Protein AF-A0A7S4V905-F1 (afdb_monomer_lite)

InterPro domains:
  IPR021109 Aspartic peptidase domain superfamily [G3DSA:2.40.70.10] (5-63)
  IPR021109 Aspartic peptidase domain superfamily [SSF50630] (21-50)

Foldseek 3Di:
DDQDPVVRDDDDDDDPPDPVDDDDAPVNLPQWDWDDPPVVRDIDTDRDPDPVPQFPFDQDPVPRHGPGSVCVQDFFAWDWADKAWAADFLNQDDLVVLPPDQQDKDKGKTKIKIFTADQTDPNHHGPQRVVQVVDPDPDTWDWDDPQLRMIMTIGIDIDGSNCNVCVPPDDDPFDFDDDDPPQPDRPFQFWHDQGLVQKIKGWDWGQTPVRGTHTPVVPIDMDGACDDHNPPQACQFFQWKWKWKWFFFLQALVLDDRVLLLLLLQLLQCLLVPCVPDVPDDRLAHSNQKDWPDKDFDWPVVDPPPPDPPDDTDRGHMMIMMMGTGGQPQWAADPPPPCVVVVVVVVVVVVVVPVPDDDDDDDPPVPPVVPPVPPPVVVVVVVVVVVVVPPPRRDHRTDHDPVRVVVSVVSSVSSVVSLPDLCSLVSSLVSSLVVVVVVVPCLVSGSCNVVNVDVVSSNVIDIPGDTDTDRPVPPPDDDDCPPVVVVCVVPVVVVVVVVVVPVVVVVVVVVVVVVVVVVCVVVVPDDDDDDDDDDVVVVVVVVVVVVVPDDDDPDDPDDDDDDDDDDDDDDDDDDDDDDDDDDDDDDDDDD

Organism: NCBI:txid49249

Secondary structure (DSSP, 8-state):
-EEETTTTEEE----TT-TT-----HHHHTTEEEEEETTTTEEEEEE------TT--EE-TTT--EE-TTGGG-----EEPPPEEEE-GGGGS-GGGGSS-TT-EEEEEEEEEEEEEE---TTS--HHHHHHTT--SSSPPEEEE-SSSEEEEEEEEEEEHHHHHTTTTSS--PPBPP--TT-------------TT-EEEE--EEEBTTSSEEE-GGG-EEEE--SHHHHHS-TTTS-EEEEEEEEEET--GGG--HHHHHHHHHHHHHHHT-TTS-TTPPP---GGGEEEEEEEEEEGGGSTT---TTS---EEEEEEEEEEEE--TTPBPPP---THHHHHHHHHHHHHHHTTS------THHHHTTTHHHHHHHHHHHHHHHHHHHSPTT--SSB--HHHHHHHHHHHHHHHHHHT-TTHHHHHHHHHHHHHHTTTT-GGG-TTHHHHH-HHHHHH-EE---------STTPPPP-GGG-HHHHHH--HHHHHHHHH-HHHHHHHHHHHHHHHHHHHHHTTS-------SSSHHHHHHHHHHTTS---TTS------------------------------------

pLDDT: mean 75.96, std 20.04, range [29.78, 97.75]

Radius of gyration: 34.5 Å; chains: 1; bounding box: 94×74×121 Å

Structure (mmCIF, N/CA/C/O backbone):
data_AF-A0A7S4V905-F1
#
_entry.id   AF-A0A7S4V905-F1
#
loop_
_atom_site.group_PDB
_atom_site.id
_atom_site.type_symbol
_atom_site.label_atom_id
_atom_site.label_alt_id
_atom_site.label_comp_id
_atom_site.label_asym_id
_atom_site.label_entity_id
_atom_site.label_seq_id
_atom_site.pdbx_PDB_ins_code
_atom_site.Cartn_x
_atom_site.Cartn_y
_atom_site.Cartn_z
_atom_site.occupancy
_atom_site.B_iso_or_equiv
_atom_site.auth_seq_id
_atom_site.auth_comp_id
_atom_site.auth_asym_id
_atom_site.auth_atom_id
_atom_site.pdbx_PDB_model_num
ATOM 1 N N . MET A 1 1 ? -33.471 13.746 18.556 1.00 60.59 1 MET A N 1
ATOM 2 C CA . MET A 1 1 ? -34.287 14.919 18.162 1.00 60.59 1 MET A CA 1
ATOM 3 C C . MET A 1 1 ? -35.591 14.882 18.944 1.00 60.59 1 MET A C 1
ATOM 5 O O . MET A 1 1 ? -36.231 13.841 18.953 1.00 60.59 1 MET A O 1
ATOM 9 N N . GLU A 1 2 ? -35.971 15.971 19.609 1.00 70.94 2 GLU A N 1
ATOM 10 C CA . GLU A 1 2 ? -37.235 16.098 20.350 1.00 70.94 2 GLU A CA 1
ATOM 11 C C . GLU A 1 2 ? -38.004 17.319 19.836 1.00 70.94 2 GLU A C 1
ATOM 13 O O . GLU A 1 2 ? -37.436 18.404 19.695 1.00 70.94 2 GLU A O 1
ATOM 18 N N . TYR A 1 3 ? -39.289 17.142 19.530 1.00 79.50 3 TYR A N 1
ATOM 19 C CA . TYR A 1 3 ? -40.157 18.237 19.106 1.00 79.50 3 TYR A CA 1
ATOM 20 C C . TYR A 1 3 ? -40.478 19.141 20.298 1.00 79.50 3 TYR A C 1
ATOM 22 O O . TYR A 1 3 ? -40.985 18.667 21.312 1.00 79.50 3 TYR A O 1
ATOM 30 N N . SER A 1 4 ? -40.188 20.438 20.174 1.00 80.69 4 SER A N 1
ATOM 31 C CA . SER A 1 4 ? -40.506 21.450 21.181 1.00 80.69 4 SER A CA 1
ATOM 32 C C . SER A 1 4 ? -41.819 22.154 20.819 1.00 80.69 4 SER A C 1
ATOM 34 O O . SER A 1 4 ? -41.808 23.035 19.953 1.00 80.69 4 SER A O 1
ATOM 36 N N . PRO A 1 5 ? -42.950 21.859 21.493 1.00 79.56 5 PRO A N 1
ATOM 37 C CA . PRO A 1 5 ? -44.254 22.418 21.123 1.00 79.56 5 PRO A CA 1
ATOM 38 C C . PRO A 1 5 ? -44.343 23.931 21.336 1.00 79.56 5 PRO A C 1
ATOM 40 O O . PRO A 1 5 ? -45.126 24.610 20.686 1.00 79.56 5 PRO A O 1
ATOM 43 N N . SER A 1 6 ? -43.542 24.477 22.254 1.00 77.50 6 SER A N 1
ATOM 44 C CA . SER A 1 6 ? -43.518 25.915 22.539 1.00 77.50 6 SER A CA 1
ATOM 45 C C . SER A 1 6 ? -42.785 26.731 21.478 1.00 77.50 6 SER A C 1
ATOM 47 O O . SER A 1 6 ? -42.997 27.938 21.394 1.00 77.50 6 SER A O 1
ATOM 49 N N . LYS A 1 7 ? -41.913 26.088 20.694 1.00 82.44 7 LYS A N 1
ATOM 50 C CA . LYS A 1 7 ? -41.162 26.724 19.606 1.00 82.44 7 LYS A CA 1
ATOM 51 C C . LYS A 1 7 ? -41.632 26.270 18.221 1.00 82.44 7 LYS A C 1
ATOM 53 O O . LYS A 1 7 ? -41.197 26.855 17.241 1.00 82.44 7 LYS A O 1
ATOM 58 N N . ASP A 1 8 ? -42.491 25.253 18.162 1.00 90.06 8 ASP A N 1
ATOM 59 C CA . ASP A 1 8 ? -42.952 24.598 16.933 1.00 90.06 8 ASP A CA 1
ATOM 60 C C . ASP A 1 8 ? -41.798 24.099 16.041 1.00 90.06 8 ASP A C 1
ATOM 62 O O . ASP A 1 8 ? -41.786 24.270 14.826 1.00 90.06 8 ASP A O 1
ATOM 66 N N . LEU A 1 9 ? -40.766 23.516 16.661 1.00 83.69 9 LEU A N 1
ATOM 67 C CA . LEU A 1 9 ? -39.571 23.041 15.958 1.00 83.69 9 LEU A CA 1
ATOM 68 C C . LEU A 1 9 ? -38.899 21.872 16.680 1.00 83.69 9 LEU A C 1
ATOM 70 O O . LEU A 1 9 ? -38.946 21.760 17.909 1.00 83.69 9 LEU A O 1
ATOM 74 N N . TYR A 1 10 ? -38.284 20.981 15.900 1.00 71.06 10 TYR A N 1
ATOM 75 C CA . TYR A 1 10 ? -37.470 19.889 16.422 1.00 71.06 10 TYR A CA 1
ATOM 76 C C . TYR A 1 10 ? -36.128 20.431 16.901 1.00 71.06 10 TYR A C 1
ATOM 78 O O . TYR A 1 10 ? -35.419 21.113 16.169 1.00 71.06 10 TYR A O 1
ATOM 86 N N . THR A 1 11 ? -35.782 20.105 18.141 1.00 58.66 11 THR A N 1
ATOM 87 C CA . THR A 1 11 ? -34.507 20.469 18.758 1.00 58.66 11 THR A CA 1
ATOM 88 C C . THR A 1 11 ? -33.688 19.219 19.035 1.00 58.66 11 THR A C 1
ATOM 90 O O . THR A 1 11 ? -34.221 18.199 19.488 1.00 58.66 11 THR A O 1
ATOM 93 N N . SER A 1 12 ? -32.385 19.279 18.780 1.00 58.97 12 SER A N 1
ATOM 94 C CA . SER A 1 12 ? -31.459 18.279 19.295 1.00 58.97 12 SER A CA 1
ATOM 95 C C . SER A 1 12 ? -31.408 18.397 20.823 1.00 58.97 12 SER A C 1
ATOM 97 O O . SER A 1 12 ? -31.389 19.490 21.390 1.00 58.97 12 SER A O 1
ATOM 99 N N . ARG A 1 13 ? -31.444 17.254 21.508 1.00 63.84 13 ARG A N 1
ATOM 100 C CA . ARG A 1 13 ? -31.164 17.161 22.940 1.00 63.84 13 ARG A CA 1
ATOM 101 C C . ARG A 1 13 ? -30.093 16.110 23.132 1.00 63.84 13 ARG A C 1
ATOM 103 O O . ARG A 1 13 ? -30.201 15.021 22.573 1.00 63.84 13 ARG A O 1
ATOM 110 N N . LEU A 1 14 ? -29.083 16.473 23.909 1.00 64.81 14 LEU A N 1
ATOM 111 C CA . LEU A 1 14 ? -27.976 15.616 24.296 1.00 64.81 14 LEU A CA 1
ATOM 112 C C . LEU A 1 14 ? -28.156 15.275 25.771 1.00 64.81 14 LEU A C 1
ATOM 114 O O . LEU A 1 14 ? -28.254 16.169 26.614 1.00 64.81 14 LEU A O 1
ATOM 118 N N . TYR A 1 15 ? -28.246 13.983 26.071 1.00 64.44 15 TYR A N 1
ATOM 119 C CA . TYR A 1 15 ? -28.359 13.482 27.433 1.00 64.44 15 TYR A CA 1
ATOM 120 C C . TYR A 1 15 ? -27.052 12.794 27.814 1.00 64.44 15 TYR A C 1
ATOM 122 O O . TYR A 1 15 ? -26.799 11.663 27.420 1.00 64.44 15 TYR A O 1
ATOM 130 N N . PHE A 1 16 ? -26.242 13.457 28.635 1.00 63.31 16 PHE A N 1
ATOM 131 C CA . PHE A 1 16 ? -24.991 12.890 29.160 1.00 63.31 16 PHE A CA 1
ATOM 132 C C . PHE A 1 16 ? -25.214 11.828 30.252 1.00 63.31 16 PHE A C 1
ATOM 134 O O . PHE A 1 16 ? -24.266 11.283 30.801 1.00 63.31 16 PHE A O 1
ATOM 141 N N . THR A 1 17 ? -26.471 11.534 30.594 1.00 62.53 17 THR A N 1
ATOM 142 C CA . THR A 1 17 ? -26.842 10.549 31.620 1.00 62.53 17 THR A CA 1
ATOM 143 C C . THR A 1 17 ? -27.165 9.168 31.048 1.00 62.53 17 THR A C 1
ATOM 145 O O . THR A 1 17 ? -27.517 8.265 31.808 1.00 62.53 17 THR A O 1
ATOM 148 N N . GLU A 1 18 ? -27.110 8.980 29.726 1.00 63.62 18 GLU A N 1
ATOM 149 C CA . GLU A 1 18 ? -27.355 7.670 29.124 1.00 63.62 18 GLU A CA 1
ATOM 150 C C . GLU A 1 18 ? -26.145 6.746 29.296 1.00 63.62 18 GLU A C 1
ATOM 152 O O . GLU A 1 18 ? -25.097 6.924 28.687 1.00 63.62 18 GLU A O 1
ATOM 157 N N . SER A 1 19 ? -26.326 5.685 30.082 1.00 54.41 19 SER A N 1
ATOM 158 C CA . SER A 1 19 ? -25.317 4.642 30.328 1.00 54.41 19 SER A CA 1
ATOM 159 C C . SER A 1 19 ? -24.982 3.777 29.107 1.00 54.41 19 SER A C 1
ATOM 161 O O . SER A 1 19 ? -24.129 2.900 29.198 1.00 54.41 19 SER A O 1
ATOM 163 N N . ARG A 1 20 ? -25.672 3.983 27.978 1.00 54.94 20 ARG A N 1
ATOM 164 C CA . ARG A 1 20 ? -25.508 3.208 26.738 1.00 54.94 20 ARG A CA 1
ATOM 165 C C . ARG A 1 20 ? -25.032 4.031 25.538 1.00 54.94 20 ARG A C 1
ATOM 167 O O . ARG A 1 20 ? -25.059 3.497 24.440 1.00 54.94 20 ARG A O 1
ATOM 174 N N . GLY A 1 21 ? -24.563 5.261 25.775 1.00 52.19 21 GLY A N 1
ATOM 175 C CA . GLY A 1 21 ? -23.732 6.039 24.850 1.00 52.19 21 GLY A CA 1
ATOM 176 C C . GLY A 1 21 ? -24.379 6.377 23.504 1.00 52.19 21 GLY A C 1
ATOM 177 O O . GLY A 1 21 ? -24.360 5.578 22.576 1.00 52.19 21 GLY A O 1
ATOM 178 N N . GLY A 1 22 ? -24.880 7.603 23.361 1.00 56.91 22 GLY A N 1
ATOM 179 C CA . GLY A 1 22 ? -25.054 8.214 22.043 1.00 56.91 22 GLY A CA 1
ATOM 180 C C . GLY A 1 22 ? -23.727 8.810 21.573 1.00 56.91 22 GLY A C 1
ATOM 181 O O . GLY A 1 22 ? -23.089 9.540 22.329 1.00 56.91 22 GLY A O 1
ATOM 182 N N . VAL A 1 23 ? -23.305 8.514 20.343 1.00 61.81 23 VAL A N 1
ATOM 183 C CA . VAL A 1 23 ? -22.117 9.133 19.737 1.00 61.81 23 VAL A CA 1
ATOM 184 C C . VAL A 1 23 ? -22.531 10.460 19.104 1.00 61.81 23 VAL A C 1
ATOM 186 O O . VAL A 1 23 ? -23.457 10.510 18.292 1.00 61.81 23 VAL A O 1
ATOM 189 N N . ILE A 1 24 ? -21.857 11.548 19.476 1.00 67.69 24 ILE A N 1
ATOM 190 C CA . ILE A 1 24 ? -21.963 12.816 18.749 1.00 67.69 24 ILE A CA 1
ATOM 191 C C . ILE A 1 24 ? -21.073 12.675 17.515 1.00 67.69 24 ILE A C 1
ATOM 193 O O . ILE A 1 24 ? -19.854 12.613 17.639 1.00 67.69 24 ILE A O 1
ATOM 197 N N . GLY A 1 25 ? -21.679 12.563 16.333 1.00 64.19 25 GLY A N 1
ATOM 198 C CA . GLY A 1 25 ? -20.923 12.432 15.087 1.00 64.19 25 GLY A CA 1
ATOM 199 C C . GLY A 1 25 ? -20.067 13.669 14.804 1.00 64.19 25 GLY A C 1
ATOM 200 O O . GLY A 1 25 ? -20.468 14.786 15.133 1.00 64.19 25 GLY A O 1
ATOM 201 N N . ALA A 1 26 ? -18.919 13.477 14.149 1.00 61.97 26 ALA A N 1
ATOM 202 C CA . ALA A 1 26 ? -17.982 14.547 13.789 1.00 61.97 26 ALA A CA 1
ATOM 203 C C . ALA A 1 26 ? -18.656 15.719 13.051 1.00 61.97 26 ALA A C 1
ATOM 205 O O . ALA A 1 26 ? -18.376 16.878 13.347 1.00 61.97 26 ALA A O 1
ATOM 206 N N . ASN A 1 27 ? -19.643 15.433 12.197 1.00 61.56 27 ASN A N 1
ATOM 207 C CA . ASN A 1 27 ? -20.422 16.453 11.487 1.00 61.56 27 ASN A CA 1
ATOM 208 C C . ASN A 1 27 ? -21.199 17.394 12.426 1.00 61.56 27 ASN A C 1
ATOM 210 O O . ASN A 1 27 ? -21.422 18.549 12.086 1.00 61.56 27 ASN A O 1
ATOM 214 N N . ALA A 1 28 ? -21.615 16.924 13.607 1.00 70.81 28 ALA A N 1
ATOM 215 C CA . ALA A 1 28 ? -22.278 17.763 14.608 1.00 70.81 28 ALA A CA 1
ATOM 216 C C . ALA A 1 28 ? -21.285 18.606 15.426 1.00 70.81 28 ALA A C 1
ATOM 218 O O . ALA A 1 28 ? -21.698 19.567 16.070 1.00 70.81 28 ALA A O 1
ATOM 219 N N . MET A 1 29 ? -20.001 18.237 15.418 1.00 74.19 29 MET A N 1
ATOM 220 C CA . MET A 1 29 ? -18.921 18.972 16.083 1.00 74.19 29 MET A CA 1
ATOM 221 C C . MET A 1 29 ? -18.249 19.986 15.147 1.00 74.19 29 MET A C 1
ATOM 223 O O . MET A 1 29 ? -17.586 20.905 15.616 1.00 74.19 29 MET A O 1
ATOM 227 N N . GLN A 1 30 ? -18.439 19.859 13.832 1.00 73.06 30 GLN A N 1
ATOM 228 C CA . GLN A 1 30 ? -17.894 20.795 12.854 1.00 73.06 30 GLN A CA 1
ATOM 229 C C . GLN A 1 30 ? -18.443 22.218 13.084 1.00 73.06 30 GLN A C 1
ATOM 231 O O . GLN A 1 30 ? -19.637 22.411 13.324 1.00 73.06 30 GLN A O 1
ATOM 236 N N . GLY A 1 31 ? -17.561 23.222 13.039 1.00 76.25 31 GLY A N 1
ATOM 237 C CA . GLY A 1 31 ? -17.909 24.629 13.286 1.00 76.25 31 GLY A CA 1
ATOM 238 C C . GLY A 1 31 ? -18.154 24.985 14.759 1.00 76.25 31 GLY A C 1
ATOM 239 O O . GLY A 1 31 ? -18.713 26.046 15.044 1.00 76.25 31 GLY A O 1
ATOM 240 N N . HIS A 1 32 ? -17.773 24.111 15.694 1.00 83.12 32 HIS A N 1
ATOM 241 C CA . HIS A 1 32 ? -17.914 24.345 17.127 1.00 83.12 32 HIS A CA 1
ATOM 242 C C . HIS A 1 32 ? -16.589 24.094 17.857 1.00 83.12 32 HIS A C 1
ATOM 244 O O . HIS A 1 32 ? -15.921 23.091 17.616 1.00 83.12 32 HIS A O 1
ATOM 250 N N . ASP A 1 33 ? -16.248 24.966 18.804 1.00 80.38 33 ASP A N 1
ATOM 251 C CA . ASP A 1 33 ? -15.223 24.694 19.805 1.00 80.38 33 ASP A CA 1
ATOM 252 C C . ASP A 1 33 ? -15.846 23.800 20.879 1.00 80.38 33 ASP A C 1
ATOM 254 O O . ASP A 1 33 ? -16.820 24.178 21.546 1.00 80.38 33 ASP A O 1
ATOM 258 N N . VAL A 1 34 ? -15.295 22.597 21.033 1.00 84.50 34 VAL A N 1
ATOM 259 C CA . VAL A 1 34 ? -15.785 21.603 21.991 1.00 84.50 34 VAL A CA 1
ATOM 260 C C . VAL A 1 34 ? -14.818 21.519 23.168 1.00 84.50 34 VAL A C 1
ATOM 262 O O . VAL A 1 34 ? -13.679 21.084 23.023 1.00 84.50 34 VAL A O 1
ATOM 265 N N . LEU A 1 35 ? -15.275 21.927 24.353 1.00 83.75 35 LEU A N 1
ATOM 266 C CA . LEU A 1 35 ? -14.510 21.842 25.597 1.00 83.75 35 LEU A CA 1
ATOM 267 C C . LEU A 1 35 ? -15.000 20.663 26.438 1.00 83.75 35 LEU A C 1
ATOM 269 O O . LEU A 1 35 ? -16.154 20.651 26.873 1.00 83.75 35 LEU A O 1
ATOM 273 N N . PHE A 1 36 ? -14.107 19.722 26.736 1.00 80.25 36 PHE A N 1
ATOM 274 C CA . PHE A 1 36 ? -14.355 18.625 27.671 1.00 80.25 36 PHE A CA 1
ATOM 275 C C . PHE A 1 36 ? -13.834 19.004 29.066 1.00 80.25 36 PHE A C 1
ATOM 277 O O . PHE A 1 36 ? -12.660 18.832 29.375 1.00 80.25 36 PHE A O 1
ATOM 284 N N . ASP A 1 37 ? -14.710 19.534 29.918 1.00 77.00 37 ASP A N 1
ATOM 285 C CA . ASP A 1 37 ? -14.409 19.845 31.320 1.00 77.00 37 ASP A CA 1
ATOM 286 C C . ASP A 1 37 ? -14.678 18.601 32.176 1.00 77.00 37 ASP A C 1
ATOM 288 O O . ASP A 1 37 ? -15.759 18.417 32.753 1.00 77.00 37 ASP A O 1
ATOM 292 N N . TRP A 1 38 ? -13.692 17.701 32.190 1.00 62.34 38 TRP A N 1
ATOM 293 C CA . TRP A 1 38 ? -13.783 16.428 32.901 1.00 62.34 38 TRP A CA 1
ATOM 294 C C . TRP A 1 38 ? -13.929 16.617 34.415 1.00 62.34 38 TRP A C 1
ATOM 296 O O . TRP A 1 38 ? -14.729 15.925 35.044 1.00 62.34 38 TRP A O 1
ATOM 306 N N . GLU A 1 39 ? -13.231 17.600 34.991 1.00 67.75 39 GLU A N 1
ATOM 307 C CA . GLU A 1 39 ? -13.242 17.891 36.431 1.00 67.75 39 GLU A CA 1
ATOM 308 C C . GLU A 1 39 ? -14.649 18.212 36.949 1.00 67.75 39 GLU A C 1
ATOM 310 O O . GLU A 1 39 ? -15.018 17.823 38.058 1.00 67.75 39 GLU A O 1
ATOM 315 N N . ASN A 1 40 ? -15.463 18.887 36.131 1.00 76.19 40 ASN A N 1
ATOM 316 C CA . ASN A 1 40 ? -16.833 19.254 36.485 1.00 76.19 40 ASN A CA 1
ATOM 317 C C . ASN A 1 40 ? -17.903 18.386 35.807 1.00 76.19 40 ASN A C 1
ATOM 319 O O . ASN A 1 40 ? -19.098 18.636 36.013 1.00 76.19 40 ASN A O 1
ATOM 323 N N . GLY A 1 41 ? -17.501 17.393 35.005 1.00 70.81 41 GLY A N 1
ATOM 324 C CA . GLY A 1 41 ? -18.395 16.498 34.270 1.00 70.81 41 GLY A CA 1
ATOM 325 C C . GLY A 1 41 ? -19.271 17.228 33.250 1.00 70.81 41 GLY A C 1
ATOM 326 O O . GLY A 1 41 ? -20.485 17.007 33.206 1.00 70.81 41 GLY A O 1
ATOM 327 N N . ARG A 1 42 ? -18.694 18.155 32.474 1.00 79.12 42 ARG A N 1
ATOM 328 C CA . ARG A 1 42 ? -19.427 18.985 31.503 1.00 79.12 42 ARG A CA 1
ATOM 329 C C . ARG A 1 42 ? -18.748 18.983 30.142 1.00 79.12 42 ARG A C 1
ATOM 331 O O . ARG A 1 42 ? -17.529 18.959 30.043 1.00 79.12 42 ARG A O 1
ATOM 338 N N . VAL A 1 43 ? -19.564 19.084 29.097 1.00 74.56 43 VAL A N 1
ATOM 339 C CA . VAL A 1 43 ? -19.101 19.364 27.736 1.00 74.56 43 VAL A CA 1
ATOM 340 C C . VAL A 1 43 ? -19.698 20.695 27.300 1.00 74.56 43 VAL A C 1
ATOM 342 O O . VAL A 1 43 ? -20.917 20.882 27.355 1.00 74.56 43 VAL A O 1
ATOM 345 N N . GLY A 1 44 ? -18.836 21.636 26.933 1.00 81.25 44 GLY A N 1
ATOM 346 C CA . GLY A 1 44 ? -19.215 22.930 26.383 1.00 81.25 44 GLY A CA 1
ATOM 347 C C . GLY A 1 44 ? -19.120 22.908 24.865 1.00 81.25 44 GLY A C 1
ATOM 348 O O . GLY A 1 44 ? -18.124 22.443 24.327 1.00 81.25 44 GLY A O 1
ATOM 349 N N . PHE A 1 45 ? -20.142 23.436 24.197 1.00 86.94 45 PHE A N 1
ATOM 350 C CA . PHE A 1 45 ? -20.103 23.737 22.769 1.00 86.94 45 PHE A CA 1
ATOM 351 C C . PHE A 1 45 ? -20.198 25.250 22.627 1.00 86.94 45 PHE A C 1
ATOM 353 O O . PHE A 1 45 ? -21.158 25.854 23.116 1.00 86.94 45 PHE A O 1
ATOM 360 N N . ALA A 1 46 ? -19.213 25.857 21.983 1.00 87.31 46 ALA A N 1
ATOM 361 C CA . ALA A 1 46 ? -19.286 27.234 21.526 1.00 87.31 46 ALA A CA 1
ATOM 362 C C . ALA A 1 46 ? -19.226 27.229 20.001 1.00 87.31 46 ALA A C 1
ATOM 364 O O . ALA A 1 46 ? -18.523 26.412 19.422 1.00 87.31 46 ALA A O 1
ATOM 365 N N . GLU A 1 47 ? -19.980 28.106 19.346 1.00 84.19 47 GLU A N 1
ATOM 366 C CA . GLU A 1 47 ? -19.803 28.321 17.910 1.00 84.19 47 GLU A CA 1
ATOM 367 C C . GLU A 1 47 ? -18.363 28.793 17.688 1.00 84.19 47 GLU A C 1
ATOM 369 O O . GLU A 1 47 ? -17.943 29.791 18.282 1.00 84.19 47 GLU A O 1
ATOM 374 N N . SER A 1 48 ? -17.590 28.049 16.899 1.00 79.44 48 SER A N 1
ATOM 375 C CA . SER A 1 48 ? -16.222 28.450 16.603 1.00 79.44 48 SER A CA 1
ATOM 376 C C . SER A 1 48 ? -16.293 29.556 15.557 1.00 79.44 48 SER A C 1
ATOM 378 O O . SER A 1 48 ? -16.816 29.340 14.465 1.00 79.44 48 SER A O 1
ATOM 380 N N . SER A 1 49 ? -15.715 30.725 15.834 1.00 73.75 49 SER A N 1
ATOM 381 C CA . SER A 1 49 ? -15.481 31.748 14.799 1.00 73.75 49 SER A CA 1
ATOM 382 C C . SER A 1 49 ? -14.305 31.393 13.883 1.00 73.75 49 SER A C 1
ATOM 384 O O . SER A 1 49 ? -13.812 32.244 13.142 1.00 73.75 49 SER A O 1
ATOM 386 N N . CYS A 1 50 ? -13.811 30.161 13.987 1.00 53.94 50 CYS A N 1
ATOM 387 C CA . CYS A 1 50 ? -12.798 29.597 13.127 1.00 53.94 50 CYS A CA 1
ATOM 388 C C . CYS A 1 50 ? -13.392 29.463 11.720 1.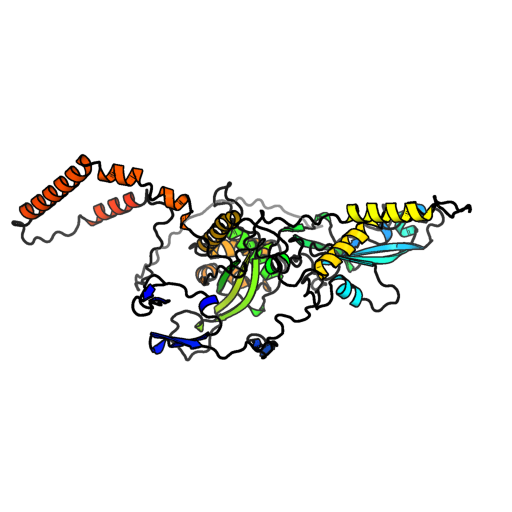00 53.94 50 CYS A C 1
ATOM 390 O O . CYS A 1 50 ? -13.946 28.430 11.355 1.00 53.94 50 CYS A O 1
ATOM 392 N N . GLU A 1 51 ? -13.240 30.501 10.895 1.00 55.16 51 GLU A N 1
ATOM 393 C CA . GLU A 1 51 ? -12.869 30.220 9.511 1.00 55.16 51 GLU A CA 1
ATOM 394 C C . GLU A 1 51 ? -11.648 29.309 9.619 1.00 55.16 51 GLU A C 1
ATOM 396 O O . GLU A 1 51 ? -10.646 29.711 10.218 1.00 55.16 51 GLU A O 1
ATOM 401 N N . PHE A 1 52 ? -11.756 28.068 9.137 1.00 49.91 52 PHE A N 1
ATOM 402 C CA . PHE A 1 52 ? -10.582 27.246 8.873 1.00 49.91 52 PHE A CA 1
ATOM 403 C C . PHE A 1 52 ? -9.720 28.081 7.929 1.00 49.91 52 PHE A C 1
ATOM 405 O O . PHE A 1 52 ? -9.956 28.125 6.724 1.00 49.91 52 PHE A O 1
ATOM 412 N N . LYS A 1 53 ? -8.784 28.846 8.489 1.00 45.09 53 LYS A N 1
ATOM 413 C CA . LYS A 1 53 ? -7.744 29.479 7.706 1.00 45.09 53 LYS A CA 1
ATOM 414 C C . LYS A 1 53 ? -6.871 28.322 7.272 1.00 45.09 53 LYS A C 1
ATOM 416 O O . LYS A 1 53 ? -6.039 27.855 8.045 1.00 45.09 53 LYS A O 1
ATOM 421 N N . GLU A 1 54 ? -7.146 27.799 6.084 1.00 45.88 54 GLU A N 1
ATOM 422 C CA . GLU A 1 54 ? -6.218 26.926 5.378 1.00 45.88 54 GLU A CA 1
ATOM 423 C C . GLU A 1 54 ? -4.828 27.580 5.471 1.00 45.88 54 GLU A C 1
ATOM 425 O O . GLU A 1 54 ? -4.628 28.678 4.950 1.00 45.88 54 GLU A O 1
ATOM 430 N N . GLY A 1 55 ? -3.903 26.972 6.225 1.00 48.62 55 GLY A N 1
ATOM 431 C CA . GLY A 1 55 ? -2.509 27.429 6.288 1.00 48.62 55 GLY A CA 1
ATOM 432 C C . GLY A 1 55 ? -1.942 27.929 7.626 1.00 48.62 55 GLY A C 1
ATOM 433 O O . GLY A 1 55 ? -0.881 28.543 7.605 1.00 48.62 55 GLY A O 1
ATOM 434 N N . GLU A 1 56 ? -2.546 27.684 8.795 1.00 48.38 56 GLU A N 1
ATOM 435 C CA . GLU A 1 56 ? -1.795 27.821 10.063 1.00 48.38 56 GLU A CA 1
ATOM 436 C C . GLU A 1 56 ? -1.139 26.483 10.470 1.00 48.38 56 GLU A C 1
ATOM 438 O O . GLU A 1 56 ? -1.720 25.682 11.190 1.00 48.38 56 GLU A O 1
ATOM 443 N N . ASN A 1 57 ? 0.078 26.245 9.965 1.00 50.38 57 ASN A N 1
ATOM 444 C CA . ASN A 1 57 ? 1.208 25.555 10.613 1.00 50.38 57 ASN A CA 1
ATOM 445 C C . ASN A 1 57 ? 0.899 24.648 11.832 1.00 50.38 57 ASN A C 1
ATOM 447 O O . ASN A 1 57 ? 1.108 25.049 12.981 1.00 50.38 57 ASN A O 1
ATOM 451 N N . MET A 1 58 ? 0.477 23.400 11.600 1.00 49.69 58 MET A N 1
ATOM 452 C CA . MET A 1 58 ? 0.441 22.352 12.630 1.00 49.69 58 MET A CA 1
ATOM 453 C C . MET A 1 58 ? 1.861 21.857 12.904 1.00 49.69 58 MET A C 1
ATOM 455 O O . MET A 1 58 ? 2.550 21.437 12.000 1.00 49.69 58 MET A O 1
ATOM 459 N N . ILE A 1 59 ? 2.348 21.850 14.139 1.00 56.66 59 ILE A N 1
ATOM 460 C CA . ILE A 1 59 ? 3.675 21.274 14.418 1.00 56.66 59 ILE A CA 1
ATOM 461 C C . ILE A 1 59 ? 3.550 19.747 14.490 1.00 56.66 59 ILE A C 1
ATOM 463 O O . ILE A 1 59 ? 2.737 19.241 15.261 1.00 56.66 59 ILE A O 1
ATOM 467 N N . ASP A 1 60 ? 4.359 19.033 13.706 1.00 50.09 60 ASP A N 1
ATOM 468 C CA . ASP A 1 60 ? 4.550 17.586 13.765 1.00 50.09 60 ASP A CA 1
ATOM 469 C C . ASP A 1 60 ? 4.973 17.206 15.188 1.00 50.09 60 ASP A C 1
ATOM 471 O O . ASP A 1 60 ? 6.060 17.605 15.626 1.00 50.09 60 ASP A O 1
ATOM 475 N N . PRO A 1 61 ? 4.159 16.443 15.931 1.00 41.25 61 PRO A N 1
ATOM 476 C CA . PRO A 1 61 ? 4.501 16.057 17.292 1.00 41.25 61 PRO A CA 1
ATOM 477 C C . PRO A 1 61 ? 5.708 15.106 17.360 1.00 41.25 61 PRO A C 1
ATOM 479 O O . PRO A 1 61 ? 6.333 15.018 18.414 1.00 41.25 61 PRO A O 1
ATOM 482 N N . ILE A 1 62 ? 6.062 14.421 16.264 1.00 43.66 62 ILE A N 1
ATOM 483 C CA . ILE A 1 62 ? 7.185 13.476 16.193 1.00 43.66 62 ILE A CA 1
ATOM 484 C C . ILE A 1 62 ? 8.483 14.205 15.846 1.00 43.66 62 ILE A C 1
ATOM 486 O O . ILE A 1 62 ? 9.509 14.003 16.495 1.00 43.66 62 ILE A O 1
ATOM 490 N N . THR A 1 63 ? 8.465 15.059 14.822 1.00 56.72 63 THR A N 1
ATOM 491 C CA . THR A 1 63 ? 9.693 15.709 14.332 1.00 56.72 63 THR A CA 1
ATOM 492 C C . THR A 1 63 ? 9.920 17.108 14.905 1.00 56.72 63 THR A C 1
ATOM 494 O O . THR A 1 63 ? 11.009 17.667 14.748 1.00 56.72 63 THR A O 1
ATOM 497 N N . GLY A 1 64 ? 8.911 17.702 15.553 1.00 57.03 64 GLY A N 1
ATOM 498 C CA . GLY A 1 64 ? 8.931 19.095 16.004 1.00 57.03 64 GLY A CA 1
ATOM 499 C C . GLY A 1 64 ? 8.999 20.108 14.857 1.00 57.03 64 GLY A C 1
ATOM 500 O O . GLY A 1 64 ? 9.180 21.303 15.104 1.00 57.03 64 GLY A O 1
ATOM 501 N N . LYS A 1 65 ? 8.888 19.656 13.599 1.00 64.81 65 LYS A N 1
ATOM 502 C CA . LYS A 1 65 ? 8.809 20.536 12.436 1.00 64.81 65 LYS A CA 1
ATOM 503 C C . LYS A 1 65 ? 7.396 21.057 12.292 1.00 64.81 65 LYS A C 1
ATOM 505 O O . LYS A 1 65 ? 6.428 20.348 12.505 1.00 64.81 65 LYS A O 1
ATOM 510 N N . VAL A 1 66 ? 7.291 22.310 11.894 1.00 55.06 66 VAL A N 1
ATOM 511 C CA . VAL A 1 66 ? 6.037 22.881 11.425 1.00 55.06 66 VAL A CA 1
ATOM 512 C C . VAL A 1 66 ? 5.607 22.116 10.164 1.00 55.06 66 VAL A C 1
ATOM 514 O O . VAL A 1 66 ? 6.275 22.227 9.142 1.00 55.06 66 VAL A O 1
ATOM 517 N N . ILE A 1 67 ? 4.553 21.308 10.266 1.00 51.06 67 ILE A N 1
ATOM 518 C CA . ILE A 1 67 ? 3.747 20.804 9.149 1.00 51.06 67 ILE A CA 1
ATOM 519 C C . ILE A 1 67 ? 2.859 21.973 8.744 1.00 51.06 67 ILE A C 1
ATOM 521 O O . ILE A 1 67 ? 1.958 22.382 9.480 1.00 51.06 67 ILE A O 1
ATOM 525 N N . ASP A 1 68 ? 3.128 22.571 7.596 1.00 46.53 68 ASP A N 1
ATOM 526 C CA . ASP A 1 68 ? 2.241 23.596 7.068 1.00 46.53 68 ASP A CA 1
ATOM 527 C C . ASP A 1 68 ? 0.838 22.974 6.944 1.00 46.53 68 ASP A C 1
ATOM 529 O O . ASP A 1 68 ? 0.632 21.992 6.237 1.00 46.53 68 ASP A O 1
ATOM 533 N N . ALA A 1 69 ? -0.166 23.490 7.661 1.00 43.56 69 ALA A N 1
ATOM 534 C CA . ALA A 1 69 ? -1.524 22.929 7.602 1.00 43.56 69 ALA A CA 1
ATOM 535 C C . ALA A 1 69 ? -2.163 23.088 6.199 1.00 43.56 69 ALA A C 1
ATOM 537 O O . ALA A 1 69 ? -3.269 22.606 5.956 1.00 43.56 69 ALA A O 1
ATOM 538 N N . GLY A 1 70 ? -1.455 23.748 5.272 1.00 42.44 70 GLY A N 1
ATOM 539 C CA . GLY A 1 70 ? -1.713 23.761 3.834 1.00 42.44 70 GLY A CA 1
ATOM 540 C C . GLY A 1 70 ? -1.271 22.498 3.072 1.00 42.44 70 GLY A C 1
ATOM 541 O O . GLY A 1 70 ? -1.653 22.350 1.913 1.00 42.44 70 GLY A O 1
ATOM 542 N N . GLU A 1 71 ? -0.553 21.543 3.682 1.00 46.34 71 GLU A N 1
ATOM 543 C CA . GLU A 1 71 ? -0.101 20.313 2.999 1.00 46.34 71 GLU A CA 1
ATOM 544 C C . GLU A 1 71 ? -1.216 19.299 2.686 1.00 46.34 71 GLU A C 1
ATOM 546 O O . GLU A 1 71 ? -0.980 18.287 2.018 1.00 46.34 71 GLU A O 1
ATOM 551 N N . VAL A 1 72 ? -2.460 19.552 3.106 1.00 48.88 72 VAL A N 1
ATOM 552 C CA . VAL A 1 72 ? -3.616 18.745 2.670 1.00 48.88 72 VAL A CA 1
ATOM 553 C C . VAL A 1 72 ? -3.908 18.950 1.167 1.00 48.88 72 VAL A C 1
ATOM 555 O O . VAL A 1 72 ? -4.624 18.143 0.569 1.00 48.88 72 VAL A O 1
ATOM 558 N N . GLY A 1 73 ? -3.272 19.948 0.536 1.00 53.31 73 GLY A N 1
ATOM 559 C CA . GLY A 1 73 ? -3.229 20.171 -0.912 1.00 53.31 73 GLY A CA 1
ATOM 560 C C . GLY A 1 73 ? -1.822 20.401 -1.479 1.00 53.31 73 GLY A C 1
ATOM 561 O O . GLY A 1 73 ? -1.702 21.009 -2.540 1.00 53.31 73 GLY A O 1
ATOM 562 N N . GLU A 1 74 ? -0.752 19.971 -0.799 1.00 59.97 74 GLU A N 1
ATOM 563 C CA . GLU A 1 74 ? 0.596 20.175 -1.336 1.00 59.97 74 GLU A CA 1
ATOM 564 C C . GLU A 1 74 ? 0.866 19.334 -2.588 1.00 59.97 74 GLU A C 1
ATOM 566 O O . GLU A 1 74 ? 0.385 18.206 -2.735 1.00 59.97 74 GLU A O 1
ATOM 571 N N . ASN A 1 75 ? 1.673 19.905 -3.485 1.00 80.31 75 ASN A N 1
ATOM 572 C CA . ASN A 1 75 ? 2.294 19.232 -4.623 1.00 80.31 75 ASN A CA 1
ATOM 573 C C . ASN A 1 75 ? 3.171 18.074 -4.137 1.00 80.31 75 ASN A C 1
ATOM 575 O O . ASN A 1 75 ? 4.392 18.203 -4.045 1.00 80.31 75 ASN A O 1
ATOM 579 N N . ARG A 1 76 ? 2.570 16.925 -3.833 1.00 87.62 76 ARG A N 1
ATOM 580 C CA . ARG A 1 76 ? 3.327 15.707 -3.582 1.00 87.62 76 ARG A CA 1
ATOM 581 C C . ARG A 1 76 ? 3.726 15.168 -4.936 1.00 87.62 76 ARG A C 1
ATOM 583 O O . ARG A 1 76 ? 2.874 14.789 -5.732 1.00 87.62 76 ARG A O 1
ATOM 590 N N . ASN A 1 77 ? 5.018 15.171 -5.207 1.00 93.75 77 ASN A N 1
ATOM 591 C CA . ASN A 1 77 ? 5.537 14.512 -6.392 1.00 93.75 77 ASN A CA 1
ATOM 592 C C . ASN A 1 77 ? 5.353 13.003 -6.248 1.00 93.75 77 ASN A C 1
ATOM 594 O O . ASN A 1 77 ? 5.360 12.470 -5.131 1.00 93.75 77 ASN A O 1
ATOM 598 N N . CYS A 1 78 ? 5.217 12.325 -7.379 1.00 94.44 78 CYS A N 1
ATOM 599 C CA . CYS A 1 78 ? 5.328 10.882 -7.392 1.00 94.44 78 CYS A CA 1
ATOM 600 C C . CYS A 1 78 ? 6.688 10.436 -6.825 1.00 94.44 78 CYS A C 1
ATOM 602 O O . CYS A 1 78 ? 7.719 11.075 -7.053 1.00 94.44 78 CYS A O 1
ATOM 604 N N . VAL A 1 79 ? 6.681 9.343 -6.063 1.00 94.81 79 VAL A N 1
ATOM 605 C CA . VAL A 1 79 ? 7.881 8.711 -5.504 1.00 94.81 79 VAL A CA 1
ATOM 606 C C . VAL A 1 79 ? 7.992 7.323 -6.107 1.00 94.81 79 VAL A C 1
ATOM 608 O O . VAL A 1 79 ? 7.051 6.539 -6.017 1.00 94.81 79 VAL A O 1
ATOM 611 N N . LEU A 1 80 ? 9.144 7.018 -6.695 1.00 95.12 80 LEU A N 1
ATOM 612 C CA . LEU A 1 80 ? 9.435 5.736 -7.331 1.00 95.12 80 LEU A CA 1
ATOM 613 C C . LEU A 1 80 ? 10.457 4.960 -6.498 1.00 95.12 80 LEU A C 1
ATOM 615 O O . LEU A 1 80 ? 11.357 5.548 -5.896 1.00 95.12 80 LEU A O 1
ATOM 619 N N . GLY A 1 81 ? 10.307 3.640 -6.461 1.00 94.25 81 GLY A N 1
ATOM 620 C CA . GLY A 1 81 ? 11.294 2.721 -5.911 1.00 94.25 81 GLY A CA 1
ATOM 621 C C . GLY A 1 81 ? 12.509 2.589 -6.828 1.00 94.25 81 GLY A C 1
ATOM 622 O O . GLY A 1 81 ? 12.504 3.059 -7.974 1.00 94.25 81 GLY A O 1
ATOM 623 N N . ARG A 1 82 ? 13.561 1.930 -6.328 1.00 94.12 82 ARG A N 1
ATOM 624 C CA . ARG A 1 82 ? 14.761 1.665 -7.131 1.00 94.12 82 ARG A CA 1
ATOM 625 C C . ARG A 1 82 ? 14.380 0.850 -8.379 1.00 94.12 82 ARG A C 1
ATOM 627 O O . ARG A 1 82 ? 13.683 -0.156 -8.237 1.00 94.12 82 ARG A O 1
ATOM 634 N N . PRO A 1 83 ? 14.810 1.265 -9.581 1.00 95.94 83 PRO A N 1
ATOM 635 C CA . PRO A 1 83 ? 14.491 0.538 -10.799 1.00 95.94 83 PRO A CA 1
ATOM 636 C C . PRO A 1 83 ? 15.210 -0.815 -10.818 1.00 95.94 83 PRO A C 1
ATOM 638 O O . PRO A 1 83 ? 16.373 -0.912 -10.421 1.00 95.94 83 PRO A O 1
ATOM 641 N N . SER A 1 84 ? 14.526 -1.842 -11.310 1.00 96.44 84 SER A N 1
ATOM 642 C CA . SER A 1 84 ? 15.096 -3.158 -11.612 1.00 96.44 84 SER A CA 1
ATOM 643 C C . SER A 1 84 ? 15.124 -3.368 -13.126 1.00 96.44 84 SER A C 1
ATOM 645 O O . SER A 1 84 ? 14.217 -2.927 -13.828 1.00 96.44 84 SER A O 1
ATOM 647 N N . LEU A 1 85 ? 16.170 -4.009 -13.641 1.00 97.06 85 LEU A N 1
ATOM 648 C CA . LEU A 1 85 ? 16.295 -4.349 -15.054 1.00 97.06 85 LEU A CA 1
ATOM 649 C C . LEU A 1 85 ? 15.350 -5.515 -15.369 1.00 97.06 85 LEU A C 1
ATOM 651 O O . LEU A 1 85 ? 15.504 -6.602 -14.822 1.00 97.06 85 LEU A O 1
ATOM 655 N N . THR A 1 86 ? 14.359 -5.274 -16.218 1.00 96.56 86 THR A N 1
ATOM 656 C CA . THR A 1 86 ? 13.360 -6.275 -16.626 1.00 96.56 86 THR A CA 1
ATOM 657 C C . THR A 1 86 ? 13.723 -6.913 -17.957 1.00 96.56 86 THR A C 1
ATOM 659 O O . THR A 1 86 ? 13.398 -8.069 -18.197 1.00 96.56 86 THR A O 1
ATOM 662 N N . TYR A 1 87 ? 14.363 -6.143 -18.836 1.00 95.50 87 TYR A N 1
ATOM 663 C CA . TYR A 1 87 ? 14.711 -6.578 -20.180 1.00 95.50 87 TYR A CA 1
ATOM 664 C C . TYR A 1 87 ? 16.095 -6.065 -20.541 1.00 95.50 87 TYR A C 1
ATOM 666 O O . TYR A 1 87 ? 16.335 -4.852 -20.521 1.00 95.50 87 TYR A O 1
ATOM 674 N N . GLU A 1 88 ? 17.003 -6.980 -20.856 1.00 95.75 88 GLU A N 1
ATOM 675 C CA . GLU A 1 88 ? 18.376 -6.625 -21.197 1.00 95.75 88 GLU A CA 1
ATOM 676 C C . GLU A 1 88 ? 18.491 -6.118 -22.639 1.00 95.75 88 GLU A C 1
ATOM 678 O O . GLU A 1 88 ? 17.764 -6.544 -23.537 1.00 95.75 88 GLU A O 1
ATOM 683 N N . CYS A 1 89 ? 19.514 -5.298 -22.903 1.00 96.44 89 CYS A N 1
ATOM 684 C CA . CYS A 1 89 ? 19.767 -4.723 -24.224 1.00 96.44 89 CYS A CA 1
ATOM 685 C C . CYS A 1 89 ? 19.785 -5.778 -25.340 1.00 96.44 89 CYS A C 1
ATOM 687 O O . CYS A 1 89 ? 19.206 -5.594 -26.409 1.00 96.44 89 CYS A O 1
ATOM 689 N N . ARG A 1 90 ? 20.433 -6.919 -25.079 1.00 94.38 90 ARG A N 1
ATOM 690 C CA . ARG A 1 90 ? 20.579 -8.012 -26.051 1.00 94.38 90 ARG A CA 1
ATOM 691 C C . ARG A 1 90 ? 19.256 -8.658 -26.446 1.00 94.38 90 ARG A C 1
ATOM 693 O O . ARG A 1 90 ? 19.171 -9.203 -27.537 1.00 94.38 90 ARG A O 1
ATOM 700 N N . GLU A 1 91 ? 18.264 -8.634 -25.562 1.00 93.81 91 GLU A N 1
ATOM 701 C CA . GLU A 1 91 ? 16.982 -9.297 -25.794 1.00 93.81 91 GLU A CA 1
ATOM 702 C C . GLU A 1 91 ? 16.154 -8.499 -26.801 1.00 93.81 91 GLU A C 1
ATOM 704 O O . GLU A 1 91 ? 15.439 -9.088 -27.606 1.00 93.81 91 GLU A O 1
ATOM 709 N N . SER A 1 92 ? 16.333 -7.173 -26.816 1.00 95.88 92 SER A N 1
ATOM 710 C CA . SER A 1 92 ? 15.658 -6.246 -27.733 1.00 95.88 92 SER A CA 1
ATOM 711 C C . SER A 1 92 ? 16.132 -6.306 -29.184 1.00 95.88 92 SER A C 1
ATOM 713 O O . SER A 1 92 ? 15.469 -5.770 -30.074 1.00 95.88 92 SER A O 1
ATOM 715 N N . VAL A 1 93 ? 17.293 -6.914 -29.425 1.00 96.12 93 VAL A N 1
ATOM 716 C CA . VAL A 1 93 ? 17.949 -6.918 -30.729 1.00 96.12 93 VAL A CA 1
ATOM 717 C C . VAL A 1 93 ? 17.597 -8.186 -31.486 1.00 96.12 93 VAL A C 1
ATOM 719 O O . VAL A 1 93 ? 17.740 -9.299 -30.980 1.00 96.12 93 VAL A O 1
ATOM 722 N N . THR A 1 94 ? 17.192 -8.030 -32.745 1.00 95.19 94 THR A N 1
ATOM 723 C CA . THR A 1 94 ? 16.913 -9.185 -33.594 1.00 95.19 94 THR A CA 1
ATOM 724 C C . THR A 1 94 ? 18.211 -9.789 -34.129 1.00 95.19 94 THR A C 1
ATOM 726 O O . THR A 1 94 ? 19.146 -9.087 -34.510 1.00 95.19 94 THR A O 1
ATOM 729 N N . VAL A 1 95 ? 18.274 -11.121 -34.193 1.00 93.88 95 VAL A N 1
ATOM 730 C CA . VAL A 1 95 ? 19.438 -11.854 -34.729 1.00 93.88 95 VAL A CA 1
ATOM 731 C C . VAL A 1 95 ? 19.758 -11.443 -36.175 1.00 93.88 95 VAL A C 1
ATOM 733 O O . VAL A 1 95 ? 20.922 -11.454 -36.582 1.00 93.88 95 VAL A O 1
ATOM 736 N N . ASP A 1 96 ? 18.744 -11.032 -36.938 1.00 95.69 96 ASP A N 1
ATOM 737 C CA . ASP A 1 96 ? 18.884 -10.612 -38.332 1.00 95.69 96 ASP A CA 1
ATOM 738 C C . ASP A 1 96 ? 19.739 -9.344 -38.486 1.00 95.69 96 ASP A C 1
ATOM 740 O O . ASP A 1 96 ? 20.515 -9.240 -39.439 1.00 95.69 96 ASP A O 1
ATOM 744 N N . ASP A 1 97 ? 19.708 -8.435 -37.505 1.00 95.38 97 ASP A N 1
ATOM 745 C CA . ASP A 1 97 ? 20.530 -7.214 -37.492 1.00 95.38 97 ASP A CA 1
ATOM 746 C C . ASP A 1 97 ? 22.043 -7.503 -37.388 1.00 95.38 97 ASP A C 1
ATOM 748 O O . ASP A 1 97 ? 22.881 -6.623 -37.654 1.00 95.38 97 ASP A O 1
ATOM 752 N N . CYS A 1 98 ? 22.381 -8.751 -37.039 1.00 95.62 98 CYS A N 1
ATOM 753 C CA . CYS A 1 98 ? 23.719 -9.245 -36.741 1.00 95.62 98 CYS A CA 1
ATOM 754 C C . CYS A 1 98 ? 24.309 -10.227 -37.758 1.00 95.62 98 CYS A C 1
ATOM 756 O O . CYS A 1 98 ? 25.443 -10.679 -37.575 1.00 95.62 98 CYS A O 1
ATOM 758 N N . LEU A 1 99 ? 23.598 -10.546 -38.844 1.00 95.44 99 LEU A N 1
ATOM 759 C CA . LEU A 1 99 ? 24.059 -11.537 -39.826 1.00 95.44 99 LEU A CA 1
ATOM 760 C C . LEU A 1 99 ? 25.284 -11.083 -40.640 1.00 95.44 99 LEU A C 1
ATOM 762 O O . LEU A 1 99 ? 26.069 -11.925 -41.081 1.00 95.44 99 LEU A O 1
ATOM 766 N N . ASP A 1 100 ? 25.462 -9.775 -40.828 1.00 95.12 100 ASP A N 1
ATOM 767 C CA . ASP A 1 100 ? 26.496 -9.231 -41.717 1.00 95.12 100 ASP A CA 1
ATOM 768 C C . ASP A 1 100 ? 27.884 -9.117 -41.062 1.00 95.12 100 ASP A C 1
ATOM 770 O O . ASP A 1 100 ? 28.902 -9.299 -41.735 1.00 95.12 100 ASP A O 1
ATOM 774 N N . ASP A 1 101 ? 27.949 -8.812 -39.762 1.00 95.75 101 ASP A N 1
ATOM 775 C CA . ASP A 1 101 ? 29.208 -8.652 -39.026 1.00 95.75 101 ASP A CA 1
ATOM 776 C C . ASP A 1 101 ? 29.017 -8.940 -37.524 1.00 95.75 101 ASP A C 1
ATOM 778 O O . ASP A 1 101 ? 28.373 -8.154 -36.825 1.00 95.75 101 ASP A O 1
ATOM 782 N N . PRO A 1 102 ? 29.620 -10.016 -36.979 1.00 92.31 102 PRO A N 1
ATOM 783 C CA . PRO A 1 102 ? 29.503 -10.349 -35.562 1.00 92.31 102 PRO A CA 1
ATOM 784 C C . PRO A 1 102 ? 30.180 -9.325 -34.639 1.00 92.31 102 PRO A C 1
ATOM 786 O O . PRO A 1 102 ? 29.942 -9.355 -33.441 1.00 92.31 102 PRO A O 1
ATOM 789 N N . ASN A 1 103 ? 31.022 -8.419 -35.143 1.00 95.00 103 ASN A N 1
ATOM 790 C CA . ASN A 1 103 ? 31.647 -7.374 -34.322 1.00 95.00 103 ASN A CA 1
ATOM 791 C C . ASN A 1 103 ? 30.933 -6.022 -34.426 1.00 95.00 103 ASN A C 1
ATOM 793 O O . ASN A 1 103 ? 31.382 -5.052 -33.816 1.00 95.00 103 ASN A O 1
ATOM 797 N N . LYS A 1 104 ? 29.852 -5.934 -35.208 1.00 96.88 104 LYS A N 1
ATOM 798 C CA . LYS A 1 104 ? 29.052 -4.717 -35.326 1.00 96.88 104 LYS A CA 1
ATOM 799 C C . LYS A 1 104 ? 28.298 -4.476 -34.018 1.00 96.88 104 LYS A C 1
ATOM 801 O O . LYS A 1 104 ? 27.680 -5.393 -33.480 1.00 96.88 104 LYS A O 1
ATOM 806 N N . ASN A 1 105 ? 28.339 -3.239 -33.532 1.00 97.56 105 ASN A N 1
ATOM 807 C CA . ASN A 1 105 ? 27.411 -2.785 -32.504 1.00 97.56 105 ASN A CA 1
ATOM 808 C C . ASN A 1 105 ? 26.062 -2.503 -33.154 1.00 97.56 105 ASN A C 1
ATOM 810 O O . ASN A 1 105 ? 25.981 -1.854 -34.202 1.00 97.56 105 ASN A O 1
ATOM 814 N N . VAL A 1 106 ? 25.016 -3.004 -32.526 1.00 97.31 106 VAL A N 1
ATOM 815 C CA . VAL A 1 106 ? 23.634 -2.818 -32.942 1.00 97.31 106 VAL A CA 1
ATOM 816 C C . VAL A 1 106 ? 22.894 -2.102 -31.827 1.00 97.31 106 VAL A C 1
ATOM 818 O O . VAL A 1 106 ? 23.120 -2.362 -30.644 1.00 97.31 106 VAL A O 1
ATOM 821 N N . ALA A 1 107 ? 22.066 -1.141 -32.228 1.00 97.25 107 ALA A N 1
ATOM 822 C CA . ALA A 1 107 ? 21.245 -0.382 -31.305 1.00 97.25 107 ALA A CA 1
ATOM 823 C C . ALA A 1 107 ? 20.086 -1.259 -30.825 1.00 97.25 107 ALA A C 1
ATOM 825 O O . ALA A 1 107 ? 19.421 -1.906 -31.634 1.00 97.25 107 ALA A O 1
ATOM 826 N N . GLY A 1 108 ? 19.854 -1.248 -29.521 1.00 96.62 108 GLY A N 1
ATOM 827 C CA . GLY A 1 108 ? 18.740 -1.903 -28.854 1.00 96.62 108 GLY A CA 1
ATOM 828 C C . GLY A 1 108 ? 18.137 -0.989 -27.791 1.00 96.62 108 GLY A C 1
ATOM 829 O O . GLY A 1 108 ? 18.391 0.220 -27.766 1.00 96.62 108 GLY A O 1
ATOM 830 N N . PHE A 1 109 ? 17.351 -1.578 -26.898 1.00 96.75 109 PHE A N 1
ATOM 831 C CA . PHE A 1 109 ? 16.850 -0.922 -25.701 1.00 96.75 109 PHE A CA 1
ATOM 832 C C . PHE A 1 109 ? 16.870 -1.852 -24.484 1.00 96.75 109 PHE A C 1
ATOM 834 O O . PHE A 1 109 ? 16.680 -3.061 -24.593 1.00 96.75 109 PHE A O 1
ATOM 841 N N . GLU A 1 110 ? 17.057 -1.262 -23.311 1.00 97.06 110 GLU A N 1
ATOM 842 C CA . GLU A 1 110 ? 16.839 -1.907 -22.017 1.00 97.06 110 GLU A CA 1
ATOM 843 C C . GLU A 1 110 ? 15.520 -1.427 -21.425 1.00 97.06 110 GLU A C 1
ATOM 845 O O . GLU A 1 110 ? 15.211 -0.236 -21.504 1.00 97.06 110 GLU A O 1
ATOM 850 N N . LYS A 1 111 ? 14.761 -2.332 -20.799 1.00 97.56 111 LYS A N 1
ATOM 851 C CA . LYS A 1 111 ? 13.552 -1.979 -20.045 1.00 97.56 111 LYS A CA 1
ATOM 852 C C . LYS A 1 111 ? 13.840 -2.065 -18.556 1.00 97.56 111 LYS A C 1
ATOM 854 O O . LYS A 1 111 ? 14.175 -3.134 -18.049 1.00 97.56 111 LYS A O 1
ATOM 859 N N . TRP A 1 112 ? 13.656 -0.954 -17.864 1.00 97.50 112 TRP A N 1
ATOM 860 C CA . TRP A 1 112 ? 13.778 -0.852 -16.417 1.00 97.50 112 TRP A CA 1
ATOM 861 C C . TRP A 1 112 ? 12.396 -0.629 -15.808 1.00 97.50 112 TRP A C 1
ATOM 863 O O . TRP A 1 112 ? 11.627 0.183 -16.318 1.00 97.50 112 TRP A O 1
ATOM 873 N N . THR A 1 113 ? 12.084 -1.332 -14.723 1.00 97.25 113 THR A N 1
ATOM 874 C CA . THR A 1 113 ? 10.800 -1.232 -14.020 1.00 97.25 113 THR A CA 1
ATOM 875 C C . THR A 1 113 ? 11.008 -0.684 -12.616 1.00 97.25 113 THR A C 1
ATOM 877 O O . THR A 1 113 ? 11.811 -1.205 -11.841 1.00 97.25 113 THR A O 1
ATOM 880 N N . SER A 1 114 ? 10.258 0.357 -12.273 1.00 96.75 114 SER A N 1
ATOM 881 C CA . SER A 1 114 ? 10.186 0.951 -10.940 1.00 96.75 114 SER A CA 1
ATOM 882 C C . SER A 1 114 ? 8.786 0.774 -10.368 1.00 96.75 114 SER A C 1
ATOM 884 O O . SER A 1 114 ? 7.793 1.071 -11.029 1.00 96.75 114 SER A O 1
ATOM 886 N N . VAL A 1 115 ? 8.703 0.365 -9.103 1.00 96.31 115 VAL A N 1
ATOM 887 C CA . VAL A 1 115 ? 7.441 0.376 -8.351 1.00 96.31 115 VAL A CA 1
ATOM 888 C C . VAL A 1 115 ? 7.104 1.813 -7.960 1.00 96.31 115 VAL A C 1
ATOM 890 O O . VAL A 1 115 ? 7.946 2.529 -7.416 1.00 96.31 115 VAL A O 1
ATOM 893 N N . VAL A 1 116 ? 5.871 2.243 -8.195 1.00 96.06 116 VAL A N 1
ATOM 894 C CA . VAL A 1 116 ? 5.359 3.531 -7.724 1.00 96.06 116 VAL A CA 1
ATOM 895 C C . VAL A 1 116 ? 5.127 3.425 -6.226 1.00 96.06 116 VAL A C 1
ATOM 897 O O . VAL A 1 116 ? 4.230 2.728 -5.782 1.00 96.06 116 VAL A O 1
ATOM 900 N N . LEU A 1 117 ? 5.927 4.105 -5.413 1.00 93.88 117 LEU A N 1
ATOM 901 C CA . LEU A 1 117 ? 5.791 4.093 -3.956 1.00 93.88 117 LEU A CA 1
ATOM 902 C C . LEU A 1 117 ? 4.705 5.057 -3.463 1.00 93.88 117 LEU A C 1
ATOM 904 O O . LEU A 1 117 ? 4.127 4.812 -2.405 1.00 93.88 117 LEU A O 1
ATOM 908 N N . SER A 1 118 ? 4.455 6.133 -4.210 1.00 92.56 118 SER A N 1
ATOM 909 C CA . SER A 1 118 ? 3.401 7.131 -3.991 1.00 92.56 118 SER A CA 1
ATOM 910 C C . SER A 1 118 ? 3.075 7.784 -5.330 1.00 92.56 118 SER A C 1
ATOM 912 O O . SER A 1 118 ? 3.984 8.341 -5.939 1.00 92.56 118 SER A O 1
ATOM 914 N N . SER A 1 119 ? 1.812 7.785 -5.764 1.00 90.94 119 SER A N 1
ATOM 915 C CA . SER A 1 119 ? 1.396 8.365 -7.058 1.00 90.94 119 SER A CA 1
ATOM 916 C C . SER A 1 119 ? 1.467 9.899 -7.110 1.00 90.94 119 SER A C 1
ATOM 918 O O . SER A 1 119 ? 1.325 10.497 -8.172 1.00 90.94 119 SER A O 1
ATOM 920 N N . GLY A 1 120 ? 1.707 10.552 -5.968 1.00 89.19 120 GLY A N 1
ATOM 921 C CA . GLY A 1 120 ? 1.705 12.010 -5.860 1.00 89.19 120 GLY A CA 1
ATOM 922 C C . GLY A 1 120 ? 0.295 12.612 -5.837 1.00 89.19 120 GLY A C 1
ATOM 923 O O . GLY A 1 120 ? -0.706 11.910 -5.705 1.00 89.19 120 GLY A O 1
ATOM 924 N N . THR A 1 121 ? 0.208 13.939 -5.900 1.00 86.69 121 THR A N 1
ATOM 925 C CA . THR A 1 121 ? -1.047 14.684 -6.076 1.00 86.69 121 THR A CA 1
ATOM 926 C C . THR A 1 121 ? -1.146 15.214 -7.501 1.00 86.69 121 THR A C 1
ATOM 928 O O . THR A 1 121 ? -0.140 15.376 -8.185 1.00 86.69 121 THR A O 1
ATOM 931 N N . SER A 1 122 ? -2.360 15.557 -7.943 1.00 82.50 122 SER A N 1
ATOM 932 C CA . SER A 1 122 ? -2.610 16.104 -9.288 1.00 82.50 122 SER A CA 1
ATOM 933 C C . SER A 1 122 ? -1.839 17.390 -9.595 1.00 82.50 122 SER A C 1
ATOM 935 O O . SER A 1 122 ? -1.711 17.777 -10.754 1.00 82.50 122 SER A O 1
ATOM 937 N N . SER A 1 123 ? -1.383 18.089 -8.558 1.00 86.88 123 SER A N 1
ATOM 938 C CA . SER A 1 123 ? -0.628 19.326 -8.673 1.00 86.88 123 SER A CA 1
ATOM 939 C C . SER A 1 123 ? 0.894 19.102 -8.600 1.00 86.88 123 SER A C 1
ATOM 941 O O . SER A 1 123 ? 1.647 19.964 -9.056 1.00 86.88 123 SER A O 1
ATOM 943 N N . GLY A 1 124 ? 1.354 17.955 -8.079 1.00 90.69 124 GLY A N 1
ATOM 944 C CA . GLY A 1 124 ? 2.759 17.536 -8.077 1.00 90.69 124 GLY A CA 1
ATOM 945 C C . GLY A 1 124 ? 3.248 16.995 -9.426 1.00 90.69 124 GLY A C 1
ATOM 946 O O . GLY A 1 124 ? 2.512 16.960 -10.410 1.00 90.69 124 GLY A O 1
ATOM 947 N N . MET A 1 125 ? 4.520 16.589 -9.482 1.00 93.56 125 MET A N 1
ATOM 948 C CA . MET A 1 125 ? 5.072 15.885 -10.646 1.00 93.56 125 MET A CA 1
ATOM 949 C C . MET A 1 125 ? 4.398 14.524 -10.810 1.00 93.56 125 MET A C 1
ATOM 951 O O . MET A 1 125 ? 4.313 13.761 -9.840 1.00 93.56 125 MET A O 1
ATOM 955 N N . SER A 1 126 ? 3.989 14.219 -12.044 1.00 94.31 126 SER A N 1
ATOM 956 C CA . SER A 1 126 ? 3.542 12.879 -12.427 1.00 94.31 126 SER A CA 1
ATOM 957 C C . SER A 1 126 ? 4.665 11.855 -12.240 1.00 94.31 126 SER A C 1
ATOM 959 O O . SER A 1 126 ? 5.837 12.221 -12.110 1.00 94.31 126 SER A O 1
ATOM 961 N N . CYS A 1 127 ? 4.328 10.568 -12.211 1.00 95.25 127 CYS A N 1
ATOM 962 C CA . CYS A 1 127 ? 5.337 9.518 -12.099 1.00 95.25 127 CYS A CA 1
ATOM 963 C C . CYS A 1 127 ? 6.261 9.476 -13.315 1.00 95.25 127 CYS A C 1
ATOM 965 O O . CYS A 1 127 ? 7.469 9.298 -13.162 1.00 95.25 127 CYS A O 1
ATOM 967 N N . GLU A 1 128 ? 5.721 9.751 -14.497 1.00 96.00 128 GLU A N 1
ATOM 968 C CA . GLU A 1 128 ? 6.491 9.877 -15.723 1.00 96.00 128 GLU A CA 1
ATOM 969 C C . GLU A 1 128 ? 7.460 11.062 -15.642 1.00 96.00 128 GLU A C 1
ATOM 971 O O . GLU A 1 128 ? 8.651 10.906 -15.905 1.00 96.00 128 GLU A O 1
ATOM 976 N N . ASP A 1 129 ? 6.989 12.232 -15.196 1.00 95.56 129 ASP A N 1
ATOM 977 C CA . ASP A 1 129 ? 7.847 13.410 -15.024 1.00 95.56 129 ASP A CA 1
ATOM 978 C C . ASP A 1 129 ? 8.914 13.186 -13.945 1.00 95.56 129 ASP A C 1
ATOM 980 O O . ASP A 1 129 ? 10.060 13.604 -14.114 1.00 95.56 129 ASP A O 1
ATOM 984 N N . ALA A 1 130 ? 8.562 12.519 -12.841 1.00 95.12 130 ALA A N 1
ATOM 985 C CA . ALA A 1 130 ? 9.489 12.194 -11.762 1.00 95.12 130 ALA A CA 1
ATOM 986 C C . ALA A 1 130 ? 10.606 11.258 -12.245 1.00 95.12 130 ALA A C 1
ATOM 988 O O . ALA A 1 130 ? 11.772 11.484 -11.917 1.00 95.12 130 ALA A O 1
ATOM 989 N N . LEU A 1 131 ? 10.272 10.254 -13.064 1.00 95.00 131 LEU A N 1
ATOM 990 C CA . LEU A 1 131 ? 11.260 9.357 -13.659 1.00 95.00 131 LEU A CA 1
ATOM 991 C C . LEU A 1 131 ? 12.151 10.107 -14.656 1.00 95.00 131 LEU A C 1
ATOM 993 O O . LEU A 1 131 ? 13.373 9.991 -14.597 1.00 95.00 131 LEU A O 1
ATOM 997 N N . MET A 1 132 ? 11.559 10.955 -15.499 1.00 94.44 132 MET A N 1
ATOM 998 C CA . MET A 1 132 ? 12.275 11.770 -16.485 1.00 94.44 132 MET A CA 1
ATOM 999 C C . MET A 1 132 ? 13.199 12.815 -15.850 1.00 94.44 132 MET A C 1
ATOM 1001 O O . MET A 1 132 ? 14.249 13.129 -16.408 1.00 94.44 132 MET A O 1
ATOM 1005 N N . ASN A 1 133 ? 12.849 13.355 -14.682 1.00 93.38 133 ASN A N 1
ATOM 1006 C CA . ASN A 1 133 ? 13.649 14.368 -13.991 1.00 93.38 133 ASN A CA 1
ATOM 1007 C C . ASN A 1 133 ? 14.954 13.807 -13.392 1.00 93.38 133 ASN A C 1
ATOM 1009 O O . ASN A 1 133 ? 15.858 14.575 -13.064 1.00 93.38 133 ASN A O 1
ATOM 1013 N N . ASN A 1 134 ? 15.086 12.481 -13.283 1.00 88.94 134 ASN A N 1
ATOM 1014 C CA . ASN A 1 134 ? 16.335 11.837 -12.866 1.00 88.94 134 ASN A CA 1
ATOM 1015 C C . ASN A 1 134 ? 17.403 11.819 -13.979 1.00 88.94 134 ASN A C 1
ATOM 1017 O O . ASN A 1 134 ? 18.559 11.494 -13.708 1.00 88.94 134 ASN A O 1
ATOM 1021 N N . TRP A 1 135 ? 17.044 12.206 -15.208 1.00 89.38 135 TRP A N 1
ATOM 1022 C CA . TRP A 1 135 ? 17.928 12.199 -16.373 1.00 89.38 135 TRP A CA 1
ATOM 1023 C C . TRP A 1 135 ? 18.520 13.581 -16.646 1.00 89.38 135 TRP A C 1
ATOM 1025 O O . TRP A 1 135 ? 17.809 14.540 -16.941 1.00 89.38 135 TRP A O 1
ATOM 1035 N N . ALA A 1 136 ? 19.851 13.677 -16.573 1.00 79.69 136 ALA A N 1
ATOM 1036 C CA . ALA A 1 136 ? 20.600 14.906 -16.847 1.00 79.69 136 ALA A CA 1
ATOM 1037 C C . ALA A 1 136 ? 21.088 15.028 -18.309 1.00 79.69 136 ALA A C 1
ATOM 1039 O O . ALA A 1 136 ? 21.703 16.037 -18.656 1.00 79.69 136 ALA A O 1
ATOM 1040 N N . GLU A 1 137 ? 20.858 14.012 -19.147 1.00 78.31 137 GLU A N 1
ATOM 1041 C CA . GLU A 1 137 ? 21.518 13.844 -20.451 1.00 78.31 137 GLU A CA 1
ATOM 1042 C C . GLU A 1 137 ? 20.659 14.240 -21.668 1.00 78.31 137 GLU A C 1
ATOM 1044 O O . GLU A 1 137 ? 19.462 14.515 -21.560 1.00 78.31 137 GLU A O 1
ATOM 1049 N N . GLU A 1 138 ? 21.311 14.321 -22.837 1.00 78.12 138 GLU A N 1
ATOM 1050 C CA . GLU A 1 138 ? 20.710 14.738 -24.115 1.00 78.12 138 GLU A CA 1
ATOM 1051 C C . GLU A 1 138 ? 19.714 13.709 -24.680 1.00 78.12 138 GLU A C 1
ATOM 1053 O O . GLU A 1 138 ? 18.763 14.101 -25.362 1.00 78.12 138 GLU A O 1
ATOM 1058 N N . GLU A 1 139 ? 19.885 12.421 -24.369 1.00 87.38 139 GLU A N 1
ATOM 1059 C CA . GLU A 1 139 ? 18.976 11.352 -24.790 1.00 87.38 139 GLU A CA 1
ATOM 1060 C C . GLU A 1 139 ? 18.022 10.996 -23.652 1.00 87.38 139 GLU A C 1
ATOM 1062 O O . GLU A 1 139 ? 18.395 10.399 -22.644 1.00 87.38 139 GLU A O 1
ATOM 1067 N N . LYS A 1 140 ? 16.768 11.419 -23.806 1.00 90.44 140 LYS A N 1
ATOM 1068 C CA . LYS A 1 140 ? 15.718 11.143 -22.832 1.00 90.44 140 LYS A CA 1
ATOM 1069 C C . LYS A 1 140 ? 15.137 9.747 -23.075 1.00 90.44 140 LYS A C 1
ATOM 1071 O O . LYS A 1 140 ? 14.752 9.481 -24.218 1.00 90.44 140 LYS A O 1
ATOM 1076 N N . PRO A 1 141 ? 15.030 8.892 -22.044 1.00 94.69 141 PRO A N 1
ATOM 1077 C CA . PRO A 1 141 ? 14.383 7.594 -22.182 1.00 94.69 141 PRO A CA 1
ATOM 1078 C C . PRO A 1 141 ? 12.896 7.755 -22.523 1.00 94.69 141 PRO A C 1
ATOM 1080 O O . PRO A 1 141 ? 12.283 8.791 -22.245 1.00 94.69 141 PRO A O 1
ATOM 1083 N N . GLU A 1 142 ? 12.303 6.722 -23.120 1.00 96.44 142 GLU A N 1
ATOM 1084 C CA . GLU A 1 142 ? 10.846 6.635 -23.235 1.00 96.44 142 GLU A CA 1
ATOM 1085 C C . GLU A 1 142 ? 10.294 6.091 -21.915 1.00 96.44 142 GLU A C 1
ATOM 1087 O O . GLU A 1 142 ? 10.691 5.021 -21.459 1.00 96.44 142 GLU A O 1
ATOM 1092 N N . VAL A 1 143 ? 9.409 6.857 -21.280 1.00 96.75 143 VAL A N 1
ATOM 1093 C CA . VAL A 1 143 ? 8.821 6.523 -19.981 1.00 96.75 143 VAL A CA 1
ATOM 1094 C C . VAL A 1 143 ? 7.322 6.313 -20.136 1.00 96.75 143 VAL A C 1
ATOM 1096 O O . VAL A 1 143 ? 6.649 7.133 -20.761 1.00 96.75 143 VAL A O 1
ATOM 1099 N N . SER A 1 144 ? 6.808 5.238 -19.540 1.00 96.50 144 SER A N 1
ATOM 1100 C CA . SER A 1 144 ? 5.372 4.965 -19.430 1.00 96.50 144 SER A CA 1
ATOM 1101 C C . SER A 1 144 ? 5.045 4.363 -18.064 1.00 96.50 144 SER A C 1
ATOM 1103 O O . SER A 1 144 ? 5.807 3.541 -17.563 1.00 96.50 144 SER A O 1
ATOM 1105 N N . CYS A 1 145 ? 3.930 4.763 -17.457 1.00 95.69 145 CYS A N 1
ATOM 1106 C CA . CYS A 1 145 ? 3.408 4.170 -16.228 1.00 95.69 145 CYS A CA 1
ATOM 1107 C C . CYS A 1 145 ? 2.016 3.602 -16.513 1.00 95.69 145 CYS A C 1
ATOM 1109 O O . CYS A 1 145 ? 1.165 4.315 -17.038 1.00 95.69 145 CYS A O 1
ATOM 1111 N N . ASP A 1 146 ? 1.784 2.341 -16.152 1.00 93.00 146 ASP A N 1
ATOM 1112 C CA . ASP A 1 146 ? 0.571 1.593 -16.527 1.00 93.00 146 ASP A CA 1
ATOM 1113 C C . ASP A 1 146 ? -0.622 1.823 -15.587 1.00 93.00 146 ASP A C 1
ATOM 1115 O O . ASP A 1 146 ? -1.706 1.280 -15.789 1.00 93.00 146 ASP A O 1
ATOM 1119 N N . GLY A 1 147 ? -0.423 2.601 -14.523 1.00 89.19 147 GLY A N 1
ATOM 1120 C CA . GLY A 1 147 ? -1.425 2.815 -13.487 1.00 89.19 147 GLY A CA 1
ATOM 1121 C C . GLY A 1 147 ? -1.638 1.613 -12.562 1.00 89.19 147 GLY A C 1
ATOM 1122 O O . GLY A 1 147 ? -2.391 1.742 -11.612 1.00 89.19 147 GLY A O 1
ATOM 1123 N N . SER A 1 148 ? -0.967 0.472 -12.738 1.00 91.25 148 SER A N 1
ATOM 1124 C CA . SER A 1 148 ? -1.000 -0.672 -11.800 1.00 91.25 148 SER A CA 1
ATOM 1125 C C . SER A 1 148 ? -0.032 -0.496 -10.614 1.00 91.25 148 SER A C 1
ATOM 1127 O O . SER A 1 148 ? 0.264 -1.424 -9.854 1.00 91.25 148 SER A O 1
ATOM 1129 N N . GLY A 1 149 ? 0.533 0.705 -10.482 1.00 93.56 149 GLY A N 1
ATOM 1130 C CA . GLY A 1 149 ? 1.620 1.000 -9.560 1.00 93.56 149 GLY A CA 1
ATOM 1131 C C . GLY A 1 149 ? 3.007 0.659 -10.113 1.00 93.56 149 GLY A C 1
ATOM 1132 O O . GLY A 1 149 ? 3.944 0.562 -9.318 1.00 93.56 149 GLY A O 1
ATOM 1133 N N . LEU A 1 150 ? 3.171 0.501 -11.433 1.00 96.31 150 LEU A N 1
ATOM 1134 C CA . LEU A 1 150 ? 4.471 0.328 -12.089 1.00 96.31 150 LEU A CA 1
ATOM 1135 C C . LEU A 1 150 ? 4.761 1.459 -13.080 1.00 96.31 150 LEU A C 1
ATOM 1137 O O . LEU A 1 150 ? 3.879 1.990 -13.754 1.00 96.31 150 LEU A O 1
ATOM 1141 N N . CYS A 1 151 ? 6.040 1.805 -13.179 1.00 97.31 151 CYS A N 1
ATOM 1142 C CA . CYS A 1 151 ? 6.574 2.674 -14.216 1.00 97.31 151 CYS A CA 1
ATOM 1143 C C . CYS A 1 151 ? 7.722 1.979 -14.932 1.00 97.31 151 CYS A C 1
ATOM 1145 O O . CYS A 1 151 ? 8.590 1.370 -14.307 1.00 97.31 151 CYS A O 1
ATOM 1147 N N . PHE A 1 152 ? 7.732 2.117 -16.247 1.00 97.31 152 PHE A N 1
ATOM 1148 C CA . PHE A 1 152 ? 8.688 1.527 -17.158 1.00 97.31 152 PHE A CA 1
ATOM 1149 C C . PHE A 1 152 ? 9.523 2.612 -17.817 1.00 97.31 152 PHE A C 1
ATOM 1151 O O . PHE A 1 152 ? 9.023 3.666 -18.212 1.00 97.31 152 PHE A O 1
ATOM 1158 N N . GLU A 1 153 ? 10.797 2.308 -17.982 1.00 97.19 153 GLU A N 1
ATOM 1159 C CA . GLU A 1 153 ? 11.760 3.156 -18.650 1.00 97.19 153 GLU A CA 1
ATOM 1160 C C . GLU A 1 153 ? 12.471 2.355 -19.739 1.00 97.19 153 GLU A C 1
ATOM 1162 O O . GLU A 1 153 ? 13.090 1.328 -19.463 1.00 97.19 153 GLU A O 1
ATOM 1167 N N . LEU A 1 154 ? 12.383 2.832 -20.977 1.00 97.31 154 LEU A N 1
ATOM 1168 C CA . LEU A 1 154 ? 13.073 2.272 -22.130 1.00 97.31 154 LEU A CA 1
ATOM 1169 C C . LEU A 1 154 ? 14.296 3.132 -22.442 1.00 97.31 154 LEU A C 1
ATOM 1171 O O . LEU A 1 154 ? 14.174 4.266 -22.919 1.00 97.31 154 LEU A O 1
ATOM 1175 N N . ARG A 1 155 ? 15.479 2.583 -22.168 1.00 95.81 155 ARG A N 1
ATOM 1176 C CA . ARG A 1 155 ? 16.764 3.249 -22.401 1.00 95.81 155 ARG A CA 1
ATOM 1177 C C . ARG A 1 155 ? 17.386 2.741 -23.694 1.00 95.81 155 ARG A C 1
ATOM 1179 O O . ARG A 1 155 ? 17.510 1.525 -23.832 1.00 95.81 155 ARG A O 1
ATOM 1186 N N . PRO A 1 156 ? 17.811 3.617 -24.620 1.00 96.12 156 PRO A N 1
ATOM 1187 C CA . PRO A 1 156 ? 18.604 3.178 -25.757 1.00 96.12 156 PRO A CA 1
ATOM 1188 C C . PRO A 1 156 ? 19.935 2.600 -25.266 1.00 96.12 156 PRO A C 1
ATOM 1190 O O . PRO A 1 156 ? 20.531 3.086 -24.304 1.00 96.12 156 PRO A O 1
ATOM 1193 N N . CYS A 1 157 ? 20.403 1.554 -25.931 1.00 96.25 157 CYS A N 1
ATOM 1194 C CA . CYS A 1 157 ? 21.659 0.893 -25.605 1.00 96.25 157 CYS A CA 1
ATOM 1195 C C . CYS A 1 157 ? 22.330 0.375 -26.881 1.00 96.25 157 CYS A C 1
ATOM 1197 O O . CYS A 1 157 ? 21.692 0.219 -27.924 1.00 96.25 157 CYS A O 1
ATOM 1199 N N . GLU A 1 158 ? 23.627 0.095 -26.803 1.00 96.81 158 GLU A N 1
ATOM 1200 C CA . GLU A 1 158 ? 24.354 -0.610 -27.856 1.00 96.81 158 GLU A CA 1
ATOM 1201 C C . GLU A 1 158 ? 24.877 -1.931 -27.310 1.00 96.81 158 GLU A C 1
ATOM 1203 O O . GLU A 1 158 ? 25.499 -1.980 -26.248 1.00 96.81 158 GLU A O 1
ATOM 1208 N N . VAL A 1 159 ? 24.671 -2.998 -28.074 1.00 96.00 159 VAL A N 1
ATOM 1209 C CA . VAL A 1 159 ? 25.206 -4.325 -27.774 1.00 96.00 159 VAL A CA 1
ATOM 1210 C C . VAL A 1 159 ? 25.975 -4.841 -28.979 1.00 96.00 159 VAL A C 1
ATOM 1212 O O . VAL A 1 159 ? 25.639 -4.551 -30.131 1.00 96.00 159 VAL A O 1
ATOM 1215 N N . SER A 1 160 ? 27.046 -5.590 -28.734 1.00 96.25 160 SER A N 1
ATOM 1216 C CA . SER A 1 160 ? 27.795 -6.195 -29.831 1.00 96.25 160 SER A CA 1
ATOM 1217 C C . SER A 1 160 ? 27.038 -7.397 -30.394 1.00 96.25 160 SER A C 1
ATOM 1219 O O . SER A 1 160 ? 26.503 -8.222 -29.652 1.00 96.25 160 SER A O 1
ATOM 1221 N N . CYS A 1 161 ? 27.050 -7.569 -31.713 1.00 95.75 161 CYS A N 1
ATOM 1222 C CA . CYS A 1 161 ? 26.455 -8.748 -32.335 1.00 95.75 161 CYS A CA 1
ATOM 1223 C C . CYS A 1 161 ? 27.063 -10.062 -31.835 1.00 95.75 161 CYS A C 1
ATOM 1225 O O . CYS A 1 161 ? 26.382 -11.080 -31.791 1.00 95.75 161 CYS A O 1
ATOM 1227 N N . ALA A 1 162 ? 28.312 -10.056 -31.374 1.00 93.44 162 ALA A N 1
ATOM 1228 C CA . ALA A 1 162 ? 28.932 -11.207 -30.737 1.00 93.44 162 ALA A CA 1
ATOM 1229 C C . ALA A 1 162 ? 28.199 -11.590 -29.441 1.00 93.44 162 ALA A C 1
ATOM 1231 O O . ALA A 1 162 ? 28.021 -12.774 -29.169 1.00 93.44 162 ALA A O 1
ATOM 1232 N N . GLU A 1 163 ? 27.741 -10.619 -28.650 1.00 91.06 163 GLU A N 1
ATOM 1233 C CA . GLU A 1 163 ? 26.963 -10.861 -27.430 1.00 91.06 163 GLU A CA 1
ATOM 1234 C C . GLU A 1 163 ? 25.549 -11.358 -27.732 1.00 91.06 163 GLU A C 1
ATOM 1236 O O . GLU A 1 163 ? 25.094 -12.285 -27.067 1.00 91.06 163 GLU A O 1
ATOM 1241 N N . VAL A 1 164 ? 24.900 -10.821 -28.768 1.00 92.94 164 VAL A N 1
ATOM 1242 C CA . VAL A 1 164 ? 23.573 -11.278 -29.223 1.00 92.94 164 VAL A CA 1
ATOM 1243 C C . VAL A 1 164 ? 23.648 -12.710 -29.768 1.00 92.94 164 VAL A C 1
ATOM 1245 O O . VAL A 1 164 ? 22.914 -13.594 -29.336 1.00 92.94 164 VAL A O 1
ATOM 1248 N N . MET A 1 165 ? 24.608 -12.988 -30.657 1.00 90.62 165 MET A N 1
ATOM 1249 C CA . MET A 1 165 ? 24.782 -14.300 -31.301 1.00 90.62 165 MET A CA 1
ATOM 1250 C C . MET A 1 165 ? 25.282 -15.385 -30.339 1.00 90.62 165 MET A C 1
ATOM 1252 O O . MET A 1 165 ? 25.097 -16.575 -30.592 1.00 90.62 165 MET A O 1
ATOM 1256 N N . THR A 1 166 ? 25.933 -15.004 -29.236 1.00 87.00 166 THR A N 1
ATOM 1257 C CA . THR A 1 166 ? 26.347 -15.954 -28.189 1.00 87.00 166 THR A CA 1
ATOM 1258 C C . THR A 1 166 ? 25.238 -16.272 -27.191 1.00 87.00 166 THR A C 1
ATOM 1260 O O . THR A 1 166 ? 25.495 -17.077 -26.289 1.00 87.00 166 THR A O 1
ATOM 1263 N N . GLY A 1 167 ? 24.034 -15.715 -27.398 1.00 66.06 167 GLY A N 1
ATOM 1264 C CA . GLY A 1 167 ? 22.848 -15.718 -26.533 1.00 66.06 167 GLY A CA 1
ATOM 1265 C C . GLY A 1 167 ? 22.318 -17.063 -26.029 1.00 66.06 167 GLY A C 1
ATOM 1266 O O . GLY A 1 167 ? 21.332 -17.080 -25.309 1.00 66.06 167 GLY A O 1
ATOM 1267 N N . GLU A 1 168 ? 22.987 -18.181 -26.309 1.00 56.31 168 GLU A N 1
ATOM 1268 C CA . GLU A 1 168 ? 22.681 -19.481 -25.697 1.00 56.31 168 GLU A CA 1
ATOM 1269 C C . GLU A 1 168 ? 23.915 -20.288 -25.243 1.00 56.31 168 GLU A C 1
ATOM 1271 O O . GLU A 1 168 ? 23.758 -21.320 -24.596 1.00 56.31 168 GLU A O 1
ATOM 1276 N N . SER A 1 169 ? 25.156 -19.883 -25.557 1.00 53.00 169 SER A N 1
ATOM 1277 C CA . SER A 1 169 ? 26.299 -20.806 -25.405 1.00 53.00 169 SER A CA 1
ATOM 1278 C C . SER A 1 169 ? 27.650 -20.196 -25.004 1.00 53.00 169 SER A C 1
ATOM 1280 O O . SER A 1 169 ? 28.606 -20.960 -24.842 1.00 53.00 169 SER A O 1
ATOM 1282 N N . GLY A 1 170 ? 27.781 -18.869 -24.858 1.00 55.06 170 GLY A N 1
ATOM 1283 C CA . GLY A 1 170 ? 29.100 -18.223 -24.713 1.00 55.06 170 GLY A CA 1
ATOM 1284 C C . GLY A 1 170 ? 29.408 -17.558 -23.368 1.00 55.06 170 GLY A C 1
ATOM 1285 O O . GLY A 1 170 ? 30.486 -17.779 -22.812 1.00 55.06 170 GLY A O 1
ATOM 1286 N N . LYS A 1 171 ? 28.496 -16.734 -22.838 1.00 58.31 171 LYS A N 1
ATOM 1287 C CA . LYS A 1 171 ? 28.626 -16.168 -21.487 1.00 58.31 171 LYS A CA 1
ATOM 1288 C C . LYS A 1 171 ? 27.932 -17.106 -20.507 1.00 58.31 171 LYS A C 1
ATOM 1290 O O . LYS A 1 171 ? 26.856 -17.618 -20.803 1.00 58.31 171 LYS A O 1
ATOM 1295 N N . ALA A 1 172 ? 28.569 -17.357 -19.361 1.00 67.88 172 ALA A N 1
ATOM 1296 C CA . ALA A 1 172 ? 27.890 -18.037 -18.266 1.00 67.88 172 ALA A CA 1
ATOM 1297 C C . ALA A 1 172 ? 26.571 -17.286 -17.995 1.00 67.88 172 ALA A C 1
ATOM 1299 O O . ALA A 1 172 ? 26.611 -16.050 -18.002 1.00 67.88 172 ALA A O 1
ATOM 1300 N N . PRO A 1 173 ? 25.437 -17.990 -17.814 1.00 78.38 173 PRO A N 1
ATOM 1301 C CA . PRO A 1 173 ? 24.190 -17.359 -17.395 1.00 78.38 173 PRO A CA 1
ATOM 1302 C C . PRO A 1 173 ? 24.501 -16.407 -16.247 1.00 78.38 173 PRO A C 1
ATOM 1304 O O . PRO A 1 173 ? 25.291 -16.783 -15.374 1.00 78.38 173 PRO A O 1
ATOM 1307 N N . LEU A 1 174 ? 23.947 -15.189 -16.265 1.00 81.69 174 LEU A N 1
ATOM 1308 C CA . LEU A 1 174 ? 24.077 -14.312 -15.109 1.00 81.69 174 LEU A CA 1
ATOM 1309 C C . LEU A 1 174 ? 23.604 -15.121 -13.900 1.00 81.69 174 LEU A C 1
ATOM 1311 O O . LEU A 1 174 ? 22.494 -15.653 -13.878 1.00 81.69 174 LEU A O 1
ATOM 1315 N N . THR A 1 175 ? 24.500 -15.321 -12.944 1.00 87.94 175 THR A N 1
ATOM 1316 C CA . THR A 1 175 ? 24.178 -16.073 -11.739 1.00 87.94 175 THR A CA 1
ATOM 1317 C C . THR A 1 175 ? 23.794 -15.082 -10.654 1.00 87.94 175 THR A C 1
ATOM 1319 O O . THR A 1 175 ? 24.467 -14.048 -10.555 1.00 87.94 175 THR A O 1
ATOM 1322 N N . PRO A 1 176 ? 22.800 -15.402 -9.809 1.00 89.44 176 PRO A N 1
ATOM 1323 C CA . PRO A 1 176 ? 22.531 -14.636 -8.601 1.00 89.44 176 PRO A CA 1
ATOM 1324 C C . PRO A 1 176 ? 23.831 -14.386 -7.833 1.00 89.44 176 PRO A C 1
ATOM 1326 O O . PRO A 1 176 ? 24.586 -15.324 -7.550 1.00 89.44 176 PRO A O 1
ATOM 1329 N N . ALA A 1 177 ? 24.129 -13.122 -7.549 1.00 86.69 177 ALA A N 1
ATOM 1330 C CA . ALA A 1 177 ? 25.272 -12.760 -6.736 1.00 86.69 177 ALA A CA 1
ATOM 1331 C C . ALA A 1 177 ? 25.044 -13.288 -5.316 1.00 86.69 177 ALA A C 1
ATOM 1333 O O . ALA A 1 177 ? 23.968 -13.119 -4.740 1.00 86.69 177 ALA A O 1
ATOM 1334 N N . SER A 1 178 ? 26.056 -13.935 -4.732 1.00 84.12 178 SER A N 1
ATOM 1335 C CA . SER A 1 178 ? 25.984 -14.314 -3.322 1.00 84.12 178 SER A CA 1
ATOM 1336 C C . SER A 1 178 ? 25.776 -13.049 -2.483 1.00 84.12 178 SER A C 1
ATOM 1338 O O . SER A 1 178 ? 26.547 -12.102 -2.671 1.00 84.12 178 SER A O 1
ATOM 1340 N N . PRO A 1 179 ? 24.799 -13.018 -1.557 1.00 78.19 179 PRO A N 1
ATOM 1341 C CA . PRO A 1 179 ? 24.579 -11.866 -0.695 1.00 78.19 179 PRO A CA 1
ATOM 1342 C C . PRO A 1 179 ? 25.856 -11.606 0.105 1.00 78.19 179 PRO A C 1
ATOM 1344 O O . PRO A 1 179 ? 26.237 -12.380 0.984 1.00 78.19 179 PRO A O 1
ATOM 1347 N N . THR A 1 180 ? 26.577 -10.550 -0.254 1.00 77.38 180 THR A N 1
ATOM 1348 C CA . THR A 1 180 ? 27.731 -10.088 0.507 1.00 77.38 180 THR A CA 1
ATOM 1349 C C . THR A 1 180 ? 27.222 -9.453 1.795 1.00 77.38 180 THR A C 1
ATOM 1351 O O . THR A 1 180 ? 26.231 -8.724 1.783 1.00 77.38 180 THR A O 1
ATOM 1354 N N . GLU A 1 181 ? 27.876 -9.734 2.927 1.00 71.19 181 GLU A N 1
ATOM 1355 C CA . GLU A 1 181 ? 27.550 -9.103 4.211 1.00 71.19 181 GLU A CA 1
ATOM 1356 C C . GLU A 1 181 ? 27.677 -7.573 4.074 1.00 71.19 181 GLU A C 1
ATOM 1358 O O . GLU A 1 181 ? 28.778 -7.024 4.082 1.00 71.19 181 GLU A O 1
ATOM 1363 N N . GLY A 1 182 ? 26.542 -6.890 3.890 1.00 69.69 182 GLY A N 1
ATOM 1364 C CA . GLY A 1 182 ? 26.461 -5.440 3.695 1.00 69.69 182 GLY A CA 1
ATOM 1365 C C . GLY A 1 182 ? 26.372 -4.948 2.244 1.00 69.69 182 GLY A C 1
ATOM 1366 O O . GLY A 1 182 ? 26.488 -3.742 2.037 1.00 69.69 182 GLY A O 1
ATOM 1367 N N . GLY A 1 183 ? 26.182 -5.828 1.255 1.00 67.81 183 GLY A N 1
ATOM 1368 C CA . GLY A 1 183 ? 25.855 -5.416 -0.115 1.00 67.81 183 GLY A CA 1
ATOM 1369 C C . GLY A 1 183 ? 24.470 -4.769 -0.201 1.00 67.81 183 GLY A C 1
ATOM 1370 O O . GLY A 1 183 ? 23.584 -5.120 0.580 1.00 67.81 183 GLY A O 1
ATOM 1371 N N . ASP A 1 184 ? 24.293 -3.821 -1.128 1.00 71.56 184 ASP A N 1
ATOM 1372 C CA . ASP A 1 184 ? 22.982 -3.265 -1.478 1.00 71.56 184 ASP A CA 1
ATOM 1373 C C . ASP A 1 184 ? 22.045 -4.418 -1.856 1.00 71.56 184 ASP A C 1
ATOM 1375 O O . ASP A 1 184 ? 22.194 -5.055 -2.899 1.00 71.56 184 ASP A O 1
ATOM 1379 N N . ILE A 1 185 ? 21.109 -4.720 -0.962 1.00 81.69 185 ILE A N 1
ATOM 1380 C CA . ILE A 1 185 ? 20.012 -5.636 -1.244 1.00 81.69 185 ILE A CA 1
ATOM 1381 C C . ILE A 1 185 ? 19.098 -4.878 -2.201 1.00 81.69 185 ILE A C 1
ATOM 1383 O O . ILE A 1 185 ? 18.861 -3.680 -2.004 1.00 81.69 185 ILE A O 1
ATOM 1387 N N . CYS A 1 186 ? 18.632 -5.549 -3.252 1.00 88.56 186 CYS A N 1
ATOM 1388 C CA . CYS A 1 186 ? 17.597 -4.986 -4.101 1.00 88.56 186 CYS A CA 1
ATOM 1389 C C . CYS A 1 186 ? 16.448 -4.533 -3.184 1.00 88.56 186 CYS A C 1
ATOM 1391 O O . CYS A 1 186 ? 16.025 -5.254 -2.286 1.00 88.56 186 CYS A O 1
ATOM 1393 N N . GLU A 1 187 ? 16.049 -3.262 -3.269 1.00 79.62 187 GLU A N 1
ATOM 1394 C CA . GLU A 1 187 ? 14.947 -2.734 -2.449 1.00 79.62 187 GLU A CA 1
ATOM 1395 C C . GLU A 1 187 ? 13.612 -3.145 -3.087 1.00 79.62 187 GLU A C 1
ATOM 1397 O O . GLU A 1 187 ? 12.760 -2.312 -3.391 1.00 79.62 187 GLU A O 1
ATOM 1402 N N . ASP A 1 188 ? 13.477 -4.437 -3.364 1.00 71.44 188 ASP A N 1
ATOM 1403 C CA . ASP A 1 188 ? 12.343 -5.059 -4.018 1.00 71.44 188 ASP A CA 1
ATOM 1404 C C . ASP A 1 188 ? 11.430 -5.746 -2.998 1.00 71.44 188 ASP A C 1
ATOM 1406 O O . ASP A 1 188 ? 11.744 -5.897 -1.815 1.00 71.44 188 ASP A O 1
ATOM 1410 N N . GLY A 1 189 ? 10.231 -6.098 -3.445 1.00 82.81 189 GLY A N 1
ATOM 1411 C CA . GLY A 1 189 ? 9.255 -6.770 -2.605 1.00 82.81 189 GLY A CA 1
ATOM 1412 C C . GLY A 1 189 ? 8.377 -5.855 -1.750 1.00 82.81 189 GLY A C 1
ATOM 1413 O O . GLY A 1 189 ? 7.691 -6.363 -0.867 1.00 82.81 189 GLY A O 1
ATOM 1414 N N . LEU A 1 190 ? 8.335 -4.550 -2.015 1.00 91.19 190 LEU A N 1
ATOM 1415 C CA . LEU A 1 190 ? 7.288 -3.678 -1.478 1.00 91.19 190 LEU A CA 1
ATOM 1416 C C . LEU A 1 190 ? 6.130 -3.572 -2.476 1.00 91.19 190 LEU A C 1
ATOM 1418 O O . LEU A 1 190 ? 6.347 -3.508 -3.688 1.00 91.19 190 LEU A O 1
ATOM 1422 N N . TRP A 1 191 ? 4.904 -3.539 -1.966 1.00 96.12 191 TRP A N 1
ATOM 1423 C CA . TRP A 1 191 ? 3.716 -3.235 -2.757 1.00 96.12 191 TRP A CA 1
ATOM 1424 C C . TRP A 1 191 ? 3.725 -1.766 -3.168 1.00 96.12 191 TRP A C 1
ATOM 1426 O O . TRP A 1 191 ? 4.034 -0.893 -2.353 1.00 96.12 191 TRP A O 1
ATOM 1436 N N . GLY A 1 192 ? 3.373 -1.485 -4.421 1.00 95.12 192 GLY A N 1
ATOM 1437 C CA . GLY A 1 192 ? 3.213 -0.129 -4.935 1.00 95.12 192 GLY A CA 1
ATOM 1438 C C . GLY A 1 192 ? 2.071 0.650 -4.280 1.00 95.12 192 GLY A C 1
ATOM 1439 O O . GLY A 1 192 ? 1.330 0.151 -3.435 1.00 95.12 192 GLY A O 1
ATOM 1440 N N . ALA A 1 193 ? 1.946 1.919 -4.640 1.00 93.81 193 ALA A N 1
ATOM 1441 C CA . ALA A 1 193 ? 0.820 2.763 -4.282 1.00 93.81 193 ALA A CA 1
ATOM 1442 C C . ALA A 1 193 ? -0.443 2.275 -4.991 1.00 93.81 193 ALA A C 1
ATOM 1444 O O . ALA A 1 193 ? -0.375 1.765 -6.107 1.00 93.81 193 ALA A O 1
ATOM 1445 N N . CYS A 1 194 ? -1.587 2.457 -4.338 1.00 94.00 194 CYS A N 1
ATOM 1446 C CA . CYS A 1 194 ? -2.875 2.163 -4.942 1.00 94.00 194 CYS A CA 1
ATOM 1447 C C . CYS A 1 194 ? -3.305 3.327 -5.842 1.00 94.00 194 CYS A C 1
ATOM 1449 O O . CYS A 1 194 ? -3.648 4.408 -5.345 1.00 94.00 194 CYS A O 1
ATOM 1451 N N . ASP A 1 195 ? -3.247 3.126 -7.157 1.00 88.12 195 ASP A N 1
ATOM 1452 C CA . ASP A 1 195 ? -3.635 4.136 -8.143 1.00 88.12 195 ASP A CA 1
ATOM 1453 C C . ASP A 1 195 ? -5.134 4.028 -8.512 1.00 88.12 195 ASP A C 1
ATOM 1455 O O . ASP A 1 195 ? -5.887 3.237 -7.949 1.00 88.12 195 ASP A O 1
ATOM 1459 N N . HIS A 1 196 ? -5.600 4.845 -9.453 1.00 84.38 196 HIS A N 1
ATOM 1460 C CA . HIS A 1 196 ? -6.983 4.899 -9.939 1.00 84.38 196 HIS A CA 1
ATOM 1461 C C . HIS A 1 196 ? -7.493 3.588 -10.573 1.00 84.38 196 HIS A C 1
ATOM 1463 O O . HIS A 1 196 ? -8.710 3.369 -10.627 1.00 84.38 196 HIS A O 1
ATOM 1469 N N . THR A 1 197 ? -6.584 2.712 -11.010 1.00 87.81 197 THR A N 1
ATOM 1470 C CA . THR A 1 197 ? -6.892 1.348 -11.475 1.00 87.81 197 THR A CA 1
ATOM 1471 C C . THR A 1 197 ? -7.373 0.439 -10.341 1.00 87.81 197 THR A C 1
ATOM 1473 O O . THR A 1 197 ? -8.043 -0.549 -10.621 1.00 87.81 197 THR A O 1
ATOM 1476 N N . CYS A 1 198 ? -7.119 0.810 -9.077 1.00 92.31 198 CYS A N 1
ATOM 1477 C CA . CYS A 1 198 ? -7.358 -0.014 -7.887 1.00 92.31 198 CYS A CA 1
ATOM 1478 C C . CYS A 1 198 ? -6.543 -1.310 -7.863 1.00 92.31 198 CYS A C 1
ATOM 1480 O O . CYS A 1 198 ? -6.942 -2.287 -7.232 1.00 92.31 198 CYS A O 1
ATOM 1482 N N . GLU A 1 199 ? -5.381 -1.302 -8.513 1.00 94.81 199 GLU A N 1
ATOM 1483 C CA . GLU A 1 199 ? -4.416 -2.390 -8.454 1.00 94.81 199 GLU A CA 1
ATOM 1484 C C . GLU A 1 199 ? -3.103 -1.906 -7.829 1.00 94.81 199 GLU A C 1
ATOM 1486 O O . GLU A 1 199 ? -2.660 -0.771 -8.022 1.00 94.81 199 GLU A O 1
ATOM 1491 N N . GLN A 1 200 ? -2.479 -2.790 -7.056 1.00 95.75 200 GLN A N 1
ATOM 1492 C CA . GLN A 1 200 ? -1.111 -2.653 -6.579 1.00 95.75 200 GLN A CA 1
ATOM 1493 C C . GLN A 1 200 ? -0.260 -3.748 -7.195 1.00 95.75 200 GLN A C 1
ATOM 1495 O O . GLN A 1 200 ? -0.627 -4.922 -7.155 1.00 95.75 200 GLN A O 1
ATOM 1500 N N . SER A 1 201 ? 0.928 -3.370 -7.645 1.00 96.75 201 SER A N 1
ATOM 1501 C CA . SER A 1 201 ? 1.946 -4.300 -8.115 1.00 96.75 201 SER A CA 1
ATOM 1502 C C . SER A 1 201 ? 3.125 -4.378 -7.151 1.00 96.75 201 SER A C 1
ATOM 1504 O O . SER A 1 201 ? 3.520 -3.390 -6.527 1.00 96.75 201 SER A O 1
ATOM 1506 N N . LYS A 1 202 ? 3.706 -5.568 -7.043 1.00 96.12 202 LYS A N 1
ATOM 1507 C CA . LYS A 1 202 ? 4.934 -5.866 -6.307 1.00 96.12 202 LYS A CA 1
ATOM 1508 C C . LYS A 1 202 ? 5.858 -6.643 -7.233 1.00 96.12 202 LYS A C 1
ATOM 1510 O O . LYS A 1 202 ? 5.474 -7.681 -7.769 1.00 96.12 202 LYS A O 1
ATOM 1515 N N . ILE A 1 203 ? 7.074 -6.140 -7.410 1.00 95.81 203 ILE A N 1
ATOM 1516 C CA . ILE A 1 203 ? 8.122 -6.835 -8.161 1.00 95.81 203 ILE A CA 1
ATOM 1517 C C . ILE A 1 203 ? 9.078 -7.519 -7.188 1.00 95.81 203 ILE A C 1
ATOM 1519 O O . ILE A 1 203 ? 9.329 -7.005 -6.094 1.00 95.81 203 ILE A O 1
ATOM 1523 N N . ALA A 1 204 ? 9.613 -8.658 -7.607 1.00 94.44 204 ALA A N 1
ATOM 1524 C CA . ALA A 1 204 ? 10.771 -9.276 -6.983 1.00 94.44 204 ALA A CA 1
ATOM 1525 C C . ALA A 1 204 ? 11.948 -9.167 -7.951 1.00 94.44 204 ALA A C 1
ATOM 1527 O O . ALA A 1 204 ? 11.789 -9.346 -9.159 1.00 94.44 204 ALA A O 1
ATOM 1528 N N . SER A 1 205 ? 13.128 -8.879 -7.431 1.00 94.75 205 SER A N 1
ATOM 1529 C CA . SER A 1 205 ? 14.359 -8.785 -8.183 1.00 94.75 205 SER A CA 1
ATOM 1530 C C . SER A 1 205 ? 15.506 -9.471 -7.457 1.00 94.75 205 SER A C 1
ATOM 1532 O O . SER A 1 205 ? 15.493 -9.736 -6.258 1.00 94.75 205 SER A O 1
ATOM 1534 N N . THR A 1 206 ? 16.498 -9.876 -8.234 1.00 93.69 206 THR A N 1
ATOM 1535 C CA . THR A 1 206 ? 17.680 -10.574 -7.741 1.00 93.69 206 THR A CA 1
ATOM 1536 C C . THR A 1 206 ? 18.910 -9.792 -8.159 1.00 93.69 206 THR A C 1
ATOM 1538 O O . THR A 1 206 ? 19.035 -9.392 -9.315 1.00 93.69 206 THR A O 1
ATOM 1541 N N . LEU A 1 207 ? 19.833 -9.579 -7.220 1.00 93.81 207 LEU A N 1
ATOM 1542 C CA . LEU A 1 207 ? 21.132 -8.998 -7.536 1.00 93.81 207 LEU A CA 1
ATOM 1543 C C . LEU A 1 207 ? 21.920 -10.002 -8.381 1.00 93.81 207 LEU A C 1
ATOM 1545 O O . LEU A 1 207 ? 22.222 -11.102 -7.914 1.00 93.81 207 LEU A O 1
ATOM 1549 N N . MET A 1 208 ? 22.254 -9.639 -9.612 1.00 93.94 208 MET A N 1
ATOM 1550 C CA . MET A 1 208 ? 22.980 -10.507 -10.536 1.00 93.94 208 MET A CA 1
ATOM 1551 C C . MET A 1 208 ? 24.483 -10.214 -10.510 1.00 93.94 208 MET A C 1
ATOM 1553 O O . MET A 1 208 ? 24.962 -9.265 -9.889 1.00 93.94 208 MET A O 1
ATOM 1557 N N . SER A 1 209 ? 25.272 -11.068 -11.168 1.00 92.44 209 SER A N 1
ATOM 1558 C CA . SER A 1 209 ? 26.739 -10.961 -11.203 1.00 92.44 209 SER A CA 1
ATOM 1559 C C . SER A 1 209 ? 27.283 -9.680 -11.853 1.00 92.44 209 SER A C 1
ATOM 1561 O O . SER A 1 209 ? 28.470 -9.390 -11.721 1.00 92.44 209 SER A O 1
ATOM 1563 N N . ASP A 1 210 ? 26.445 -8.935 -12.572 1.00 91.06 210 ASP A N 1
ATOM 1564 C CA . ASP A 1 210 ? 26.752 -7.615 -13.132 1.00 91.06 210 ASP A CA 1
ATOM 1565 C C . ASP A 1 210 ? 26.608 -6.472 -12.106 1.00 91.06 210 ASP A C 1
ATOM 1567 O O . ASP A 1 210 ? 26.978 -5.336 -12.396 1.00 91.06 210 ASP A O 1
ATOM 1571 N N . GLY A 1 211 ? 26.129 -6.774 -10.895 1.00 92.00 211 GLY A N 1
ATOM 1572 C CA . GLY A 1 211 ? 25.887 -5.797 -9.837 1.00 92.00 211 GLY A CA 1
ATOM 1573 C C . GLY A 1 211 ? 24.574 -5.029 -9.994 1.00 92.00 211 GLY A C 1
ATOM 1574 O O . GLY A 1 211 ? 24.377 -4.047 -9.280 1.00 92.00 211 GLY A O 1
ATOM 1575 N N . LEU A 1 212 ? 23.693 -5.452 -10.905 1.00 93.88 212 LEU A N 1
ATOM 1576 C CA . LEU A 1 212 ? 22.375 -4.863 -11.117 1.00 93.88 212 LEU A CA 1
ATOM 1577 C C . LEU A 1 212 ? 21.280 -5.756 -10.526 1.00 93.88 212 LEU A C 1
ATOM 1579 O O . LEU A 1 212 ? 21.436 -6.970 -10.392 1.00 93.88 212 LEU A O 1
ATOM 1583 N N . CYS A 1 213 ? 20.155 -5.140 -10.174 1.00 96.00 213 CYS A N 1
ATOM 1584 C CA . CYS A 1 213 ? 18.952 -5.849 -9.753 1.00 96.00 213 CYS A CA 1
ATOM 1585 C C . CYS A 1 213 ? 18.132 -6.218 -10.984 1.00 96.00 213 CYS A C 1
ATOM 1587 O O . CYS A 1 213 ? 17.677 -5.325 -11.694 1.00 96.00 213 CYS A O 1
ATOM 1589 N N . HIS A 1 214 ? 17.947 -7.513 -11.225 1.00 96.12 214 HIS A N 1
ATOM 1590 C CA . HIS A 1 214 ? 17.147 -8.027 -12.336 1.00 96.12 214 HIS A CA 1
ATOM 1591 C C . HIS A 1 214 ? 15.791 -8.479 -11.832 1.00 96.12 214 HIS A C 1
ATOM 1593 O O . HIS A 1 214 ? 15.724 -9.258 -10.882 1.00 96.12 214 HIS A O 1
ATOM 1599 N N . GLU A 1 215 ? 14.720 -7.991 -12.447 1.00 96.00 215 GLU A N 1
ATOM 1600 C CA . GLU A 1 215 ? 13.367 -8.429 -12.122 1.00 96.00 215 GLU A CA 1
ATOM 1601 C C . GLU A 1 215 ? 13.179 -9.909 -12.476 1.00 96.00 215 GLU A C 1
ATOM 1603 O O . GLU A 1 215 ? 13.577 -10.373 -13.543 1.00 96.00 215 GLU A O 1
ATOM 1608 N N . VAL A 1 216 ? 12.533 -10.652 -11.581 1.00 95.38 216 VAL A N 1
ATOM 1609 C CA . VAL A 1 216 ? 12.081 -12.018 -11.836 1.00 95.38 216 VAL A CA 1
ATOM 1610 C C . VAL A 1 216 ? 10.594 -11.951 -12.171 1.00 95.38 216 VAL A C 1
ATOM 1612 O O . VAL A 1 216 ? 9.756 -11.989 -11.274 1.00 95.38 216 VAL A O 1
ATOM 1615 N N . ASP A 1 217 ? 10.270 -11.828 -13.460 1.00 93.56 217 ASP A N 1
ATOM 1616 C CA . ASP A 1 217 ? 8.902 -11.570 -13.951 1.00 93.56 217 ASP A CA 1
ATOM 1617 C C . ASP A 1 217 ? 7.873 -12.598 -13.433 1.00 93.56 217 ASP A C 1
ATOM 1619 O O . ASP A 1 217 ? 6.766 -12.239 -13.043 1.00 93.56 217 ASP A O 1
ATOM 1623 N N . GLU A 1 218 ? 8.273 -13.869 -13.293 1.00 95.00 218 GLU A N 1
ATOM 1624 C CA . GLU A 1 218 ? 7.434 -14.949 -12.740 1.00 95.00 218 GLU A CA 1
ATOM 1625 C C . GLU A 1 218 ? 7.022 -14.741 -11.270 1.00 95.00 218 GLU A C 1
ATOM 1627 O O . GLU A 1 218 ? 6.075 -15.366 -10.792 1.00 95.00 218 GLU A O 1
ATOM 1632 N N . LEU A 1 219 ? 7.752 -13.897 -10.535 1.00 95.00 219 LEU A N 1
ATOM 1633 C CA . LEU A 1 219 ? 7.490 -13.560 -9.136 1.00 95.00 219 LEU A CA 1
ATOM 1634 C C . LEU A 1 219 ? 6.778 -12.213 -8.978 1.00 95.00 219 LEU A C 1
ATOM 1636 O O . LEU A 1 219 ? 6.512 -11.810 -7.839 1.00 95.00 219 LEU A O 1
ATOM 1640 N N . ARG A 1 220 ? 6.462 -11.522 -10.084 1.00 95.56 220 ARG A N 1
ATOM 1641 C CA . ARG A 1 220 ? 5.624 -10.326 -10.048 1.00 95.56 220 ARG A CA 1
ATOM 1642 C C . ARG A 1 220 ? 4.254 -10.698 -9.494 1.00 95.56 220 ARG A C 1
ATOM 1644 O O . ARG A 1 220 ? 3.638 -11.683 -9.895 1.00 95.56 220 ARG A O 1
ATOM 1651 N N . GLN A 1 221 ? 3.781 -9.896 -8.553 1.00 96.62 221 GLN A N 1
ATOM 1652 C CA . GLN A 1 221 ? 2.489 -10.079 -7.912 1.00 96.62 221 GLN A CA 1
ATOM 1653 C C . GLN A 1 221 ? 1.648 -8.829 -8.102 1.00 96.62 221 GLN A C 1
ATOM 1655 O O . GLN A 1 221 ? 2.156 -7.711 -8.020 1.00 96.62 221 GLN A O 1
ATOM 1660 N N . THR A 1 222 ? 0.356 -9.036 -8.316 1.00 96.56 222 THR A N 1
ATOM 1661 C CA . THR A 1 222 ? -0.654 -7.983 -8.333 1.00 96.56 222 THR A CA 1
ATOM 1662 C C . THR A 1 222 ? -1.719 -8.294 -7.291 1.00 96.56 222 THR A C 1
ATOM 1664 O O . THR A 1 222 ? -1.937 -9.457 -6.931 1.00 96.56 222 THR A O 1
ATOM 1667 N N . ARG A 1 223 ? -2.353 -7.253 -6.756 1.00 96.12 223 ARG A N 1
ATOM 1668 C CA . ARG A 1 223 ? -3.519 -7.384 -5.881 1.00 96.12 223 ARG A CA 1
ATOM 1669 C C . ARG A 1 223 ? -4.451 -6.195 -6.035 1.00 96.12 223 ARG A C 1
ATOM 1671 O O . ARG A 1 223 ? -3.990 -5.087 -6.311 1.00 96.12 223 ARG A O 1
ATOM 1678 N N . ASP A 1 224 ? -5.723 -6.429 -5.749 1.00 96.06 224 ASP A N 1
ATOM 1679 C CA . ASP A 1 224 ? -6.706 -5.361 -5.609 1.00 96.06 224 ASP A CA 1
ATOM 1680 C C . ASP A 1 224 ? -6.363 -4.484 -4.398 1.00 96.06 224 ASP A C 1
ATOM 1682 O O . ASP A 1 224 ? -5.858 -4.958 -3.369 1.00 96.06 224 ASP A O 1
ATOM 1686 N N . CYS A 1 225 ? -6.645 -3.193 -4.516 1.00 96.06 225 CYS A N 1
ATOM 1687 C CA . CYS A 1 225 ? -6.451 -2.223 -3.456 1.00 96.06 225 CYS A CA 1
ATOM 1688 C C . CYS A 1 225 ? -7.537 -1.152 -3.507 1.00 96.06 225 CYS A C 1
ATOM 1690 O O . CYS A 1 225 ? -7.942 -0.702 -4.577 1.00 96.06 225 CYS A O 1
ATOM 1692 N N . HIS A 1 226 ? -7.979 -0.690 -2.340 1.00 95.06 226 HIS A N 1
ATOM 1693 C CA . HIS A 1 226 ? -9.038 0.320 -2.257 1.00 95.06 226 HIS A CA 1
ATOM 1694 C C . HIS A 1 226 ? -8.679 1.482 -1.330 1.00 95.06 226 HIS A C 1
ATOM 1696 O O . HIS A 1 226 ? -9.545 2.142 -0.764 1.00 95.06 226 HIS A O 1
ATOM 1702 N N . ILE A 1 227 ? -7.383 1.756 -1.199 1.00 92.75 227 ILE A N 1
ATOM 1703 C CA . ILE A 1 227 ? -6.828 2.890 -0.453 1.00 92.75 227 ILE A CA 1
ATOM 1704 C C . ILE A 1 227 ? -6.354 3.994 -1.413 1.00 92.75 227 ILE A C 1
ATOM 1706 O O . ILE A 1 227 ? -6.496 3.895 -2.629 1.00 92.75 227 ILE A O 1
ATOM 1710 N N . ASP A 1 228 ? -5.814 5.083 -0.866 1.00 89.00 228 ASP A N 1
ATOM 1711 C CA . ASP A 1 228 ? -5.178 6.174 -1.622 1.00 89.00 228 ASP A CA 1
ATOM 1712 C C . ASP A 1 228 ? -6.003 6.715 -2.801 1.00 89.00 228 ASP A C 1
ATOM 1714 O O . ASP A 1 228 ? -7.089 7.245 -2.568 1.00 89.00 228 ASP A O 1
ATOM 1718 N N . ALA A 1 229 ? -5.488 6.675 -4.036 1.00 85.38 229 ALA A N 1
ATOM 1719 C CA . ALA A 1 229 ? -6.151 7.291 -5.183 1.00 85.38 229 ALA A CA 1
ATOM 1720 C C . ALA A 1 229 ? -7.459 6.568 -5.532 1.00 85.38 229 ALA A C 1
ATOM 1722 O O . ALA A 1 229 ? -8.456 7.233 -5.821 1.00 85.38 229 ALA A O 1
ATOM 1723 N N . CYS A 1 230 ? -7.476 5.235 -5.423 1.00 86.44 230 CYS A N 1
ATOM 1724 C CA . CYS A 1 230 ? -8.676 4.427 -5.619 1.00 86.44 230 CYS A CA 1
ATOM 1725 C C . CYS A 1 230 ? -9.766 4.761 -4.586 1.00 86.44 230 CYS A C 1
ATOM 1727 O O . CYS A 1 230 ? -10.916 5.009 -4.951 1.00 86.44 230 CYS A O 1
ATOM 1729 N N . GLY A 1 231 ? -9.406 4.800 -3.296 1.00 80.25 231 GLY A N 1
ATOM 1730 C CA . GLY A 1 231 ? -10.378 4.968 -2.211 1.00 80.25 231 GLY A CA 1
ATOM 1731 C C . GLY A 1 231 ? -10.824 6.410 -1.959 1.00 80.25 231 GLY A C 1
ATOM 1732 O O . GLY A 1 231 ? -11.969 6.656 -1.588 1.00 80.25 231 GLY A O 1
ATOM 1733 N N . ARG A 1 232 ? -9.941 7.396 -2.163 1.00 73.81 232 ARG A N 1
ATOM 1734 C CA . ARG A 1 232 ? -10.194 8.794 -1.764 1.00 73.81 232 ARG A CA 1
ATOM 1735 C C . ARG A 1 232 ? -11.096 9.558 -2.730 1.00 73.81 232 ARG A C 1
ATOM 1737 O O . ARG A 1 232 ? -11.733 10.527 -2.320 1.00 73.81 232 ARG A O 1
ATOM 1744 N N . LEU A 1 233 ? -11.098 9.184 -4.008 1.00 71.00 233 LEU A N 1
ATOM 1745 C CA . LEU A 1 233 ? -11.746 9.965 -5.066 1.00 71.00 233 LEU A CA 1
ATOM 1746 C C . LEU A 1 233 ? -13.178 9.519 -5.366 1.00 71.00 233 LEU A C 1
ATOM 1748 O O . LEU A 1 233 ? -13.896 10.227 -6.073 1.00 71.00 233 LEU A O 1
ATOM 1752 N N . ASP A 1 234 ? -13.606 8.379 -4.824 1.00 81.75 234 ASP A N 1
ATOM 1753 C CA . ASP A 1 234 ? -14.864 7.769 -5.223 1.00 81.75 234 ASP A CA 1
ATOM 1754 C C . ASP A 1 234 ? -15.652 7.162 -4.046 1.00 81.75 234 ASP A C 1
ATOM 1756 O O . ASP A 1 234 ? -15.513 5.979 -3.721 1.00 81.75 234 ASP A O 1
ATOM 1760 N N . PRO A 1 235 ? -16.555 7.954 -3.436 1.00 83.81 235 PRO A N 1
ATOM 1761 C CA . PRO A 1 235 ? -17.442 7.486 -2.376 1.00 83.81 235 PRO A CA 1
ATOM 1762 C C . PRO A 1 235 ? -18.384 6.349 -2.787 1.00 83.81 235 PRO A C 1
ATOM 1764 O O . PRO A 1 235 ? -18.960 5.711 -1.910 1.00 83.81 235 PRO A O 1
ATOM 1767 N N . CYS A 1 236 ? -18.600 6.107 -4.086 1.00 87.62 236 CYS A N 1
ATOM 1768 C CA . CYS A 1 236 ? -19.393 4.966 -4.538 1.00 87.62 236 CYS A CA 1
ATOM 1769 C C . CYS A 1 236 ? -18.585 3.664 -4.515 1.00 87.62 236 CYS A C 1
ATOM 1771 O O . CYS A 1 236 ? -19.170 2.614 -4.236 1.00 87.62 236 CYS A O 1
ATOM 1773 N N . ARG A 1 237 ? -17.266 3.731 -4.756 1.00 89.50 237 ARG A N 1
ATOM 1774 C CA . ARG A 1 237 ? -16.339 2.594 -4.628 1.00 89.50 237 ARG A CA 1
ATOM 1775 C C . ARG A 1 237 ? -15.998 2.280 -3.180 1.00 89.50 237 ARG A C 1
ATOM 1777 O O . ARG A 1 237 ? -16.013 1.112 -2.815 1.00 89.50 237 ARG A O 1
ATOM 1784 N N . VAL A 1 238 ? -15.709 3.286 -2.356 1.00 91.88 238 VAL A N 1
ATOM 1785 C CA . VAL A 1 238 ? -15.375 3.091 -0.933 1.00 91.88 238 VAL A CA 1
ATOM 1786 C C . VAL A 1 238 ? -16.342 3.894 -0.064 1.00 91.88 238 VAL A C 1
ATOM 1788 O O . VAL A 1 238 ? -16.004 4.956 0.462 1.00 91.88 238 VAL A O 1
ATOM 1791 N N . PRO A 1 239 ? -17.593 3.424 0.080 1.00 89.19 239 PRO A N 1
ATOM 1792 C CA . PRO A 1 239 ? -18.613 4.158 0.825 1.00 89.19 239 PRO A CA 1
ATOM 1793 C C . PRO A 1 239 ? -18.414 4.133 2.336 1.00 89.19 239 PRO A C 1
ATOM 1795 O O . PRO A 1 239 ? -18.987 4.970 3.041 1.00 89.19 239 PRO A O 1
ATOM 1798 N N . PHE A 1 240 ? -17.641 3.167 2.834 1.00 90.06 240 PHE A N 1
ATOM 1799 C CA . PHE A 1 240 ? -17.392 2.989 4.253 1.00 90.06 240 PHE A CA 1
ATOM 1800 C C . PHE A 1 240 ? -15.916 2.757 4.522 1.00 90.06 240 PHE A C 1
ATOM 1802 O O . PHE A 1 240 ? -15.231 2.027 3.810 1.00 90.06 240 PHE A O 1
ATOM 1809 N N . VAL A 1 241 ? -15.467 3.358 5.614 1.00 91.25 241 VAL A N 1
ATOM 1810 C CA . VAL A 1 241 ? -14.108 3.247 6.120 1.00 91.25 241 VAL A CA 1
ATOM 1811 C C . VAL A 1 241 ? -14.182 2.921 7.607 1.00 91.25 241 VAL A C 1
ATOM 1813 O O . VAL A 1 241 ? -14.980 3.523 8.333 1.00 91.25 241 VAL A O 1
ATOM 1816 N N . VAL A 1 242 ? -13.374 1.964 8.059 1.00 91.25 242 VAL A N 1
ATOM 1817 C CA . VAL A 1 242 ? -13.269 1.551 9.461 1.00 91.25 242 VAL A CA 1
ATOM 1818 C C . VAL A 1 242 ? -11.912 1.979 10.011 1.00 91.25 242 VAL A C 1
ATOM 1820 O O . VAL A 1 242 ? -10.875 1.463 9.604 1.00 91.25 242 VAL A O 1
ATOM 1823 N N . HIS A 1 243 ? -11.914 2.900 10.975 1.00 92.38 243 HIS A N 1
ATOM 1824 C CA . HIS A 1 243 ? -10.710 3.254 11.730 1.00 92.38 243 HIS A CA 1
ATOM 1825 C C . HIS A 1 243 ? -10.534 2.360 12.953 1.00 92.38 243 HIS A C 1
ATOM 1827 O O . HIS A 1 243 ? -11.479 2.129 13.714 1.00 92.38 243 HIS A O 1
ATOM 1833 N N . ALA A 1 244 ? -9.301 1.916 13.184 1.00 93.06 244 ALA A N 1
ATOM 1834 C CA . ALA A 1 244 ? -8.917 1.210 14.396 1.00 93.06 244 ALA A CA 1
ATOM 1835 C C . ALA A 1 244 ? -7.586 1.736 14.936 1.00 93.06 244 ALA A C 1
ATOM 1837 O O . ALA A 1 244 ? -6.700 2.137 14.185 1.00 93.06 244 ALA A O 1
ATOM 1838 N N . ILE A 1 245 ? -7.450 1.727 16.261 1.00 94.44 245 ILE A N 1
ATOM 1839 C CA . ILE A 1 245 ? -6.193 2.037 16.936 1.00 94.44 245 ILE A CA 1
ATOM 1840 C C . ILE A 1 245 ? -5.699 0.750 17.582 1.00 94.44 245 ILE A C 1
ATOM 1842 O O . ILE A 1 245 ? -6.374 0.171 18.431 1.00 94.44 245 ILE A O 1
ATOM 1846 N N . ILE A 1 246 ? -4.522 0.303 17.174 1.00 96.31 246 ILE A N 1
ATOM 1847 C CA . ILE A 1 246 ? -3.881 -0.918 17.644 1.00 96.31 246 ILE A CA 1
ATOM 1848 C C . ILE A 1 246 ? -2.697 -0.509 18.515 1.00 96.31 246 ILE A C 1
ATOM 1850 O O . ILE A 1 246 ? -1.753 0.114 18.042 1.00 96.31 246 ILE A O 1
ATOM 1854 N N . ALA A 1 247 ? -2.743 -0.854 19.795 1.00 96.88 247 ALA A N 1
ATOM 1855 C CA . ALA A 1 247 ? -1.673 -0.611 20.747 1.00 96.88 247 ALA A CA 1
ATOM 1856 C C . ALA A 1 247 ? -0.912 -1.921 21.002 1.00 96.88 247 ALA A C 1
ATOM 1858 O O . ALA A 1 247 ? -1.435 -2.843 21.628 1.00 96.88 247 ALA A O 1
ATOM 1859 N N . LEU A 1 248 ? 0.313 -2.012 20.484 1.00 97.56 248 LEU A N 1
ATOM 1860 C CA . LEU A 1 248 ? 1.197 -3.172 20.577 1.00 97.56 248 LEU A CA 1
ATOM 1861 C C . LEU A 1 248 ? 2.234 -2.952 21.678 1.00 97.56 248 LEU A C 1
ATOM 1863 O O . LEU A 1 248 ? 3.150 -2.135 21.536 1.00 97.56 248 LEU A O 1
ATOM 1867 N N . ARG A 1 249 ? 2.119 -3.694 22.779 1.00 97.56 249 ARG A N 1
ATOM 1868 C CA . ARG A 1 249 ? 3.075 -3.591 23.884 1.00 97.56 249 ARG A CA 1
ATOM 1869 C C . ARG A 1 249 ? 4.437 -4.150 23.471 1.00 97.56 249 ARG A C 1
ATOM 1871 O O . ARG A 1 249 ? 4.514 -5.196 22.837 1.00 97.56 249 ARG A O 1
ATOM 1878 N N . GLY A 1 250 ? 5.511 -3.438 23.810 1.00 97.25 250 GLY A N 1
ATOM 1879 C CA . GLY A 1 250 ? 6.877 -3.744 23.368 1.00 97.25 250 GLY A CA 1
ATOM 1880 C C . GLY A 1 250 ? 7.155 -3.487 21.882 1.00 97.25 250 GLY A C 1
ATOM 1881 O O . GLY A 1 250 ? 8.257 -3.769 21.420 1.00 97.25 250 GLY A O 1
ATOM 1882 N N . GLY A 1 251 ? 6.190 -2.952 21.125 1.00 97.25 251 GLY A N 1
ATOM 1883 C CA . GLY A 1 251 ? 6.458 -2.453 19.778 1.00 97.25 251 GLY A CA 1
ATOM 1884 C C . GLY A 1 251 ? 7.404 -1.247 19.813 1.00 97.25 251 GLY A C 1
ATOM 1885 O O . GLY A 1 251 ? 7.289 -0.406 20.699 1.00 97.25 251 GLY A O 1
ATOM 1886 N N . LYS A 1 252 ? 8.326 -1.149 18.851 1.00 97.38 252 LYS A N 1
ATOM 1887 C CA . LYS A 1 252 ? 9.328 -0.070 18.769 1.00 97.38 252 LYS A CA 1
ATOM 1888 C C . LYS A 1 252 ? 8.996 0.887 17.631 1.00 97.38 252 LYS A C 1
ATOM 1890 O O . LYS A 1 252 ? 9.437 0.678 16.502 1.00 97.38 252 LYS A O 1
ATOM 1895 N N . ALA A 1 253 ? 8.269 1.961 17.930 1.00 96.44 253 ALA A N 1
ATOM 1896 C CA . ALA A 1 253 ? 7.872 2.950 16.925 1.00 96.44 253 ALA A CA 1
ATOM 1897 C C . ALA A 1 253 ? 9.037 3.540 16.098 1.00 96.44 253 ALA A C 1
ATOM 1899 O O . ALA A 1 253 ? 8.874 3.678 14.888 1.00 96.44 253 ALA A O 1
ATOM 1900 N N . PRO A 1 254 ? 10.239 3.803 16.658 1.00 95.69 254 PRO A N 1
ATOM 1901 C CA . PRO A 1 254 ? 11.370 4.309 15.870 1.00 95.69 254 PRO A CA 1
ATOM 1902 C C . PRO A 1 254 ? 11.890 3.353 14.785 1.00 95.69 254 PRO A C 1
ATOM 1904 O O . PRO A 1 254 ? 12.647 3.779 13.917 1.00 95.69 254 PRO A O 1
ATOM 1907 N N . LEU A 1 255 ? 11.531 2.066 14.848 1.00 95.50 255 LEU A N 1
ATOM 1908 C CA . LEU A 1 255 ? 11.895 1.063 13.843 1.00 95.50 255 LEU A CA 1
ATOM 1909 C C . LEU A 1 255 ? 10.803 0.874 12.778 1.00 95.50 255 LEU A C 1
ATOM 1911 O O . LEU A 1 255 ? 10.949 0.022 11.898 1.00 95.50 255 LEU A O 1
ATOM 1915 N N . TRP A 1 256 ? 9.710 1.642 12.853 1.00 95.38 256 TRP A N 1
ATOM 1916 C CA . TRP A 1 256 ? 8.627 1.583 11.881 1.00 95.38 256 TRP A CA 1
ATOM 1917 C C . TRP A 1 256 ? 9.126 1.917 10.473 1.00 95.38 256 TRP A C 1
ATOM 1919 O O . TRP A 1 256 ? 9.875 2.870 10.260 1.00 95.38 256 TRP A O 1
ATOM 1929 N N . ASN A 1 257 ? 8.706 1.116 9.500 1.00 91.56 257 ASN A N 1
ATOM 1930 C CA . ASN A 1 257 ? 9.055 1.269 8.093 1.00 91.56 257 ASN A CA 1
ATOM 1931 C C . ASN A 1 257 ? 7.953 0.653 7.212 1.00 91.56 257 ASN A C 1
ATOM 1933 O O . ASN A 1 257 ? 7.066 -0.036 7.714 1.00 91.56 257 ASN A O 1
ATOM 1937 N N . ARG A 1 258 ? 8.020 0.879 5.894 1.00 90.75 258 ARG A N 1
ATOM 1938 C CA . ARG A 1 258 ? 7.000 0.408 4.936 1.00 90.75 258 ARG A CA 1
ATOM 1939 C C . ARG A 1 258 ? 6.809 -1.111 4.946 1.00 90.75 258 ARG A C 1
ATOM 1941 O O . ARG A 1 258 ? 5.701 -1.599 4.787 1.00 90.75 258 ARG A O 1
ATOM 1948 N N . ARG A 1 259 ? 7.870 -1.876 5.193 1.00 91.12 259 ARG A N 1
ATOM 1949 C CA . ARG A 1 259 ? 7.765 -3.335 5.293 1.00 91.12 259 ARG A CA 1
ATOM 1950 C C . ARG A 1 259 ? 6.994 -3.769 6.537 1.00 91.12 259 ARG A C 1
ATOM 1952 O O . ARG A 1 259 ? 6.187 -4.686 6.466 1.00 91.12 259 ARG A O 1
ATOM 1959 N N . ALA A 1 260 ? 7.211 -3.102 7.669 1.00 94.25 260 ALA A N 1
ATOM 1960 C CA . ALA A 1 260 ? 6.429 -3.347 8.878 1.00 94.25 260 ALA A CA 1
ATOM 1961 C C . ALA A 1 260 ? 4.940 -3.015 8.682 1.00 94.25 260 ALA A C 1
ATOM 1963 O O . ALA A 1 260 ? 4.082 -3.713 9.221 1.00 94.25 260 ALA A O 1
ATOM 1964 N N . GLU A 1 261 ? 4.640 -1.985 7.887 1.00 95.38 261 GLU A N 1
ATOM 1965 C CA . GLU A 1 261 ? 3.279 -1.660 7.453 1.00 95.38 261 GLU A CA 1
ATOM 1966 C C . GLU A 1 261 ? 2.652 -2.793 6.628 1.00 95.38 261 GLU A C 1
ATOM 1968 O O . GLU A 1 261 ? 1.540 -3.210 6.941 1.00 95.38 261 GLU A O 1
ATOM 1973 N N . GLU A 1 262 ? 3.373 -3.360 5.657 1.00 94.50 262 GLU A N 1
ATOM 1974 C CA . GLU A 1 262 ? 2.887 -4.499 4.862 1.00 94.50 262 GLU A CA 1
ATOM 1975 C C . GLU A 1 262 ? 2.640 -5.748 5.714 1.00 94.50 262 GLU A C 1
ATOM 1977 O O . GLU A 1 262 ? 1.571 -6.350 5.629 1.00 94.50 262 GLU A O 1
ATOM 1982 N N . VAL A 1 263 ? 3.580 -6.094 6.602 1.00 95.38 263 VAL A N 1
ATOM 1983 C CA . VAL A 1 263 ? 3.424 -7.223 7.535 1.00 95.38 263 VAL A CA 1
ATOM 1984 C C . VAL A 1 263 ? 2.197 -7.033 8.428 1.00 95.38 263 VAL A C 1
ATOM 1986 O O . VAL A 1 263 ? 1.464 -7.992 8.681 1.00 95.38 263 VAL A O 1
ATOM 1989 N N . LEU A 1 264 ? 1.958 -5.807 8.910 1.00 97.19 264 LEU A N 1
ATOM 1990 C CA . LEU A 1 264 ? 0.763 -5.496 9.687 1.00 97.19 264 LEU A CA 1
ATOM 1991 C C . LEU A 1 264 ? -0.504 -5.641 8.835 1.00 97.19 264 LEU A C 1
ATOM 1993 O O . LEU A 1 264 ? -1.452 -6.267 9.300 1.00 97.19 264 LEU A O 1
ATOM 1997 N N . ALA A 1 265 ? -0.530 -5.080 7.624 1.00 97.19 265 ALA A N 1
ATOM 1998 C CA . ALA A 1 265 ? -1.687 -5.116 6.730 1.00 97.19 265 ALA A CA 1
ATOM 1999 C C . ALA A 1 265 ? -2.077 -6.552 6.347 1.00 97.19 265 ALA A C 1
ATOM 2001 O O . ALA A 1 265 ? -3.241 -6.931 6.495 1.00 97.19 265 ALA A O 1
ATOM 2002 N N . ASP A 1 266 ? -1.101 -7.374 5.950 1.00 96.50 266 ASP A N 1
ATOM 2003 C CA . ASP A 1 266 ? -1.309 -8.785 5.608 1.00 96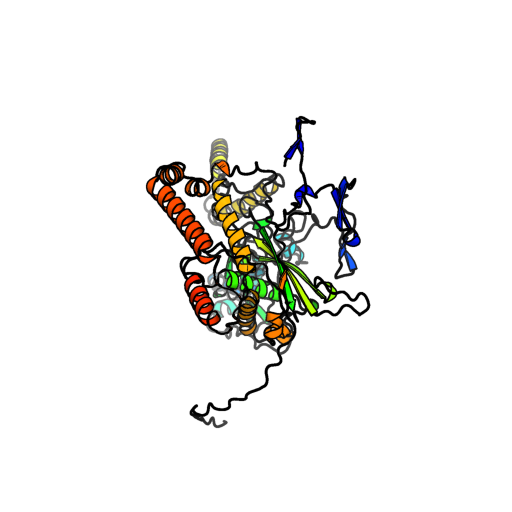.50 266 ASP A CA 1
ATOM 2004 C C . ASP A 1 266 ? -1.808 -9.584 6.818 1.00 96.50 266 ASP A C 1
ATOM 2006 O O . ASP A 1 266 ? -2.777 -10.345 6.726 1.00 96.50 266 ASP A O 1
ATOM 2010 N N . ALA A 1 267 ? -1.189 -9.391 7.986 1.00 96.94 267 ALA A N 1
ATOM 2011 C CA . ALA A 1 267 ? -1.612 -10.074 9.201 1.00 96.94 267 ALA A CA 1
ATOM 2012 C C . ALA A 1 267 ? -3.000 -9.629 9.674 1.00 96.94 267 ALA A C 1
ATOM 2014 O O . ALA A 1 267 ? -3.769 -10.466 10.148 1.00 96.94 267 ALA A O 1
ATOM 2015 N N . LEU A 1 268 ? -3.330 -8.343 9.550 1.00 97.00 268 LEU A N 1
ATOM 2016 C CA . LEU A 1 268 ? -4.628 -7.781 9.907 1.00 97.00 268 LEU A CA 1
ATOM 2017 C C . LEU A 1 268 ? -5.736 -8.390 9.042 1.00 97.00 268 LEU A C 1
ATOM 2019 O O . LEU A 1 268 ? -6.658 -8.993 9.595 1.00 97.00 268 LEU A O 1
ATOM 2023 N N . ALA A 1 269 ? -5.602 -8.311 7.715 1.00 96.94 269 ALA A N 1
ATOM 2024 C CA . ALA A 1 269 ? -6.561 -8.884 6.770 1.00 96.94 269 ALA A CA 1
ATOM 2025 C C . ALA A 1 269 ? -6.727 -10.393 6.999 1.00 96.94 269 ALA A C 1
ATOM 2027 O O . ALA A 1 269 ? -7.828 -10.875 7.261 1.00 96.94 269 ALA A O 1
ATOM 2028 N N . LYS A 1 270 ? -5.618 -11.146 7.073 1.00 96.25 270 LYS A N 1
ATOM 2029 C CA . LYS A 1 270 ? -5.672 -12.604 7.279 1.00 96.25 270 LYS A CA 1
ATOM 2030 C C . LYS A 1 270 ? -6.302 -13.014 8.614 1.00 96.25 270 LYS A C 1
ATOM 2032 O O . LYS A 1 270 ? -6.834 -14.118 8.725 1.00 96.25 270 LYS A O 1
ATOM 2037 N N . THR A 1 271 ? -6.212 -12.169 9.640 1.00 95.75 271 THR A N 1
ATOM 2038 C CA . THR A 1 271 ? -6.797 -12.452 10.960 1.00 95.75 271 THR A CA 1
ATOM 2039 C C . THR A 1 271 ? -8.292 -12.195 10.992 1.00 95.75 271 THR A C 1
ATOM 2041 O O . THR A 1 271 ? -9.010 -12.943 11.657 1.00 95.75 271 THR A O 1
ATOM 2044 N N . VAL A 1 272 ? -8.759 -11.168 10.283 1.00 94.81 272 VAL A N 1
ATOM 2045 C CA . VAL A 1 272 ? -10.193 -10.918 10.126 1.00 94.81 272 VAL A CA 1
ATOM 2046 C C . VAL A 1 272 ? -10.825 -11.992 9.233 1.00 94.81 272 VAL A C 1
ATOM 2048 O O . VAL A 1 272 ? -11.834 -12.577 9.615 1.00 94.81 272 VAL A O 1
ATOM 2051 N N . ASP A 1 273 ? -10.167 -12.357 8.131 1.00 94.06 273 ASP A N 1
ATOM 2052 C CA . ASP A 1 273 ? -10.644 -13.368 7.174 1.00 94.06 273 ASP A CA 1
ATOM 2053 C C . ASP A 1 273 ? -10.202 -14.798 7.512 1.00 94.06 273 ASP A C 1
ATOM 2055 O O . ASP A 1 273 ? -10.016 -15.639 6.626 1.00 94.06 273 ASP A O 1
ATOM 2059 N N . SER A 1 274 ? -9.945 -15.098 8.789 1.00 86.12 274 SER A N 1
ATOM 2060 C CA . SER A 1 274 ? -9.366 -16.392 9.152 1.00 86.12 274 SER A CA 1
ATOM 2061 C C . SER A 1 274 ? -10.265 -17.545 8.681 1.00 86.12 274 SER A C 1
ATOM 2063 O O . SER A 1 274 ? -11.464 -17.560 8.949 1.00 86.12 274 SER A O 1
ATOM 2065 N N . GLU A 1 275 ? -9.669 -18.547 8.031 1.00 70.19 275 GLU A N 1
ATOM 2066 C CA . GLU A 1 275 ? -10.364 -19.699 7.424 1.00 70.19 275 GLU A CA 1
ATOM 2067 C C . GLU A 1 275 ? -11.167 -20.550 8.423 1.00 70.19 275 GLU A C 1
ATOM 2069 O O . GLU A 1 275 ? -12.010 -21.356 8.027 1.00 70.19 275 GLU A O 1
ATOM 2074 N N . GLU A 1 276 ? -10.927 -20.385 9.728 1.00 71.50 276 GLU A N 1
ATOM 2075 C CA . GLU A 1 276 ? -11.760 -21.005 10.762 1.00 71.50 276 GLU A CA 1
ATOM 2076 C C . GLU A 1 276 ? -13.203 -20.472 10.737 1.00 71.50 276 GLU A C 1
ATOM 2078 O O . GLU A 1 276 ? -14.138 -21.157 11.169 1.00 71.50 276 GLU A O 1
ATOM 2083 N N . ALA A 1 277 ? -13.403 -19.270 10.197 1.00 62.91 277 ALA A N 1
ATOM 2084 C CA . ALA A 1 277 ? -14.704 -18.684 9.962 1.00 62.91 277 ALA A CA 1
ATOM 2085 C C . ALA A 1 277 ? -15.291 -19.246 8.658 1.00 62.91 277 ALA A C 1
ATOM 2087 O O . ALA A 1 277 ? -15.165 -18.613 7.631 1.00 62.91 277 ALA A O 1
ATOM 2088 N N . ASP A 1 278 ? -15.912 -20.432 8.730 1.00 77.25 278 ASP A N 1
ATOM 2089 C CA . ASP A 1 278 ? -16.776 -21.081 7.717 1.00 77.25 278 ASP A CA 1
ATOM 2090 C C . ASP A 1 278 ? -16.303 -20.940 6.243 1.00 77.25 278 ASP A C 1
ATOM 2092 O O . ASP A 1 278 ? -16.415 -19.860 5.682 1.00 77.25 278 ASP A O 1
ATOM 2096 N N . PRO A 1 279 ? -15.875 -22.002 5.530 1.00 76.94 279 PRO A N 1
ATOM 2097 C CA . PRO A 1 279 ? -15.314 -21.921 4.164 1.00 76.94 279 PRO A CA 1
ATOM 2098 C C . PRO A 1 279 ? -16.232 -21.332 3.066 1.00 76.94 279 PRO A C 1
ATOM 2100 O O . PRO A 1 279 ? -15.864 -21.336 1.894 1.00 76.94 279 PRO A O 1
ATOM 2103 N N . GLY A 1 280 ? -17.435 -20.867 3.411 1.00 82.69 280 GLY A N 1
ATOM 2104 C CA . GLY A 1 280 ? -18.302 -20.055 2.557 1.00 82.69 280 GLY A CA 1
ATOM 2105 C C . GLY A 1 280 ? -18.420 -18.584 2.972 1.00 82.69 280 GLY A C 1
ATOM 2106 O O . GLY A 1 280 ? -19.254 -17.886 2.398 1.00 82.69 280 GLY A O 1
ATOM 2107 N N . ASN A 1 281 ? -17.667 -18.120 3.970 1.00 83.56 281 ASN A N 1
ATOM 2108 C CA . ASN A 1 281 ? -17.618 -16.709 4.317 1.00 83.56 281 ASN A CA 1
ATOM 2109 C C . ASN A 1 281 ? -16.887 -15.943 3.220 1.00 83.56 281 ASN A C 1
ATOM 2111 O O . ASN A 1 281 ? -15.798 -16.304 2.779 1.00 83.56 281 ASN A O 1
ATOM 2115 N N . GLU A 1 282 ? -17.545 -14.883 2.784 1.00 88.88 282 GLU A N 1
ATOM 2116 C CA . GLU A 1 282 ? -16.995 -13.881 1.892 1.00 88.88 282 GLU A CA 1
ATOM 2117 C C . GLU A 1 282 ? -15.829 -13.171 2.595 1.00 88.88 282 GLU A C 1
ATOM 2119 O O . GLU A 1 282 ? -15.932 -12.845 3.780 1.00 88.88 282 GLU A O 1
ATOM 2124 N N . VAL A 1 283 ? -14.724 -12.981 1.870 1.00 93.81 283 VAL A N 1
ATOM 2125 C CA . VAL A 1 283 ? -13.573 -12.179 2.312 1.00 93.81 283 VAL A CA 1
ATOM 2126 C C . VAL A 1 283 ? -14.079 -10.774 2.629 1.00 93.81 283 VAL A C 1
ATOM 2128 O O . VAL A 1 283 ? -14.750 -10.168 1.794 1.00 93.81 283 VAL A O 1
ATOM 2131 N N . LEU A 1 284 ? -13.808 -10.273 3.836 1.00 94.75 284 LEU A N 1
ATOM 2132 C CA . LEU A 1 284 ? -14.318 -8.977 4.274 1.00 94.75 284 LEU A CA 1
ATOM 2133 C C . LEU A 1 284 ? -13.487 -7.824 3.703 1.00 94.75 284 LEU A C 1
ATOM 2135 O O . LEU A 1 284 ? -14.077 -6.817 3.312 1.00 94.75 284 LEU A O 1
ATOM 2139 N N . PHE A 1 285 ? -12.154 -7.958 3.669 1.00 96.62 285 PHE A N 1
ATOM 2140 C CA . PHE A 1 285 ? -11.237 -7.001 3.036 1.00 96.62 285 PHE A CA 1
ATOM 2141 C C . PHE A 1 285 ? -9.837 -7.602 2.818 1.00 96.62 285 PHE A C 1
ATOM 2143 O O . PHE A 1 285 ? -9.364 -8.419 3.598 1.00 96.62 285 PHE A O 1
ATOM 2150 N N . GLY A 1 286 ? -9.130 -7.161 1.780 1.00 97.06 286 GLY A N 1
ATOM 2151 C CA . GLY A 1 286 ? -7.753 -7.559 1.501 1.00 97.06 286 GLY A CA 1
ATOM 2152 C C . GLY A 1 286 ? -6.708 -6.669 2.179 1.00 97.06 286 GLY A C 1
ATOM 2153 O O . GLY A 1 286 ? -6.983 -5.579 2.671 1.00 97.06 286 GLY A O 1
ATOM 2154 N N . ALA A 1 287 ? -5.443 -7.090 2.150 1.00 97.44 287 ALA A N 1
ATOM 2155 C CA . ALA A 1 287 ? -4.342 -6.269 2.662 1.00 97.44 287 ALA A CA 1
ATOM 2156 C C . ALA A 1 287 ? -4.150 -4.949 1.885 1.00 97.44 287 ALA A C 1
ATOM 2158 O O . ALA A 1 287 ? -3.675 -3.971 2.456 1.00 97.44 287 ALA A O 1
ATOM 2159 N N . GLY A 1 288 ? -4.559 -4.900 0.609 1.00 97.12 288 GLY A N 1
ATOM 2160 C CA . GLY A 1 288 ? -4.613 -3.670 -0.194 1.00 97.12 288 GLY A CA 1
ATOM 2161 C C . GLY A 1 288 ? -5.691 -2.671 0.252 1.00 97.12 288 GLY A C 1
ATOM 2162 O O . GLY A 1 288 ? -5.711 -1.542 -0.234 1.00 97.12 288 GLY A O 1
ATOM 2163 N N . ASP A 1 289 ? -6.558 -3.055 1.194 1.00 97.38 289 ASP A N 1
ATOM 2164 C CA . ASP A 1 289 ? -7.611 -2.203 1.760 1.00 97.38 289 ASP A CA 1
ATOM 2165 C C . ASP A 1 289 ? -7.199 -1.546 3.079 1.00 97.38 289 ASP A C 1
ATOM 2167 O O . ASP A 1 289 ? -7.939 -0.723 3.623 1.00 97.38 289 ASP A O 1
ATOM 2171 N N . VAL A 1 290 ? -6.026 -1.907 3.604 1.00 97.00 290 VAL A N 1
ATOM 2172 C CA . VAL A 1 290 ? -5.496 -1.407 4.871 1.00 97.00 290 VAL A CA 1
ATOM 2173 C C . VAL A 1 290 ? -4.490 -0.299 4.604 1.00 97.00 290 VAL A C 1
ATOM 2175 O O . VAL A 1 290 ? -3.466 -0.508 3.960 1.00 97.00 290 VAL A O 1
ATOM 2178 N N . LYS A 1 291 ? -4.742 0.871 5.183 1.00 95.50 291 LYS A N 1
ATOM 2179 C CA . LYS A 1 291 ? -3.832 2.013 5.175 1.00 95.50 291 LYS A CA 1
ATOM 2180 C C . LYS A 1 291 ? -3.384 2.345 6.590 1.00 95.50 291 LYS A C 1
ATOM 2182 O O . LYS A 1 291 ? -4.214 2.583 7.470 1.00 95.50 291 LYS A O 1
ATOM 2187 N N . VAL A 1 292 ? -2.075 2.417 6.820 1.00 95.56 292 VAL A N 1
ATOM 2188 C CA . VAL A 1 292 ? -1.551 2.894 8.102 1.00 95.56 292 VAL A CA 1
ATOM 2189 C C . VAL A 1 292 ? -1.463 4.414 8.061 1.00 95.56 292 VAL A C 1
ATOM 2191 O O . VAL A 1 292 ? -0.714 5.004 7.291 1.00 95.56 292 VAL A O 1
ATOM 2194 N N . LEU A 1 293 ? -2.255 5.072 8.903 1.00 91.69 293 LEU A N 1
ATOM 2195 C CA . LEU A 1 293 ? -2.277 6.531 8.985 1.00 91.69 293 LEU A CA 1
ATOM 2196 C C . LEU A 1 293 ? -1.153 7.066 9.873 1.00 91.69 293 LEU A C 1
ATOM 2198 O O . LEU A 1 293 ? -0.625 8.147 9.621 1.00 91.69 293 LEU A O 1
ATOM 2202 N N . LEU A 1 294 ? -0.828 6.341 10.946 1.00 92.25 294 LEU A N 1
ATOM 2203 C CA . LEU A 1 294 ? 0.126 6.790 11.954 1.00 92.25 294 LEU A CA 1
ATOM 2204 C C . LEU A 1 294 ? 0.693 5.604 12.735 1.00 92.25 294 LEU A C 1
ATOM 2206 O O . LEU A 1 294 ? -0.065 4.737 13.160 1.00 92.25 294 LEU A O 1
ATOM 2210 N N . ALA A 1 295 ? 1.997 5.622 13.004 1.00 95.81 295 ALA A N 1
ATOM 2211 C CA . ALA A 1 295 ? 2.648 4.752 13.977 1.00 95.81 295 ALA A CA 1
ATOM 2212 C C . ALA A 1 295 ? 3.487 5.612 14.934 1.00 95.81 295 ALA A C 1
ATOM 2214 O O . ALA A 1 295 ? 4.401 6.316 14.508 1.00 95.81 295 ALA A O 1
ATOM 2215 N N . THR A 1 296 ? 3.157 5.596 16.224 1.00 95.75 296 THR A N 1
ATOM 2216 C CA . THR A 1 296 ? 3.822 6.400 17.265 1.00 95.75 296 THR A CA 1
ATOM 2217 C C . THR A 1 296 ? 4.160 5.551 18.474 1.00 95.75 296 THR A C 1
ATOM 2219 O O . THR A 1 296 ? 3.544 4.512 18.696 1.00 95.75 296 THR A O 1
ATOM 2222 N N . SER A 1 297 ? 5.081 6.016 19.312 1.00 96.44 297 SER A N 1
ATOM 2223 C CA . SER A 1 297 ? 5.290 5.435 20.638 1.00 96.44 297 SER A CA 1
ATOM 2224 C C . SER A 1 297 ? 3.988 5.448 21.451 1.00 96.44 297 SER A C 1
ATOM 2226 O O . SER A 1 297 ? 3.147 6.340 21.300 1.00 96.44 297 SER A O 1
ATOM 2228 N N . TRP A 1 298 ? 3.798 4.413 22.263 1.00 95.69 298 TRP A N 1
ATOM 2229 C CA . TRP A 1 298 ? 2.679 4.250 23.185 1.00 95.69 298 TRP A CA 1
ATOM 2230 C C . TRP A 1 298 ? 3.206 4.354 24.606 1.00 95.69 298 TRP A C 1
ATOM 2232 O O . TRP A 1 298 ? 4.107 3.603 24.990 1.00 95.69 298 TRP A O 1
ATOM 2242 N N . TYR A 1 299 ? 2.644 5.277 25.376 1.00 95.06 299 TYR A N 1
ATOM 2243 C CA . TYR A 1 299 ? 3.139 5.602 26.702 1.00 95.06 299 TYR A CA 1
ATOM 2244 C C . TYR A 1 299 ? 2.188 5.135 27.798 1.00 95.06 299 TYR A C 1
ATOM 2246 O O . TYR A 1 299 ? 0.990 4.938 27.588 1.00 95.06 299 TYR A O 1
ATOM 2254 N N . LYS A 1 300 ? 2.720 4.954 29.006 1.00 93.38 300 LYS A N 1
ATOM 2255 C CA . LYS A 1 300 ? 1.932 4.545 30.172 1.00 93.38 300 LYS A CA 1
ATOM 2256 C C . LYS A 1 300 ? 0.856 5.570 30.536 1.00 93.38 300 LYS A C 1
ATOM 2258 O O . LYS A 1 300 ? -0.210 5.171 31.005 1.00 93.38 300 LYS A O 1
ATOM 2263 N N . SER A 1 301 ? 1.105 6.859 30.298 1.00 88.62 301 SER A N 1
ATOM 2264 C CA . SER A 1 301 ? 0.120 7.928 30.496 1.00 88.62 301 SER A CA 1
ATOM 2265 C C . SER A 1 301 ? -1.111 7.816 29.584 1.00 88.62 301 SER A C 1
ATOM 2267 O O . SER A 1 301 ? -2.182 8.291 29.962 1.00 88.62 301 SER A O 1
ATOM 2269 N N . ASP A 1 302 ? -1.001 7.134 28.434 1.00 87.12 302 ASP A N 1
ATOM 2270 C CA . ASP A 1 302 ? -2.123 6.903 27.512 1.00 87.12 302 ASP A CA 1
ATOM 2271 C C . ASP A 1 302 ? -3.150 5.897 28.076 1.00 87.12 302 ASP A C 1
ATOM 2273 O O . ASP A 1 302 ? -4.252 5.754 27.538 1.00 87.12 302 ASP A O 1
ATOM 2277 N N . LEU A 1 303 ? -2.814 5.169 29.149 1.00 87.38 303 LEU A N 1
ATOM 2278 C CA . LEU A 1 303 ? -3.718 4.214 29.787 1.00 87.38 303 LEU A CA 1
ATOM 2279 C C . LEU A 1 303 ? -4.773 4.947 30.628 1.00 87.38 303 LEU A C 1
ATOM 2281 O O . LEU A 1 303 ? -4.467 5.663 31.584 1.00 87.38 303 LEU A O 1
ATOM 2285 N N . VAL A 1 304 ? -6.050 4.714 30.309 1.00 78.38 304 VAL A N 1
ATOM 2286 C CA . VAL A 1 304 ? -7.186 5.288 31.045 1.00 78.38 304 VAL A CA 1
ATOM 2287 C C . VAL A 1 304 ? -7.109 4.890 32.523 1.00 78.38 304 VAL A C 1
ATOM 2289 O O . VAL A 1 304 ? -7.231 3.716 32.864 1.00 78.38 304 VAL A O 1
ATOM 2292 N N . GLY A 1 305 ? -6.948 5.880 33.406 1.00 78.94 305 GLY A N 1
ATOM 2293 C CA . GLY A 1 305 ? -6.892 5.676 34.858 1.00 78.94 305 GLY A CA 1
ATOM 2294 C C . GLY A 1 305 ? -5.487 5.643 35.470 1.00 78.94 305 GLY A C 1
ATOM 2295 O O . GLY A 1 305 ? -5.364 5.313 36.649 1.00 78.94 305 GLY A O 1
ATOM 2296 N N . ALA A 1 306 ? -4.436 6.001 34.726 1.00 76.06 306 ALA A N 1
ATOM 2297 C CA . ALA A 1 306 ? -3.100 6.205 35.286 1.00 76.06 306 ALA A CA 1
ATOM 2298 C C . ALA A 1 306 ? -3.042 7.483 36.162 1.00 76.06 306 ALA A C 1
ATOM 2300 O O . ALA A 1 306 ? -2.603 8.549 35.734 1.00 76.06 306 ALA A O 1
ATOM 2301 N N . GLU A 1 307 ? -3.515 7.401 37.410 1.00 74.12 307 GLU A N 1
ATOM 2302 C CA . GLU A 1 307 ? -3.382 8.478 38.402 1.00 74.12 307 GLU A CA 1
ATOM 2303 C C . GLU A 1 307 ? -1.941 8.527 38.947 1.00 74.12 307 GLU A C 1
ATOM 2305 O O . GLU A 1 307 ? -1.585 7.809 39.880 1.00 74.12 307 GLU A O 1
ATOM 2310 N N . GLY A 1 308 ? -1.086 9.370 38.357 1.00 68.19 308 GLY A N 1
ATOM 2311 C CA . GLY A 1 308 ? 0.311 9.507 38.788 1.00 68.19 308 GLY A CA 1
ATOM 2312 C C . GLY A 1 308 ? 1.095 10.582 38.034 1.00 68.19 308 GLY A C 1
ATOM 2313 O O . GLY A 1 308 ? 2.035 10.273 37.316 1.00 68.19 308 GLY A O 1
ATOM 2314 N N . VAL A 1 309 ? 0.718 11.855 38.191 1.00 57.16 309 VAL A N 1
ATOM 2315 C CA . VAL A 1 309 ? 1.273 13.020 37.458 1.00 57.16 309 VAL A CA 1
ATOM 2316 C C . VAL A 1 309 ? 2.670 13.438 37.970 1.00 57.16 309 VAL A C 1
ATOM 2318 O O . VAL A 1 309 ? 2.900 14.595 38.310 1.00 57.16 309 VAL A O 1
ATOM 2321 N N . GLY A 1 310 ? 3.622 12.512 38.098 1.00 78.31 310 GLY A N 1
ATOM 2322 C CA . GLY A 1 310 ? 4.937 12.852 38.665 1.00 78.31 310 GLY A CA 1
ATOM 2323 C C . GLY A 1 310 ? 6.139 12.024 38.230 1.00 78.31 310 GLY A C 1
ATOM 2324 O O . GLY A 1 310 ? 7.255 12.422 38.557 1.00 78.31 310 GLY A O 1
ATOM 2325 N N . GLU A 1 311 ? 5.951 10.919 37.512 1.00 76.00 311 GLU A N 1
ATOM 2326 C CA . GLU A 1 311 ? 7.055 10.098 37.004 1.00 76.00 311 GLU A CA 1
ATOM 2327 C C . GLU A 1 311 ? 7.217 10.305 35.493 1.00 76.00 311 GLU A C 1
ATOM 2329 O O . GLU A 1 311 ? 6.256 10.653 34.806 1.00 76.00 311 GLU A O 1
ATOM 2334 N N . GLU A 1 312 ? 8.452 10.172 35.000 1.00 88.62 312 GLU A N 1
ATOM 2335 C CA . GLU A 1 312 ? 8.761 10.235 33.568 1.00 88.62 312 GLU A CA 1
ATOM 2336 C C . GLU A 1 312 ? 7.871 9.240 32.813 1.00 88.62 312 GLU A C 1
ATOM 2338 O O . GLU A 1 312 ? 7.709 8.097 33.244 1.00 88.62 312 GLU A O 1
ATOM 2343 N N . ASP A 1 313 ? 7.251 9.694 31.723 1.00 91.31 313 ASP A N 1
ATOM 2344 C CA . ASP A 1 313 ? 6.291 8.887 30.980 1.00 91.31 313 ASP A CA 1
ATOM 2345 C C . ASP A 1 313 ? 7.010 7.737 30.265 1.00 91.31 313 ASP A C 1
ATOM 2347 O O . ASP A 1 313 ? 7.781 7.939 29.325 1.00 91.31 313 ASP A O 1
ATOM 2351 N N . GLU A 1 314 ? 6.814 6.527 30.777 1.00 94.94 314 GLU A N 1
ATOM 2352 C CA . GLU A 1 314 ? 7.484 5.321 30.305 1.00 94.94 314 GLU A CA 1
ATOM 2353 C C . GLU A 1 314 ? 6.869 4.872 28.971 1.00 94.94 314 GLU A C 1
ATOM 2355 O O . GLU A 1 314 ? 5.662 4.624 28.885 1.00 94.94 314 GLU A O 1
ATOM 2360 N N . GLU A 1 315 ? 7.696 4.749 27.927 1.00 96.00 315 GLU A N 1
ATOM 2361 C CA . GLU A 1 315 ? 7.298 4.128 26.660 1.00 96.00 315 GLU A CA 1
ATOM 2362 C C . GLU A 1 315 ? 7.087 2.626 26.884 1.00 96.00 315 GLU A C 1
ATOM 2364 O O . GLU A 1 315 ? 8.016 1.889 27.214 1.00 96.00 315 GLU A O 1
ATOM 2369 N N . ILE A 1 316 ? 5.848 2.169 26.711 1.00 97.12 316 ILE A N 1
ATOM 2370 C CA . ILE A 1 316 ? 5.450 0.773 26.928 1.00 97.12 316 ILE A CA 1
ATOM 2371 C C . ILE A 1 316 ? 5.282 -0.005 25.619 1.00 97.12 316 ILE A C 1
ATOM 2373 O O . ILE A 1 316 ? 5.178 -1.234 25.643 1.00 97.12 316 ILE A O 1
ATOM 2377 N N . GLY A 1 317 ? 5.249 0.674 24.471 1.00 97.31 317 GLY A N 1
ATOM 2378 C CA . GLY A 1 317 ? 5.140 0.031 23.166 1.00 97.31 317 GLY A CA 1
ATOM 2379 C C . GLY A 1 317 ? 4.896 1.009 22.023 1.00 97.31 317 GLY A C 1
ATOM 2380 O O . GLY A 1 317 ? 5.380 2.136 22.038 1.00 97.31 317 GLY A O 1
ATOM 2381 N N . MET A 1 318 ? 4.094 0.583 21.048 1.00 97.75 318 MET A N 1
ATOM 2382 C CA . MET A 1 318 ? 3.742 1.362 19.862 1.00 97.75 318 MET A CA 1
ATOM 2383 C C . MET A 1 318 ? 2.228 1.380 19.646 1.00 97.75 318 MET A C 1
ATOM 2385 O O . MET A 1 318 ? 1.549 0.375 19.839 1.00 97.75 318 MET A O 1
ATOM 2389 N N . LYS A 1 319 ? 1.703 2.522 19.213 1.00 96.25 319 LYS A N 1
ATOM 2390 C CA . LYS A 1 319 ? 0.312 2.743 18.831 1.00 96.25 319 LYS A CA 1
ATOM 2391 C C . LYS A 1 319 ? 0.241 2.979 17.330 1.00 96.25 319 LYS A C 1
ATOM 2393 O O . LYS A 1 319 ? 0.955 3.828 16.805 1.00 96.25 319 LYS A O 1
ATOM 2398 N N . ILE A 1 320 ? -0.642 2.252 16.663 1.00 96.75 320 ILE A N 1
ATOM 2399 C CA . ILE A 1 320 ? -0.832 2.294 15.219 1.00 96.75 320 ILE A CA 1
ATOM 2400 C C . ILE A 1 320 ? -2.278 2.679 14.937 1.00 96.75 320 ILE A C 1
ATOM 2402 O O . ILE A 1 320 ? -3.197 2.069 15.478 1.00 96.75 320 ILE A O 1
ATOM 2406 N N . VAL A 1 321 ? -2.489 3.687 14.101 1.00 94.62 321 VAL A N 1
ATOM 2407 C CA . VAL A 1 321 ? -3.809 4.065 13.598 1.00 94.62 321 VAL A CA 1
ATOM 2408 C C . VAL A 1 321 ? -3.941 3.506 12.193 1.00 94.62 321 VAL A C 1
ATOM 2410 O O . VAL A 1 321 ? -3.166 3.872 11.308 1.00 94.62 321 VAL A O 1
ATOM 2413 N N . VAL A 1 322 ? -4.915 2.624 11.999 1.00 96.12 322 VAL A N 1
ATOM 2414 C CA . VAL A 1 322 ? -5.204 1.999 10.709 1.00 96.12 322 VAL A CA 1
ATOM 2415 C C . VAL A 1 322 ? -6.567 2.433 10.194 1.00 96.12 322 VAL A C 1
ATOM 2417 O O . VAL A 1 322 ? -7.504 2.667 10.962 1.00 96.12 322 VAL A O 1
ATOM 2420 N N . GLU A 1 323 ? -6.651 2.536 8.880 1.00 93.94 323 GLU A N 1
ATOM 2421 C CA . GLU A 1 323 ? -7.843 2.819 8.102 1.00 93.94 323 GLU A CA 1
ATOM 2422 C C . GLU A 1 323 ? -8.110 1.621 7.188 1.00 93.94 323 GLU A C 1
ATOM 2424 O O . GLU A 1 323 ? -7.225 1.213 6.443 1.00 93.94 323 GLU A O 1
ATOM 2429 N N . ILE A 1 324 ? -9.301 1.032 7.280 1.00 95.69 324 ILE A N 1
ATOM 2430 C CA . ILE A 1 324 ? -9.701 -0.141 6.495 1.00 95.69 324 ILE A CA 1
ATOM 2431 C C . ILE A 1 324 ? -10.830 0.280 5.561 1.00 95.69 324 ILE A C 1
ATOM 2433 O O . ILE A 1 324 ? -11.894 0.708 6.019 1.00 95.69 324 ILE A O 1
ATOM 2437 N N . SER A 1 325 ? -10.597 0.165 4.262 1.00 95.25 325 SER A N 1
ATOM 2438 C CA . SER A 1 325 ? -11.548 0.550 3.220 1.00 95.25 325 SER A CA 1
ATOM 2439 C C . SER A 1 325 ? -12.504 -0.598 2.910 1.00 95.25 325 SER A C 1
ATOM 2441 O O . SER A 1 325 ? -12.076 -1.730 2.722 1.00 95.25 325 SER A O 1
ATOM 2443 N N . ILE A 1 326 ? -13.809 -0.324 2.859 1.00 95.19 326 ILE A N 1
ATOM 2444 C CA . ILE A 1 326 ? -14.820 -1.325 2.496 1.00 95.19 326 ILE A CA 1
ATOM 2445 C C . ILE A 1 326 ? -15.266 -1.065 1.064 1.00 95.19 326 ILE A C 1
ATOM 2447 O O . ILE A 1 326 ? -15.970 -0.089 0.789 1.00 95.19 326 ILE A O 1
ATOM 2451 N N . PHE A 1 327 ? -14.839 -1.944 0.165 1.00 94.81 327 PHE A N 1
ATOM 2452 C CA . PHE A 1 327 ? -15.024 -1.791 -1.270 1.00 94.81 327 PHE A CA 1
ATOM 2453 C C . PHE A 1 327 ? -16.397 -2.254 -1.769 1.00 94.81 327 PHE A C 1
ATOM 2455 O O . PHE A 1 327 ? -16.906 -3.308 -1.391 1.00 94.81 327 PHE A O 1
ATOM 2462 N N . ASN A 1 328 ? -16.974 -1.473 -2.678 1.00 93.94 328 ASN A N 1
ATOM 2463 C CA . ASN A 1 328 ? -18.181 -1.787 -3.422 1.00 93.94 328 ASN A CA 1
ATOM 2464 C C . ASN A 1 328 ? -17.848 -2.349 -4.812 1.00 93.94 328 ASN A C 1
ATOM 2466 O O . ASN A 1 328 ? -17.730 -1.598 -5.782 1.00 93.94 328 ASN A O 1
ATOM 2470 N N . ALA A 1 329 ? -17.811 -3.675 -4.938 1.00 93.19 329 ALA A N 1
ATOM 2471 C CA . ALA A 1 329 ? -17.609 -4.341 -6.228 1.00 93.19 329 ALA A CA 1
ATOM 2472 C C . ALA A 1 329 ? -18.734 -4.086 -7.255 1.00 93.19 329 ALA A C 1
ATOM 2474 O O . ALA A 1 329 ? -18.539 -4.319 -8.446 1.00 93.19 329 ALA A O 1
ATOM 2475 N N . ASN A 1 330 ? -19.904 -3.599 -6.822 1.00 94.38 330 ASN A N 1
ATOM 2476 C CA . ASN A 1 330 ? -21.023 -3.280 -7.715 1.00 94.38 330 ASN A CA 1
ATOM 2477 C C . ASN A 1 330 ? -20.972 -1.846 -8.266 1.00 94.38 330 ASN A C 1
ATOM 2479 O O . ASN A 1 330 ? -21.827 -1.484 -9.079 1.00 94.38 330 ASN A O 1
ATOM 2483 N N . ALA A 1 331 ? -20.010 -1.023 -7.832 1.00 91.19 331 ALA A N 1
ATOM 2484 C CA . ALA A 1 331 ? -19.849 0.333 -8.338 1.00 91.19 331 ALA A CA 1
ATOM 2485 C C . ALA A 1 331 ? -19.533 0.302 -9.842 1.00 91.19 331 ALA A C 1
ATOM 2487 O O . ALA A 1 331 ? -18.588 -0.349 -10.287 1.00 91.19 331 ALA A O 1
ATOM 2488 N N . LYS A 1 332 ? -20.338 1.007 -10.639 1.00 89.69 332 LYS A N 1
ATOM 2489 C CA . LYS A 1 332 ? -20.207 1.034 -12.099 1.00 89.69 332 LYS A CA 1
ATOM 2490 C C . LYS A 1 332 ? -19.458 2.276 -12.531 1.00 89.69 332 LYS A C 1
ATOM 2492 O O . LYS A 1 332 ? -19.895 3.391 -12.231 1.00 89.69 332 LYS A O 1
ATOM 2497 N N . PHE A 1 333 ? -18.388 2.082 -13.292 1.00 83.81 333 PHE A N 1
ATOM 2498 C CA . PHE A 1 333 ? -17.792 3.170 -14.055 1.00 83.81 333 PHE A CA 1
ATOM 2499 C C . PHE A 1 333 ? -18.806 3.663 -15.085 1.00 83.81 333 PHE A C 1
ATOM 2501 O O . PHE A 1 333 ? -19.515 2.834 -15.665 1.00 83.81 333 PHE A O 1
ATOM 2508 N N . PRO A 1 334 ? -18.920 4.982 -15.315 1.00 80.06 334 PRO A N 1
ATOM 2509 C CA . PRO A 1 334 ? -19.507 5.465 -16.542 1.00 80.06 334 PRO A CA 1
ATOM 2510 C C . PRO A 1 334 ? -18.736 4.754 -17.643 1.00 80.06 334 PRO A C 1
ATOM 2512 O O . PRO A 1 334 ? -17.503 4.780 -17.643 1.00 80.06 334 PRO A O 1
ATOM 2515 N N . GLU A 1 335 ? -19.462 4.053 -18.514 1.00 78.62 335 GLU A N 1
ATOM 2516 C CA . GLU A 1 335 ? -18.867 3.581 -19.754 1.00 78.62 335 GLU A CA 1
ATOM 2517 C C . GLU A 1 335 ? -18.177 4.804 -20.345 1.00 78.62 335 GLU A C 1
ATOM 2519 O O . GLU A 1 335 ? -18.817 5.840 -20.565 1.00 78.62 335 GLU A O 1
ATOM 2524 N N . ILE A 1 336 ? -16.849 4.728 -20.461 1.00 70.19 336 ILE A N 1
ATOM 2525 C CA . ILE A 1 336 ? -16.107 5.690 -21.254 1.00 70.19 336 ILE A CA 1
ATOM 2526 C C . ILE A 1 336 ? -16.696 5.450 -22.631 1.00 70.19 336 ILE A C 1
ATOM 2528 O O . ILE A 1 336 ? -16.428 4.422 -23.240 1.00 70.19 336 ILE A O 1
ATOM 2532 N N . VAL A 1 337 ? -17.650 6.293 -23.027 1.00 67.62 337 VAL A N 1
ATOM 2533 C CA . VAL A 1 337 ? -18.235 6.212 -24.355 1.00 67.62 337 VAL A CA 1
ATOM 2534 C C . VAL A 1 337 ? -17.040 6.391 -25.262 1.00 67.62 337 VAL A C 1
ATOM 2536 O O . VAL A 1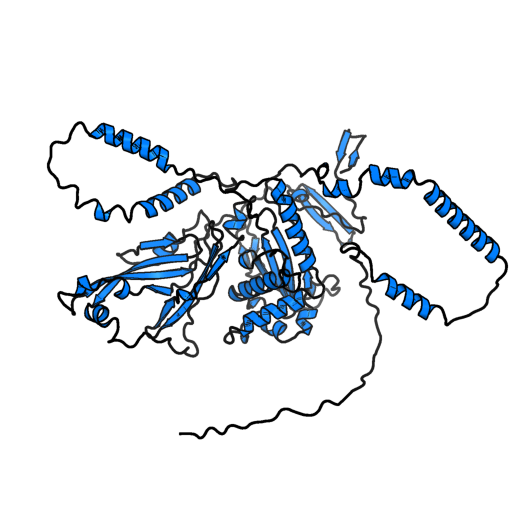 337 ? -16.432 7.463 -25.234 1.00 67.62 337 VAL A O 1
ATOM 2539 N N . ASP A 1 338 ? -16.650 5.322 -25.950 1.00 57.50 338 ASP A N 1
ATOM 2540 C CA . ASP A 1 338 ? -15.550 5.350 -26.894 1.00 57.50 338 ASP A CA 1
ATOM 2541 C C . ASP A 1 338 ? -15.915 6.412 -27.930 1.00 57.50 338 ASP A C 1
ATOM 2543 O O . ASP A 1 338 ? -16.720 6.196 -28.837 1.00 57.50 338 ASP A O 1
ATOM 2547 N N . VAL A 1 339 ? -15.361 7.614 -27.746 1.00 59.75 339 VAL A N 1
ATOM 2548 C CA . VAL A 1 339 ? -15.561 8.773 -28.632 1.00 59.75 339 VAL A CA 1
ATOM 2549 C C . VAL A 1 339 ? -15.050 8.455 -30.045 1.00 59.75 339 VAL A C 1
ATOM 2551 O O . VAL A 1 339 ? -15.308 9.198 -30.986 1.00 59.75 339 VAL A O 1
ATOM 2554 N N . GLU A 1 340 ? -14.383 7.311 -30.213 1.00 60.03 340 GLU A N 1
ATOM 2555 C CA . GLU A 1 340 ? -13.985 6.724 -31.487 1.00 60.03 340 GLU A CA 1
ATOM 2556 C C . GLU A 1 340 ? -15.128 6.703 -32.514 1.00 60.03 340 GLU A C 1
ATOM 2558 O O . GLU A 1 340 ? -14.877 7.010 -33.673 1.00 60.03 340 GLU A O 1
ATOM 2563 N N . GLN A 1 341 ? -16.390 6.478 -32.119 1.00 55.88 341 GLN A N 1
ATOM 2564 C CA . GLN A 1 341 ? -17.490 6.434 -33.099 1.00 55.88 341 GLN A CA 1
ATOM 2565 C C . GLN A 1 341 ? -17.937 7.802 -33.637 1.00 55.88 341 GLN A C 1
ATOM 2567 O O . GLN A 1 341 ? -18.449 7.862 -34.752 1.00 55.88 341 GLN A O 1
ATOM 2572 N N . GLU A 1 342 ? -17.761 8.898 -32.890 1.00 57.97 342 GLU A N 1
ATOM 2573 C CA . GLU A 1 342 ? -18.091 10.237 -33.411 1.00 57.97 342 GLU A CA 1
ATOM 2574 C C . GLU A 1 342 ? -16.926 10.829 -34.219 1.00 57.97 342 GLU A C 1
ATOM 2576 O O . GLU A 1 342 ? -17.158 11.569 -35.175 1.00 57.97 342 GLU A O 1
ATOM 2581 N N . GLU A 1 343 ? -15.679 10.464 -33.894 1.00 57.88 343 GLU A N 1
ATOM 2582 C CA . GLU A 1 343 ? -14.506 10.918 -34.647 1.00 57.88 343 GLU A CA 1
ATOM 2583 C C . GLU A 1 343 ? -14.272 10.112 -35.934 1.00 57.88 343 GLU A C 1
ATOM 2585 O O . GLU A 1 343 ? -13.876 10.725 -36.916 1.00 57.88 343 GLU A O 1
ATOM 2590 N N . GLU A 1 344 ? -14.586 8.809 -36.011 1.00 65.69 344 GLU A N 1
ATOM 2591 C CA . GLU A 1 344 ? -14.569 8.086 -37.300 1.00 65.69 344 GLU A CA 1
ATOM 2592 C C . GLU A 1 344 ? -15.586 8.682 -38.289 1.00 65.69 344 GLU A C 1
ATOM 2594 O O . GLU A 1 344 ? -15.274 8.831 -39.469 1.00 65.69 344 GLU A O 1
ATOM 2599 N N . GLU A 1 345 ? -16.763 9.125 -37.825 1.00 64.88 345 GLU A N 1
ATOM 2600 C CA . GLU A 1 345 ? -17.715 9.849 -38.682 1.00 64.88 345 GLU A CA 1
ATOM 2601 C C . GLU A 1 345 ? -17.208 11.250 -39.083 1.00 64.88 345 GLU A C 1
ATOM 2603 O O . GLU A 1 345 ? -17.512 11.715 -40.187 1.00 64.88 345 GLU A O 1
ATOM 2608 N N . GLU A 1 346 ? -16.437 11.951 -38.241 1.00 69.75 346 GLU A N 1
ATOM 2609 C CA . GLU A 1 346 ? -15.821 13.239 -38.607 1.00 69.75 346 GLU A CA 1
ATOM 2610 C C . GLU A 1 346 ? -14.588 13.081 -39.512 1.00 69.75 346 GLU A C 1
ATOM 2612 O O . GLU A 1 346 ? -14.399 13.893 -40.423 1.00 69.75 346 GLU A O 1
ATOM 2617 N N . GLU A 1 347 ? -13.775 12.042 -39.322 1.00 74.06 347 GLU A N 1
ATOM 2618 C CA . GLU A 1 347 ? -12.591 11.754 -40.131 1.00 74.06 347 GLU A CA 1
ATOM 2619 C C . GLU A 1 347 ? -12.988 11.163 -41.493 1.00 74.06 347 GLU A C 1
ATOM 2621 O O . GLU A 1 347 ? -12.460 11.611 -42.511 1.00 74.06 347 GLU A O 1
ATOM 2626 N N . GLU A 1 348 ? -14.008 10.292 -41.565 1.00 73.06 348 GLU A N 1
ATOM 2627 C CA . GLU A 1 348 ? -14.641 9.903 -42.837 1.00 73.06 348 GLU A CA 1
ATOM 2628 C C . GLU A 1 348 ? -15.276 11.114 -43.541 1.00 73.06 348 GLU A C 1
ATOM 2630 O O . GLU A 1 348 ? -15.137 11.265 -44.760 1.00 73.06 348 GLU A O 1
ATOM 2635 N N . ASN A 1 349 ? -15.915 12.036 -42.805 1.00 73.25 349 ASN A N 1
ATOM 2636 C CA . ASN A 1 349 ? -16.435 13.271 -43.401 1.00 73.25 349 ASN A CA 1
ATOM 2637 C C . ASN A 1 349 ? -15.315 14.197 -43.911 1.00 73.25 349 ASN A C 1
ATOM 2639 O O . ASN A 1 349 ? -15.481 14.793 -44.977 1.00 73.25 349 ASN A O 1
ATOM 2643 N N . MET A 1 350 ? -14.173 14.303 -43.223 1.00 73.38 350 MET A N 1
ATOM 2644 C CA . MET A 1 350 ? -13.019 15.085 -43.693 1.00 73.38 350 MET A CA 1
ATOM 2645 C C . MET A 1 350 ? -12.319 14.439 -44.891 1.00 73.38 350 MET A C 1
ATOM 2647 O O . MET A 1 350 ? -12.024 15.137 -45.861 1.00 73.38 350 MET A O 1
ATOM 2651 N N . LEU A 1 351 ? -12.115 13.119 -44.876 1.00 70.75 351 LEU A N 1
ATOM 2652 C CA . LEU A 1 351 ? -11.522 12.375 -45.992 1.00 70.75 351 LEU A CA 1
ATOM 2653 C C . LEU A 1 351 ? -12.408 12.426 -47.243 1.00 70.75 351 LEU A C 1
ATOM 2655 O O . LEU A 1 351 ? -11.898 12.564 -48.354 1.00 70.75 351 LEU A O 1
ATOM 2659 N N . SER A 1 352 ? -13.734 12.431 -47.077 1.00 66.31 352 SER A N 1
ATOM 2660 C CA . SER A 1 352 ? -14.669 12.625 -48.195 1.00 66.31 352 SER A CA 1
ATOM 2661 C C . SER A 1 352 ? -14.639 14.042 -48.793 1.00 66.31 352 SER A C 1
ATOM 2663 O O . SER A 1 352 ? -15.115 14.247 -49.911 1.00 66.31 352 SER A O 1
ATOM 2665 N N . MET A 1 353 ? -14.056 15.022 -48.088 1.00 64.12 353 MET A N 1
ATOM 2666 C CA . MET A 1 353 ? -13.884 16.398 -48.566 1.00 64.12 353 MET A CA 1
ATOM 2667 C C . MET A 1 353 ? -12.552 16.636 -49.302 1.00 64.12 353 MET A C 1
ATOM 2669 O O . MET A 1 353 ? -12.432 17.650 -49.989 1.00 64.12 353 MET A O 1
ATOM 2673 N N . GLU A 1 354 ? -11.575 15.726 -49.205 1.00 59.16 354 GLU A N 1
ATOM 2674 C CA . GLU A 1 354 ? -10.254 15.860 -49.849 1.00 59.16 354 GLU A CA 1
ATOM 2675 C C . GLU A 1 354 ? -10.088 15.037 -51.144 1.00 59.16 354 GLU A C 1
ATOM 2677 O O . GLU A 1 354 ? -9.103 15.213 -51.863 1.00 59.16 354 GLU A O 1
ATOM 2682 N N . GLU A 1 355 ? -11.062 14.204 -51.525 1.00 56.50 355 GLU A N 1
ATOM 2683 C CA . GLU A 1 355 ? -10.997 13.396 -52.759 1.00 56.50 355 GLU A CA 1
ATOM 2684 C C . GLU A 1 355 ? -11.184 14.183 -54.078 1.00 56.50 355 GLU A C 1
ATOM 2686 O O . GLU A 1 355 ? -11.104 13.594 -55.158 1.00 56.50 355 GLU A O 1
ATOM 2691 N N . GLU A 1 356 ? -11.383 15.508 -54.049 1.00 56.88 356 GLU A N 1
ATOM 2692 C CA . GLU A 1 356 ? -11.528 16.301 -55.285 1.00 56.88 356 GLU A CA 1
ATOM 2693 C C . GLU A 1 356 ? -10.208 16.811 -55.902 1.00 56.88 356 GLU A C 1
ATOM 2695 O O . GLU A 1 356 ? -10.241 17.256 -57.048 1.00 56.88 356 GLU A O 1
ATOM 2700 N N . ASP A 1 357 ? -9.041 16.676 -55.254 1.00 59.62 357 ASP A N 1
ATOM 2701 C CA . ASP A 1 357 ? -7.777 17.218 -55.794 1.00 59.62 357 ASP A CA 1
ATOM 2702 C C . ASP A 1 357 ? -6.531 16.338 -55.517 1.00 59.62 357 ASP A C 1
ATOM 2704 O O . ASP A 1 357 ? -5.660 16.709 -54.731 1.00 59.62 357 ASP A O 1
ATOM 2708 N N . ALA A 1 358 ? -6.355 15.196 -56.203 1.00 50.91 358 ALA A N 1
ATOM 2709 C CA . ALA A 1 358 ? -5.056 14.495 -56.178 1.00 50.91 358 ALA A CA 1
ATOM 2710 C C . ALA A 1 358 ? -4.722 13.656 -57.431 1.00 50.91 358 ALA A C 1
ATOM 2712 O O . ALA A 1 358 ? -4.774 12.429 -57.435 1.00 50.91 358 ALA A O 1
ATOM 2713 N N . ASP A 1 359 ? -4.235 14.332 -58.475 1.00 52.12 359 ASP A N 1
ATOM 2714 C CA . ASP A 1 359 ? -3.315 13.761 -59.469 1.00 52.12 359 ASP A CA 1
ATOM 2715 C C . ASP A 1 359 ? -1.873 13.854 -58.908 1.00 52.12 359 ASP A C 1
ATOM 2717 O O . ASP A 1 359 ? -1.221 14.881 -59.082 1.00 52.12 359 ASP A O 1
ATOM 2721 N N . SER A 1 360 ? -1.331 12.826 -58.232 1.00 55.56 360 SER A N 1
ATOM 2722 C CA . SER A 1 360 ? 0.116 12.510 -58.315 1.00 55.56 360 SER A CA 1
ATOM 2723 C C . SER A 1 360 ? 0.513 11.170 -57.674 1.00 55.56 360 SER A C 1
ATOM 2725 O O . SER A 1 360 ? 0.155 10.833 -56.551 1.00 55.56 360 SER A O 1
ATOM 2727 N N . ASN A 1 361 ? 1.323 10.425 -58.429 1.00 52.66 361 ASN A N 1
ATOM 2728 C CA . ASN A 1 361 ? 1.997 9.180 -58.064 1.00 52.66 361 ASN A CA 1
ATOM 2729 C C . ASN A 1 361 ? 2.957 9.364 -56.872 1.00 52.66 361 ASN A C 1
ATOM 2731 O O . ASN A 1 361 ? 4.097 9.787 -57.069 1.00 52.66 361 ASN A O 1
ATOM 2735 N N . THR A 1 362 ? 2.565 8.918 -55.680 1.00 49.22 362 THR A N 1
ATOM 2736 C CA . THR A 1 362 ? 3.516 8.463 -54.652 1.00 49.22 362 THR A CA 1
ATOM 2737 C C . THR A 1 362 ? 2.975 7.221 -53.953 1.00 49.22 362 THR A C 1
ATOM 2739 O O . THR A 1 362 ? 1.819 7.166 -53.550 1.00 49.22 362 THR A O 1
ATOM 2742 N N . THR A 1 363 ? 3.819 6.196 -53.868 1.00 54.59 363 THR A N 1
ATOM 2743 C CA . THR A 1 363 ? 3.525 4.845 -53.382 1.00 54.59 363 THR A CA 1
ATOM 2744 C C . THR A 1 363 ? 3.170 4.838 -51.893 1.00 54.59 363 THR A C 1
ATOM 2746 O O . THR A 1 363 ? 4.029 4.964 -51.027 1.00 54.59 363 THR A O 1
ATOM 2749 N N . PHE A 1 364 ? 1.874 4.671 -51.641 1.00 49.22 364 PHE A N 1
ATOM 2750 C CA . PHE A 1 364 ? 1.159 4.684 -50.360 1.00 49.22 364 PHE A CA 1
ATOM 2751 C C . PHE A 1 364 ? 1.516 3.518 -49.409 1.00 49.22 364 PHE A C 1
ATOM 2753 O O . PHE A 1 364 ? 1.352 3.629 -48.201 1.00 49.22 364 PHE A O 1
ATOM 2760 N N . LEU A 1 365 ? 2.069 2.421 -49.936 1.00 48.97 365 LEU A N 1
ATOM 2761 C CA . LEU A 1 365 ? 2.237 1.156 -49.205 1.00 48.97 365 LEU A CA 1
ATOM 2762 C C . LEU A 1 365 ? 3.440 1.085 -48.243 1.00 48.97 365 LEU A C 1
ATOM 2764 O O . LEU A 1 365 ? 3.445 0.222 -47.381 1.00 48.97 365 LEU A O 1
ATOM 2768 N N . GLU A 1 366 ? 4.433 1.979 -48.319 1.00 51.94 366 GLU A N 1
ATOM 2769 C CA . GLU A 1 366 ? 5.589 1.952 -47.390 1.00 51.94 366 GLU A CA 1
ATOM 2770 C C . GLU A 1 366 ? 5.387 2.791 -46.113 1.00 51.94 366 GLU A C 1
ATOM 2772 O O . GLU A 1 366 ? 6.226 2.763 -45.214 1.00 51.94 366 GLU A O 1
ATOM 2777 N N . LYS A 1 367 ? 4.287 3.550 -46.009 1.00 52.91 367 LYS A N 1
ATOM 2778 C CA . LYS A 1 367 ? 3.989 4.369 -44.820 1.00 52.91 367 LYS A CA 1
ATOM 2779 C C . LYS A 1 367 ? 3.051 3.696 -43.813 1.00 52.91 367 LYS A C 1
ATOM 2781 O O . LYS A 1 367 ? 3.077 4.098 -42.656 1.00 52.91 367 LYS A O 1
ATOM 2786 N N . PHE A 1 368 ? 2.271 2.695 -44.225 1.00 46.06 368 PHE A N 1
ATOM 2787 C CA . PHE A 1 368 ? 1.235 2.090 -43.376 1.00 46.06 368 PHE A CA 1
ATOM 2788 C C . PHE A 1 368 ? 1.794 1.111 -42.329 1.00 46.06 368 PHE A C 1
ATOM 2790 O O . PHE A 1 368 ? 1.462 1.234 -41.152 1.00 46.06 368 PHE A O 1
ATOM 2797 N N . ASP A 1 369 ? 2.769 0.269 -42.687 1.00 46.44 369 ASP A N 1
ATOM 2798 C CA . ASP A 1 369 ? 3.297 -0.771 -41.779 1.00 46.44 369 ASP A CA 1
ATOM 2799 C C . ASP A 1 369 ? 4.092 -0.238 -40.567 1.00 46.44 369 ASP A C 1
ATOM 2801 O O . ASP A 1 369 ? 4.438 -0.996 -39.663 1.00 46.44 369 ASP A O 1
ATOM 2805 N N . LYS A 1 370 ? 4.398 1.066 -40.510 1.00 44.59 370 LYS A N 1
ATOM 2806 C CA . LYS A 1 370 ? 5.157 1.676 -39.399 1.00 44.59 370 LYS A CA 1
ATOM 2807 C C . LYS A 1 370 ? 4.296 2.492 -38.428 1.00 44.59 370 LYS A C 1
ATOM 2809 O O . LYS A 1 370 ? 4.837 3.026 -37.461 1.00 44.59 370 LYS A O 1
ATOM 2814 N N . VAL A 1 371 ? 2.993 2.617 -38.688 1.00 47.03 371 VAL A N 1
ATOM 2815 C CA . VAL A 1 371 ? 2.101 3.533 -37.958 1.00 47.03 371 VAL A CA 1
ATOM 2816 C C . VAL A 1 371 ? 1.020 2.785 -37.171 1.00 47.03 371 VAL A C 1
ATOM 2818 O O . VAL A 1 371 ? 0.768 3.160 -36.030 1.00 47.03 371 VAL A O 1
ATOM 2821 N N . GLU A 1 372 ? 0.466 1.686 -37.690 1.00 42.16 372 GLU A N 1
ATOM 2822 C CA . GLU A 1 372 ? -0.699 1.029 -37.067 1.00 42.16 372 GLU A CA 1
ATOM 2823 C C . GLU A 1 372 ? -0.429 0.458 -35.661 1.00 42.16 372 GLU A C 1
ATOM 2825 O O . GLU A 1 372 ? -1.279 0.565 -34.789 1.00 42.16 372 GLU A O 1
ATOM 2830 N N . GLY A 1 373 ? 0.780 -0.033 -35.364 1.00 42.69 373 GLY A N 1
ATOM 2831 C CA . GLY A 1 373 ? 1.071 -0.628 -34.048 1.00 42.69 373 GLY A CA 1
ATOM 2832 C C . GLY A 1 373 ? 1.396 0.351 -32.908 1.00 42.69 373 GLY A C 1
ATOM 2833 O O . GLY A 1 373 ? 1.492 -0.076 -31.765 1.00 42.69 373 GLY A O 1
ATOM 2834 N N . LYS A 1 374 ? 1.628 1.645 -33.186 1.00 46.09 374 LYS A N 1
ATOM 2835 C CA . LYS A 1 374 ? 2.035 2.643 -32.164 1.00 46.09 374 LYS A CA 1
ATOM 2836 C C . LYS A 1 374 ? 0.997 3.736 -31.909 1.00 46.09 374 LYS A C 1
ATOM 2838 O O . LYS A 1 374 ? 1.198 4.550 -31.006 1.00 46.09 374 LYS A O 1
ATOM 2843 N N . VAL A 1 375 ? -0.061 3.796 -32.716 1.00 48.06 375 VAL A N 1
ATOM 2844 C CA . VAL A 1 375 ? -1.066 4.862 -32.637 1.00 48.06 375 VAL A CA 1
ATOM 2845 C C . VAL A 1 375 ? -2.208 4.486 -31.694 1.00 48.06 375 VAL A C 1
ATOM 2847 O O . VAL A 1 375 ? -2.563 5.318 -30.868 1.00 48.06 375 VAL A O 1
ATOM 2850 N N . GLU A 1 376 ? -2.713 3.251 -31.719 1.00 48.47 376 GLU A N 1
ATOM 2851 C CA . GLU A 1 376 ? -3.892 2.875 -30.915 1.00 48.47 376 GLU A CA 1
ATOM 2852 C C . GLU A 1 376 ? -3.642 2.967 -29.395 1.00 48.47 376 GLU A C 1
ATOM 2854 O O . GLU A 1 376 ? -4.418 3.594 -28.676 1.00 48.47 376 GLU A O 1
ATOM 2859 N N . GLU A 1 377 ? -2.504 2.471 -28.896 1.00 46.25 377 GLU A N 1
ATOM 2860 C CA . GLU A 1 377 ? -2.197 2.481 -27.453 1.00 46.25 377 GLU A CA 1
ATOM 2861 C C . GLU A 1 377 ? -1.920 3.901 -26.912 1.00 46.25 377 GLU A C 1
ATOM 2863 O O . GLU A 1 377 ? -2.427 4.296 -25.860 1.00 46.25 377 GLU A O 1
ATOM 2868 N N . LYS A 1 378 ? -1.190 4.733 -27.673 1.00 51.19 378 LYS A N 1
ATOM 2869 C CA . LYS A 1 378 ? -0.882 6.121 -27.271 1.00 51.19 378 LYS A CA 1
ATOM 2870 C C . LYS A 1 378 ? -2.093 7.052 -27.354 1.00 51.19 378 LYS A C 1
ATOM 2872 O O . LYS A 1 378 ? -2.141 8.052 -26.631 1.00 51.19 378 LYS A O 1
ATOM 2877 N N . VAL A 1 379 ? -3.056 6.756 -28.229 1.00 51.72 379 VAL A N 1
ATOM 2878 C CA . VAL A 1 379 ? -4.292 7.537 -28.354 1.00 51.72 379 VAL A CA 1
ATOM 2879 C C . VAL A 1 379 ? -5.222 7.261 -27.173 1.00 51.72 379 VAL A C 1
ATOM 2881 O O . VAL A 1 379 ? -5.752 8.219 -26.605 1.00 51.72 379 VAL A O 1
ATOM 2884 N N . LEU A 1 380 ? -5.347 6.004 -26.735 1.00 47.09 380 LEU A N 1
ATOM 2885 C CA . LEU A 1 380 ? -6.202 5.645 -25.601 1.00 47.09 380 LEU A CA 1
ATOM 2886 C C . LEU A 1 380 ? -5.700 6.264 -24.281 1.00 47.09 380 LEU A C 1
ATOM 2888 O O . LEU A 1 380 ? -6.450 6.966 -23.598 1.00 47.09 380 LEU A O 1
ATOM 2892 N N . GLU A 1 381 ? -4.407 6.115 -23.960 1.00 50.28 381 GLU A N 1
ATOM 2893 C CA . GLU A 1 381 ? -3.816 6.694 -22.739 1.00 50.28 381 GLU A CA 1
ATOM 2894 C C . GLU A 1 381 ? -3.868 8.230 -22.727 1.00 50.28 381 GLU A C 1
ATOM 2896 O O . GLU A 1 381 ? -4.174 8.856 -21.705 1.00 50.28 381 GLU A O 1
ATOM 2901 N N . GLY A 1 382 ? -3.597 8.864 -23.874 1.00 54.44 382 GLY A N 1
ATOM 2902 C CA . GLY A 1 382 ? -3.665 10.318 -24.016 1.00 54.44 382 GLY A CA 1
ATOM 2903 C C . GLY A 1 382 ? -5.081 10.871 -23.817 1.00 54.44 382 GLY A C 1
ATOM 2904 O O . GLY A 1 382 ? -5.248 11.933 -23.205 1.00 54.44 382 GLY A O 1
ATOM 2905 N N . LYS A 1 383 ? -6.106 10.149 -24.292 1.00 51.38 383 LYS A N 1
ATOM 2906 C CA . LYS A 1 383 ? -7.521 10.547 -24.204 1.00 51.38 383 LYS A CA 1
ATOM 2907 C C . LYS A 1 383 ? -8.090 10.351 -22.794 1.00 51.38 383 LYS A C 1
ATOM 2909 O O . LYS A 1 383 ? -8.714 11.284 -22.282 1.00 51.38 383 LYS A O 1
ATOM 2914 N N . VAL A 1 384 ? -7.781 9.241 -22.110 1.00 52.84 384 VAL A N 1
ATOM 2915 C CA . VAL A 1 384 ? -8.149 9.039 -20.691 1.00 52.84 384 VAL A CA 1
ATOM 2916 C C . VAL A 1 384 ? -7.536 10.137 -19.817 1.00 52.84 384 VAL A C 1
ATOM 2918 O O . VAL A 1 384 ? -8.245 10.785 -19.044 1.00 52.84 384 VAL A O 1
ATOM 2921 N N . LYS A 1 385 ? -6.247 10.457 -20.014 1.00 53.75 385 LYS A N 1
ATOM 2922 C CA . LYS A 1 385 ? -5.567 11.551 -19.293 1.00 53.75 385 LYS A CA 1
ATOM 2923 C C . LYS A 1 385 ? -6.215 12.923 -19.536 1.00 53.75 385 LYS A C 1
ATOM 2925 O O . LYS A 1 385 ? -6.197 13.767 -18.636 1.00 53.75 385 LYS A O 1
ATOM 2930 N N . LYS A 1 386 ? -6.796 13.168 -20.719 1.00 55.97 386 LYS A N 1
ATOM 2931 C CA . LYS A 1 386 ? -7.489 14.428 -21.040 1.00 55.97 386 LYS A CA 1
ATOM 2932 C C . LYS A 1 386 ? -8.867 14.518 -20.376 1.00 55.97 386 LYS A C 1
ATOM 2934 O O . LYS A 1 386 ? -9.153 15.537 -19.754 1.00 55.97 386 LYS A O 1
ATOM 2939 N N . VAL A 1 387 ? -9.673 13.455 -20.434 1.00 56.31 387 VAL A N 1
ATOM 2940 C CA . VAL A 1 387 ? -10.998 13.407 -19.782 1.00 56.31 387 VAL A CA 1
ATOM 2941 C C . VAL A 1 387 ? -10.863 13.519 -18.260 1.00 56.31 387 VAL A C 1
ATOM 2943 O O . VAL A 1 387 ? -11.577 14.297 -17.630 1.00 56.31 387 VAL A O 1
ATOM 2946 N N . VAL A 1 388 ? -9.882 12.832 -17.667 1.00 55.91 388 VAL A N 1
ATOM 2947 C CA . VAL A 1 388 ? -9.610 12.903 -16.222 1.00 55.91 388 VAL A CA 1
ATOM 2948 C C . VAL A 1 388 ? -9.153 14.303 -15.791 1.00 55.91 388 VAL A C 1
ATOM 2950 O O . VAL A 1 388 ?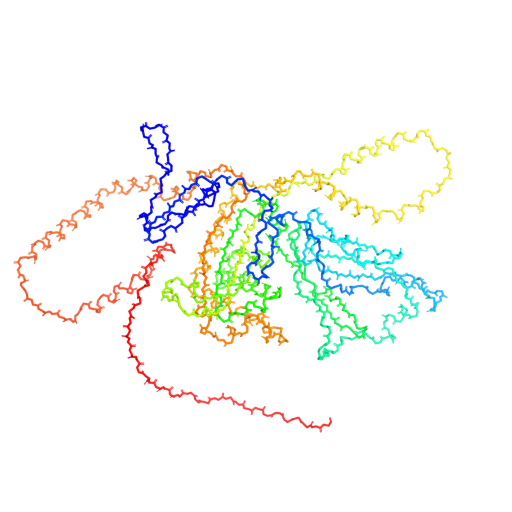 -9.531 14.762 -14.715 1.00 55.91 388 VAL A O 1
ATOM 2953 N N . LYS A 1 389 ? -8.397 15.027 -16.631 1.00 56.16 389 LYS A N 1
ATOM 2954 C CA . LYS A 1 389 ? -7.984 16.415 -16.345 1.00 56.16 389 LYS A CA 1
ATOM 2955 C C . LYS A 1 389 ? -9.131 17.427 -16.387 1.00 56.16 389 LYS A C 1
ATOM 2957 O O . LYS A 1 389 ? -9.007 18.480 -15.765 1.00 56.16 389 LYS A O 1
ATOM 2962 N N . GLU A 1 390 ? -10.203 17.144 -17.123 1.00 54.19 390 GLU A N 1
ATOM 2963 C CA . GLU A 1 390 ? -11.328 18.071 -17.308 1.00 54.19 390 GLU A CA 1
ATOM 2964 C C . GLU A 1 390 ? -12.521 17.787 -16.382 1.00 54.19 390 GLU A C 1
ATOM 2966 O O . GLU A 1 390 ? -13.411 18.633 -16.255 1.00 54.19 390 GLU A O 1
ATOM 2971 N N . LEU A 1 391 ? -12.539 16.645 -15.686 1.00 54.91 391 LEU A N 1
ATOM 2972 C CA . LEU A 1 391 ? -13.565 16.358 -14.688 1.00 54.91 391 LEU A CA 1
ATOM 2973 C C . LEU A 1 391 ? -13.451 17.350 -13.513 1.00 54.91 391 LEU A C 1
ATOM 2975 O O . LEU A 1 391 ? -12.388 17.455 -12.893 1.00 54.91 391 LEU A O 1
ATOM 2979 N N . PRO A 1 392 ? -14.526 18.092 -13.177 1.00 54.06 392 PRO A N 1
ATOM 2980 C CA . PRO A 1 392 ? -14.509 19.011 -12.048 1.00 54.06 392 PRO A CA 1
ATOM 2981 C C . PRO A 1 392 ? -14.122 18.251 -10.779 1.00 54.06 392 PRO A C 1
ATOM 2983 O O . PRO A 1 392 ? -14.729 17.225 -10.462 1.00 54.06 392 PRO A O 1
ATOM 2986 N N . HIS A 1 393 ? -13.119 18.755 -10.055 1.00 53.19 393 HIS A N 1
ATOM 2987 C CA . HIS A 1 393 ? -12.675 18.172 -8.793 1.00 53.19 393 HIS A CA 1
ATOM 2988 C C . HIS A 1 393 ? -13.878 17.909 -7.869 1.00 53.19 393 HIS A C 1
ATOM 2990 O O . HIS A 1 393 ? -14.572 18.843 -7.469 1.00 53.19 393 HIS A O 1
ATOM 2996 N N . GLY A 1 394 ? -14.119 16.634 -7.544 1.00 54.56 394 GLY A N 1
ATOM 2997 C CA . GLY A 1 394 ? -15.137 16.211 -6.577 1.00 54.56 394 GLY A CA 1
ATOM 2998 C C . GLY A 1 394 ? -16.382 15.516 -7.138 1.00 54.56 394 GLY A C 1
ATOM 2999 O O . GLY A 1 394 ? -17.268 15.194 -6.348 1.00 54.56 394 GLY A O 1
ATOM 3000 N N . HIS A 1 395 ? -16.484 15.256 -8.447 1.00 60.59 395 HIS A N 1
ATOM 3001 C CA . HIS A 1 395 ? -17.509 14.330 -8.944 1.00 60.59 395 HIS A CA 1
ATOM 3002 C C . HIS A 1 395 ? -17.048 12.871 -8.799 1.00 60.59 395 HIS A C 1
ATOM 3004 O O . HIS A 1 395 ? -15.930 12.565 -9.213 1.00 60.59 395 HIS A O 1
ATOM 3010 N N . PRO A 1 396 ? -17.880 11.983 -8.214 1.00 63.72 396 PRO A N 1
ATOM 3011 C CA . PRO A 1 396 ? -17.547 10.568 -8.107 1.00 63.72 396 PRO A CA 1
ATOM 3012 C C . PRO A 1 396 ? -17.353 9.992 -9.508 1.00 63.72 396 PRO A C 1
ATOM 3014 O O . PRO A 1 396 ? -18.161 10.251 -10.405 1.00 63.72 396 PRO A O 1
ATOM 3017 N N . LEU A 1 397 ? -16.266 9.242 -9.686 1.00 79.19 397 LEU A N 1
ATOM 3018 C CA . LEU A 1 397 ? -15.969 8.594 -10.956 1.00 79.19 397 LEU A CA 1
ATOM 3019 C C . LEU A 1 397 ? -16.944 7.459 -11.234 1.00 79.19 397 LEU A C 1
ATOM 3021 O O . LEU A 1 397 ? -17.214 7.220 -12.395 1.00 79.19 397 LEU A O 1
ATOM 3025 N N . SER A 1 398 ? -17.495 6.798 -10.216 1.00 85.19 398 SER A N 1
ATOM 3026 C CA . SER A 1 398 ? -18.462 5.714 -10.370 1.00 85.19 398 SER A CA 1
ATOM 3027 C C . SER A 1 398 ? -19.872 6.085 -9.905 1.00 85.19 398 SER A C 1
ATOM 3029 O O . SER A 1 398 ? -20.119 7.058 -9.189 1.00 85.19 398 SER A O 1
ATOM 3031 N N . THR A 1 399 ? -20.830 5.269 -10.340 1.00 88.38 399 THR A N 1
ATOM 3032 C CA . THR A 1 399 ? -22.224 5.296 -9.897 1.00 88.38 399 THR A CA 1
ATOM 3033 C C . THR A 1 399 ? -22.532 4.040 -9.085 1.00 88.38 399 THR A C 1
ATOM 3035 O O . THR A 1 399 ? -22.045 2.953 -9.395 1.00 88.38 399 THR A O 1
ATOM 3038 N N . CYS A 1 400 ? -23.344 4.181 -8.042 1.00 89.25 400 CYS A N 1
ATOM 3039 C CA . CYS A 1 400 ? -23.739 3.094 -7.151 1.00 89.25 400 CYS A CA 1
ATOM 3040 C C . CYS A 1 400 ? -25.239 3.166 -6.840 1.00 89.25 400 CYS A C 1
ATOM 3042 O O . CYS A 1 400 ? -25.844 4.243 -6.886 1.00 89.25 400 CYS A O 1
ATOM 3044 N N . GLU A 1 401 ? -25.854 2.019 -6.547 1.00 92.25 401 GLU A N 1
ATOM 3045 C CA . GLU A 1 401 ? -27.266 1.940 -6.175 1.00 92.25 401 GLU A CA 1
ATOM 3046 C C . GLU A 1 401 ? -27.415 2.004 -4.649 1.00 92.25 401 GLU A C 1
ATOM 3048 O O . GLU A 1 401 ? -26.593 1.479 -3.902 1.00 92.25 401 GLU A O 1
ATOM 3053 N N . GLU A 1 402 ? -28.499 2.605 -4.140 1.00 86.56 402 GLU A N 1
ATOM 3054 C CA . GLU A 1 402 ? -28.722 2.675 -2.684 1.00 86.56 402 GLU A CA 1
ATOM 3055 C C . GLU A 1 402 ? -28.772 1.286 -2.018 1.00 86.56 402 GLU A C 1
ATOM 3057 O O . GLU A 1 402 ? -28.460 1.146 -0.834 1.00 86.56 402 GLU A O 1
ATOM 3062 N N . SER A 1 403 ? -29.154 0.253 -2.775 1.00 90.38 403 SER A N 1
ATOM 3063 C CA . SER A 1 403 ? -29.160 -1.138 -2.320 1.00 90.38 403 SER A CA 1
ATOM 3064 C C . SER A 1 403 ? -27.771 -1.702 -2.027 1.00 90.38 403 SER A C 1
ATOM 3066 O O . SER A 1 403 ? -27.685 -2.650 -1.245 1.00 90.38 403 SER A O 1
ATOM 3068 N N . ASP A 1 404 ? -26.710 -1.128 -2.599 1.00 89.75 404 ASP A N 1
ATOM 3069 C CA . ASP A 1 404 ? -25.330 -1.580 -2.394 1.00 89.75 404 ASP A CA 1
ATOM 3070 C C . ASP A 1 404 ? -24.823 -1.210 -0.995 1.00 89.75 404 ASP A C 1
ATOM 3072 O O . ASP A 1 404 ? -24.047 -1.944 -0.385 1.00 89.75 404 ASP A O 1
ATOM 3076 N N . PHE A 1 405 ? -25.306 -0.101 -0.426 1.00 88.62 405 PHE A N 1
ATOM 3077 C CA . PHE A 1 405 ? -24.787 0.406 0.844 1.00 88.62 405 PHE A CA 1
ATOM 3078 C C . PHE A 1 405 ? -25.124 -0.481 2.042 1.00 88.62 405 PHE A C 1
ATOM 3080 O O . PHE A 1 405 ? -24.338 -0.557 2.982 1.00 88.62 405 PHE A O 1
ATOM 3087 N N . TYR A 1 406 ? -26.281 -1.149 2.056 1.00 89.12 406 TYR A N 1
ATOM 3088 C CA . TYR A 1 406 ? -26.678 -1.940 3.224 1.00 89.12 406 TYR A CA 1
ATOM 3089 C C . TYR A 1 406 ? -25.767 -3.163 3.457 1.00 89.12 406 TYR A C 1
ATOM 3091 O O . TYR A 1 406 ? -25.301 -3.332 4.588 1.00 89.12 406 TYR A O 1
ATOM 3099 N N . PRO A 1 407 ? -25.470 -4.003 2.441 1.00 93.00 407 PRO A N 1
ATOM 3100 C CA . PRO A 1 407 ? -24.461 -5.054 2.564 1.00 93.00 407 PRO A CA 1
ATOM 3101 C C . PRO A 1 407 ? -23.103 -4.530 3.034 1.00 93.00 407 PRO A C 1
ATOM 3103 O O . PRO A 1 407 ? -22.541 -5.088 3.968 1.00 93.00 407 PRO A O 1
ATOM 3106 N N . LEU A 1 408 ? -22.625 -3.418 2.475 1.00 92.31 408 LEU A N 1
ATOM 3107 C CA . LEU A 1 408 ? -21.306 -2.871 2.803 1.00 92.31 408 LEU A CA 1
ATOM 3108 C C . LEU A 1 408 ? -21.244 -2.283 4.220 1.00 92.31 408 LEU A C 1
ATOM 3110 O O . LEU A 1 408 ? -20.267 -2.482 4.937 1.00 92.31 408 LEU A O 1
ATOM 3114 N N . ALA A 1 409 ? -22.314 -1.631 4.680 1.00 90.25 409 ALA A N 1
ATOM 3115 C CA . ALA A 1 409 ? -22.433 -1.187 6.067 1.00 90.25 409 ALA A CA 1
ATOM 3116 C C . ALA A 1 409 ? -22.426 -2.377 7.038 1.00 90.25 409 ALA A C 1
ATOM 3118 O O . ALA A 1 409 ? -21.879 -2.290 8.139 1.00 90.25 409 ALA A O 1
ATOM 3119 N N . LYS A 1 410 ? -23.033 -3.501 6.635 1.00 92.06 410 LYS A N 1
ATOM 3120 C CA . LYS A 1 410 ? -22.974 -4.748 7.396 1.00 92.06 410 LYS A CA 1
ATOM 3121 C C . LYS A 1 410 ? -21.550 -5.317 7.406 1.00 92.06 410 LYS A C 1
ATOM 3123 O O . LYS A 1 410 ? -21.094 -5.671 8.485 1.00 92.06 410 LYS A O 1
ATOM 3128 N N . THR A 1 411 ? -20.840 -5.335 6.277 1.00 93.56 411 THR A N 1
ATOM 3129 C CA . THR A 1 411 ? -19.420 -5.731 6.207 1.00 93.56 411 THR A CA 1
ATOM 3130 C C . THR A 1 411 ? -18.566 -4.882 7.149 1.00 93.56 411 THR A C 1
ATOM 3132 O O . THR A 1 411 ? -17.840 -5.429 7.970 1.00 93.56 411 THR A O 1
ATOM 3135 N N . ALA A 1 412 ? -18.727 -3.554 7.136 1.00 91.69 412 ALA A N 1
ATOM 3136 C CA . ALA A 1 412 ? -18.029 -2.652 8.056 1.00 91.69 412 ALA A CA 1
ATOM 3137 C C . ALA A 1 412 ? -18.308 -2.981 9.539 1.00 91.69 412 ALA A C 1
ATOM 3139 O O . ALA A 1 412 ? -17.408 -2.942 10.381 1.00 91.69 412 ALA A O 1
ATOM 3140 N N . LEU A 1 413 ? -19.559 -3.326 9.869 1.00 89.31 413 LEU A N 1
ATOM 3141 C CA . LEU A 1 413 ? -19.947 -3.749 11.215 1.00 89.31 413 LEU A CA 1
ATOM 3142 C C . LEU A 1 413 ? -19.358 -5.117 11.592 1.00 89.31 413 LEU A C 1
ATOM 3144 O O . LEU A 1 413 ? -18.964 -5.304 12.743 1.00 89.31 413 LEU A O 1
ATOM 3148 N N . ASP A 1 414 ? -19.307 -6.057 10.650 1.00 92.31 414 ASP A N 1
ATOM 3149 C CA . ASP A 1 414 ? -18.734 -7.388 10.851 1.00 92.31 414 ASP A CA 1
ATOM 3150 C C . ASP A 1 414 ? -17.209 -7.278 11.079 1.00 92.31 414 ASP A C 1
ATOM 3152 O O . ASP A 1 414 ? -16.706 -7.840 12.053 1.00 92.31 414 ASP A O 1
ATOM 3156 N N . VAL A 1 415 ? -16.498 -6.435 10.313 1.00 93.12 415 VAL A N 1
ATOM 3157 C CA . VAL A 1 415 ? -15.084 -6.080 10.567 1.00 93.12 415 VAL A CA 1
ATOM 3158 C C . VAL A 1 415 ? -14.911 -5.513 11.975 1.00 93.12 415 VAL A C 1
ATOM 3160 O O . VAL A 1 415 ? -14.060 -5.970 12.736 1.00 93.12 415 VAL A O 1
ATOM 3163 N N . HIS A 1 416 ? -15.750 -4.552 12.371 1.00 89.88 416 HIS A N 1
ATOM 3164 C CA . HIS A 1 416 ? -15.698 -3.984 13.718 1.00 89.88 416 HIS A CA 1
ATOM 3165 C C . HIS A 1 416 ? -15.890 -5.045 14.816 1.00 89.88 416 HIS A C 1
ATOM 3167 O O . HIS A 1 416 ? -15.186 -5.022 15.828 1.00 89.88 416 HIS A O 1
ATOM 3173 N N . ALA A 1 417 ? -16.834 -5.970 14.628 1.00 91.12 417 ALA A N 1
ATOM 3174 C CA . ALA A 1 417 ? -17.086 -7.042 15.581 1.00 91.12 417 ALA A CA 1
ATOM 3175 C C . ALA A 1 417 ? -15.882 -7.989 15.716 1.00 91.12 417 ALA A C 1
ATOM 3177 O O . ALA A 1 417 ? -15.552 -8.380 16.839 1.00 91.12 417 ALA A O 1
ATOM 3178 N N . GLU A 1 418 ? -15.205 -8.310 14.610 1.00 93.44 418 GLU A N 1
ATOM 3179 C CA . GLU A 1 418 ? -14.012 -9.165 14.614 1.00 93.44 418 GLU A CA 1
ATOM 3180 C C . GLU A 1 418 ? -12.803 -8.497 15.279 1.00 93.44 418 GLU A C 1
ATOM 3182 O O . GLU A 1 418 ? -12.122 -9.133 16.085 1.00 93.44 418 GLU A O 1
ATOM 3187 N N . LEU A 1 419 ? -12.589 -7.194 15.057 1.00 93.31 419 LEU A N 1
ATOM 3188 C CA . LEU A 1 419 ? -11.540 -6.428 15.748 1.00 93.31 419 LEU A CA 1
ATOM 3189 C C . LEU A 1 419 ? -11.711 -6.433 17.280 1.00 93.31 419 LEU A C 1
ATOM 3191 O O . LEU A 1 419 ? -10.738 -6.289 18.020 1.00 93.31 419 LEU A O 1
ATOM 3195 N N . GLY A 1 420 ? -12.946 -6.598 17.768 1.00 92.00 420 GLY A N 1
ATOM 3196 C CA . GLY A 1 420 ? -13.281 -6.677 19.193 1.00 92.00 420 GLY A CA 1
ATOM 3197 C C . GLY A 1 420 ? -13.205 -8.082 19.805 1.00 92.00 420 GLY A C 1
ATOM 3198 O O . GLY A 1 420 ? -13.557 -8.251 20.977 1.00 92.00 420 GLY A O 1
ATOM 3199 N N . ARG A 1 421 ? -12.801 -9.109 19.044 1.00 93.50 421 ARG A N 1
ATOM 3200 C CA . ARG A 1 421 ? -12.721 -10.497 19.527 1.00 93.50 421 ARG A CA 1
ATOM 3201 C C . ARG A 1 421 ? -11.593 -10.656 20.556 1.00 93.50 421 ARG A C 1
ATOM 3203 O O . ARG A 1 421 ? -10.488 -10.163 20.370 1.00 93.50 421 ARG A O 1
ATOM 3210 N N . GLU A 1 422 ? -11.851 -11.412 21.629 1.00 92.19 422 GLU A N 1
ATOM 3211 C CA . GLU A 1 422 ? -10.937 -11.571 22.785 1.00 92.19 422 GLU A CA 1
ATOM 3212 C C . GLU A 1 422 ? -9.515 -12.023 22.401 1.00 92.19 422 GLU A C 1
ATOM 3214 O O . GLU A 1 422 ? -8.544 -11.597 23.020 1.00 92.19 422 GLU A O 1
ATOM 3219 N N . TYR A 1 423 ? -9.384 -12.851 21.361 1.00 93.38 423 TYR A N 1
ATOM 3220 C CA . TYR A 1 423 ? -8.100 -13.389 20.895 1.00 93.38 423 TYR A CA 1
ATOM 3221 C C . TYR A 1 423 ? -7.594 -12.750 19.599 1.00 93.38 423 TYR A C 1
ATOM 3223 O O . TYR A 1 423 ? -6.575 -13.188 19.073 1.00 93.38 423 TYR A O 1
ATOM 3231 N N . PHE A 1 424 ? -8.261 -11.701 19.108 1.00 94.62 424 PHE A N 1
ATOM 3232 C CA . PHE A 1 424 ? -7.937 -11.062 17.834 1.00 94.62 424 PHE A CA 1
ATOM 3233 C C . PHE A 1 424 ? -6.452 -10.679 17.730 1.00 94.62 424 PHE A C 1
ATOM 3235 O O . PHE A 1 424 ? -5.765 -11.107 16.808 1.00 94.62 424 PHE A O 1
ATOM 3242 N N . LEU A 1 425 ? -5.919 -9.944 18.713 1.00 96.12 425 LEU A N 1
ATOM 3243 C CA . LEU A 1 425 ? -4.517 -9.508 18.678 1.00 96.12 425 LEU A CA 1
ATOM 3244 C C . LEU A 1 425 ? -3.524 -10.659 18.781 1.00 96.12 425 LEU A C 1
ATOM 3246 O O . LEU A 1 425 ? -2.485 -10.624 18.130 1.00 96.12 425 LEU A O 1
ATOM 3250 N N . SER A 1 426 ? -3.838 -11.686 19.571 1.00 95.31 426 SER A N 1
ATOM 3251 C CA . SER A 1 426 ? -2.983 -12.870 19.672 1.00 95.31 426 SER A CA 1
ATOM 3252 C C . SER A 1 426 ? -2.886 -13.590 18.325 1.00 95.31 426 SER A C 1
ATOM 3254 O O . SER A 1 426 ? -1.796 -14.010 17.933 1.00 95.31 426 SER A O 1
ATOM 3256 N N . ASP A 1 427 ? -4.004 -13.710 17.608 1.00 95.50 427 ASP A N 1
ATOM 3257 C CA . ASP A 1 427 ? -4.050 -14.332 16.284 1.00 95.50 427 ASP A CA 1
ATOM 3258 C C . ASP A 1 427 ? -3.330 -13.463 15.242 1.00 95.50 427 ASP A C 1
ATOM 3260 O O . ASP A 1 427 ? -2.528 -13.975 14.458 1.00 95.50 427 ASP A O 1
ATOM 3264 N N . MET A 1 428 ? -3.523 -12.142 15.301 1.00 96.81 428 MET A N 1
ATOM 3265 C CA . MET A 1 428 ? -2.840 -11.181 14.433 1.00 96.81 428 MET A CA 1
ATOM 3266 C C . MET A 1 428 ? -1.327 -11.235 14.606 1.00 96.81 428 MET A C 1
ATOM 3268 O O . MET A 1 428 ? -0.606 -11.413 13.629 1.00 96.81 428 MET A O 1
ATOM 3272 N N . ILE A 1 429 ? -0.832 -11.186 15.841 1.00 96.75 429 ILE A N 1
ATOM 3273 C CA . ILE A 1 429 ? 0.602 -11.278 16.142 1.00 96.75 429 ILE A CA 1
ATOM 3274 C C . ILE A 1 429 ? 1.161 -12.646 15.720 1.00 96.75 429 ILE A C 1
ATOM 3276 O O . ILE A 1 429 ? 2.285 -12.734 15.222 1.00 96.75 429 ILE A O 1
ATOM 3280 N N . SER A 1 430 ? 0.375 -13.722 15.849 1.00 95.38 430 SER A N 1
ATOM 3281 C CA . SER A 1 430 ? 0.752 -15.042 15.329 1.00 95.38 430 SER A CA 1
ATOM 3282 C C . SER A 1 430 ? 0.919 -15.032 13.807 1.00 95.38 430 SER A C 1
ATOM 3284 O O . SER A 1 430 ? 1.875 -15.614 13.293 1.00 95.38 430 SER A O 1
ATOM 3286 N N . ASN A 1 431 ? 0.033 -14.347 13.081 1.00 95.88 431 ASN A N 1
ATOM 3287 C CA . ASN A 1 431 ? 0.151 -14.184 11.635 1.00 95.88 431 ASN A CA 1
ATOM 3288 C C . ASN A 1 431 ? 1.339 -13.288 11.256 1.00 95.88 431 ASN A C 1
ATOM 3290 O O . ASN A 1 431 ? 2.123 -13.694 10.402 1.00 95.88 431 ASN A O 1
ATOM 3294 N N . MET A 1 432 ? 1.574 -12.172 11.957 1.00 95.62 432 MET A N 1
ATOM 3295 C CA . MET A 1 432 ? 2.772 -11.331 11.768 1.00 95.62 432 MET A CA 1
ATOM 3296 C C . MET A 1 432 ? 4.058 -12.152 11.911 1.00 95.62 432 MET A C 1
ATOM 3298 O O . MET A 1 432 ? 4.961 -12.053 11.085 1.00 95.62 432 MET A O 1
ATOM 3302 N N . LYS A 1 433 ? 4.114 -13.044 12.910 1.00 94.94 433 LYS A N 1
ATOM 3303 C CA . LYS A 1 433 ? 5.253 -13.945 13.118 1.00 94.94 433 LYS A CA 1
ATOM 3304 C C . LYS A 1 433 ? 5.529 -14.843 11.913 1.00 94.94 433 LYS A C 1
ATOM 3306 O O . LYS A 1 433 ? 6.688 -15.099 11.608 1.00 94.94 433 LYS A O 1
ATOM 3311 N N . LYS A 1 434 ? 4.486 -15.347 11.245 1.00 93.81 434 LYS A N 1
ATOM 3312 C CA . LYS A 1 434 ? 4.642 -16.197 10.052 1.00 93.81 434 LYS A CA 1
ATOM 3313 C C . LYS A 1 434 ? 5.266 -15.407 8.905 1.00 93.81 434 LYS A C 1
ATOM 3315 O O . LYS A 1 434 ? 6.189 -15.917 8.280 1.00 93.81 434 LYS A O 1
ATOM 3320 N N . TYR A 1 435 ? 4.798 -14.180 8.676 1.00 91.44 435 TYR A N 1
ATOM 3321 C CA . TYR A 1 435 ? 5.330 -13.307 7.629 1.00 91.44 435 TYR A CA 1
ATOM 3322 C C . TYR A 1 435 ? 6.777 -12.884 7.914 1.00 91.44 435 TYR A C 1
ATOM 3324 O O . TYR A 1 435 ? 7.611 -12.956 7.020 1.00 91.44 435 TYR A O 1
ATOM 3332 N N . GLU A 1 436 ? 7.122 -12.570 9.167 1.00 89.06 436 GLU A N 1
ATOM 3333 C CA . GLU A 1 436 ? 8.509 -12.236 9.523 1.00 89.06 436 GLU A CA 1
ATOM 3334 C C . GLU A 1 436 ? 9.482 -13.416 9.404 1.00 89.06 436 GLU A C 1
ATOM 3336 O O . GLU A 1 436 ? 10.623 -13.237 8.978 1.00 89.06 436 GLU A O 1
ATOM 3341 N N . ILE A 1 437 ? 9.060 -14.633 9.773 1.00 84.56 437 ILE A N 1
ATOM 3342 C CA . ILE A 1 437 ? 9.930 -15.822 9.717 1.00 84.56 437 ILE A CA 1
ATOM 3343 C C . ILE A 1 437 ? 10.321 -16.167 8.281 1.00 84.56 437 ILE A C 1
ATOM 3345 O O . ILE A 1 437 ? 11.427 -16.658 8.061 1.00 84.56 437 ILE A O 1
ATOM 3349 N N . LEU A 1 438 ? 9.442 -15.923 7.307 1.00 79.12 438 LEU A N 1
ATOM 3350 C CA . LEU A 1 438 ? 9.747 -16.189 5.901 1.00 79.12 438 LEU A CA 1
ATOM 3351 C C . LEU A 1 438 ? 10.921 -15.342 5.391 1.00 79.12 438 LEU A C 1
ATOM 3353 O O . LEU A 1 438 ? 11.556 -15.714 4.409 1.00 79.12 438 LEU A O 1
ATOM 3357 N N . GLU A 1 439 ? 11.277 -14.270 6.099 1.00 72.25 439 GLU A N 1
ATOM 3358 C CA . GLU A 1 439 ? 12.277 -13.307 5.661 1.00 72.25 439 GLU A CA 1
ATOM 3359 C C . GLU A 1 439 ? 13.397 -13.115 6.704 1.00 72.25 439 GLU A C 1
ATOM 3361 O O . GLU A 1 439 ? 13.759 -11.997 7.080 1.00 72.25 439 GLU A O 1
ATOM 3366 N N . VAL A 1 440 ? 13.960 -14.253 7.138 1.00 57.72 440 VAL A N 1
ATOM 3367 C CA . VAL A 1 440 ? 14.976 -14.512 8.191 1.00 57.72 440 VAL A CA 1
ATOM 3368 C C . VAL A 1 440 ? 16.093 -13.459 8.367 1.00 57.72 440 VAL A C 1
ATOM 3370 O O . VAL A 1 440 ? 16.677 -13.369 9.444 1.00 57.72 440 VAL A O 1
ATOM 3373 N N . ALA A 1 441 ? 16.403 -12.635 7.366 1.00 61.16 441 ALA A N 1
ATOM 3374 C CA . ALA A 1 441 ? 17.499 -11.664 7.419 1.00 61.16 441 ALA A CA 1
ATOM 3375 C C . ALA A 1 441 ? 17.210 -10.373 8.225 1.00 61.16 441 ALA A C 1
ATOM 3377 O O . ALA A 1 441 ? 18.142 -9.607 8.470 1.00 61.16 441 ALA A O 1
ATOM 3378 N N . TYR A 1 442 ? 15.965 -10.106 8.647 1.00 64.88 442 TYR A N 1
ATOM 3379 C CA . TYR A 1 442 ? 15.577 -8.774 9.159 1.00 64.88 442 TYR A CA 1
ATOM 3380 C C . TYR A 1 442 ? 15.031 -8.717 10.594 1.00 64.88 442 TYR A C 1
ATOM 3382 O O . TYR A 1 442 ? 14.697 -7.628 11.069 1.00 64.88 442 TYR A O 1
ATOM 3390 N N . SER A 1 443 ? 14.991 -9.833 11.328 1.00 65.06 443 SER A N 1
ATOM 3391 C CA . SER A 1 443 ? 14.252 -9.903 12.602 1.00 65.06 443 SER A CA 1
ATOM 3392 C C . SER A 1 443 ? 14.753 -8.943 13.692 1.00 65.06 443 SER A C 1
ATOM 3394 O O . SER A 1 443 ? 13.959 -8.465 14.496 1.00 65.06 443 SER A O 1
ATOM 3396 N N . GLU A 1 444 ? 16.052 -8.620 13.741 1.00 76.19 444 GLU A N 1
ATOM 3397 C CA . GLU A 1 444 ? 16.595 -7.715 14.774 1.00 76.19 444 GLU A CA 1
ATOM 3398 C C . GLU A 1 444 ? 16.201 -6.245 14.572 1.00 76.19 444 GLU A C 1
ATOM 3400 O O . GLU A 1 444 ? 16.225 -5.463 15.522 1.00 76.19 444 GLU A O 1
ATOM 3405 N N . LYS A 1 445 ? 15.830 -5.861 13.346 1.00 87.56 445 LYS A N 1
ATOM 3406 C CA . LYS A 1 445 ? 15.424 -4.489 13.003 1.00 87.56 445 LYS A CA 1
ATOM 3407 C C . LYS A 1 445 ? 13.910 -4.321 12.917 1.00 87.56 445 LYS A C 1
ATOM 3409 O O . LYS A 1 445 ? 13.447 -3.229 12.598 1.00 87.56 445 LYS A O 1
ATOM 3414 N N . SER A 1 446 ? 13.147 -5.376 13.186 1.00 93.19 446 SER A N 1
ATOM 3415 C CA . SER A 1 446 ? 11.694 -5.297 13.170 1.00 93.19 446 SER A CA 1
ATOM 3416 C C . SER A 1 446 ? 11.172 -4.436 14.330 1.00 93.19 446 SER A C 1
ATOM 3418 O O . SER A 1 446 ? 11.602 -4.631 15.474 1.00 93.19 446 SER A O 1
ATOM 3420 N N . PRO A 1 447 ? 10.185 -3.545 14.100 1.00 96.31 447 PRO A N 1
ATOM 3421 C CA . PRO A 1 447 ? 9.472 -2.879 15.189 1.00 96.31 447 PRO A CA 1
ATOM 3422 C C . PRO A 1 447 ? 8.659 -3.855 16.053 1.00 96.31 447 PRO A C 1
ATOM 3424 O O . PRO A 1 447 ? 8.185 -3.468 17.120 1.00 96.31 447 PRO A O 1
ATOM 3427 N N . PHE A 1 448 ? 8.505 -5.108 15.620 1.00 96.44 448 PHE A N 1
ATOM 3428 C CA . PHE A 1 448 ? 7.752 -6.159 16.295 1.00 96.44 448 PHE A CA 1
ATOM 3429 C C . PHE A 1 448 ? 8.646 -7.187 17.006 1.00 96.44 448 PHE A C 1
ATOM 3431 O O . PHE A 1 448 ? 8.129 -8.137 17.593 1.00 96.44 448 PHE A O 1
ATOM 3438 N N . SER A 1 449 ? 9.973 -7.012 17.002 1.00 94.88 449 SER A N 1
ATOM 3439 C CA . SER A 1 449 ? 10.922 -8.013 17.517 1.00 94.88 449 SER A CA 1
ATOM 3440 C C . SER A 1 449 ? 10.565 -8.532 18.918 1.00 94.88 449 SER A C 1
ATOM 3442 O O . SER A 1 449 ? 10.557 -9.739 19.165 1.00 94.88 449 SER A O 1
ATOM 3444 N N . ASP A 1 450 ? 10.229 -7.624 19.837 1.00 95.81 450 ASP A N 1
ATOM 3445 C CA . ASP A 1 450 ? 10.040 -7.954 21.252 1.00 95.81 450 ASP A CA 1
ATOM 3446 C C . ASP A 1 450 ? 8.674 -8.611 21.489 1.00 95.81 450 ASP A C 1
ATOM 3448 O O . ASP A 1 450 ? 8.575 -9.601 22.220 1.00 95.81 450 ASP A O 1
ATOM 3452 N N . ILE A 1 451 ? 7.627 -8.123 20.814 1.00 96.19 451 ILE A N 1
ATOM 3453 C CA . ILE A 1 451 ? 6.274 -8.688 20.902 1.00 96.19 451 ILE A CA 1
ATOM 3454 C C . ILE A 1 451 ? 6.183 -10.074 20.242 1.00 96.19 451 ILE A C 1
ATOM 3456 O O . ILE A 1 451 ? 5.486 -10.951 20.748 1.00 96.19 451 ILE A O 1
ATOM 3460 N N . LEU A 1 452 ? 6.942 -10.325 19.169 1.00 95.19 452 LEU A N 1
ATOM 3461 C CA . LEU A 1 452 ? 7.010 -11.639 18.512 1.00 95.19 452 LEU A CA 1
ATOM 3462 C C . LEU A 1 452 ? 7.806 -12.678 19.323 1.00 95.19 452 LEU A C 1
ATOM 3464 O O . LEU A 1 452 ? 7.604 -13.896 19.162 1.00 95.19 452 LEU A O 1
ATOM 3468 N N . ALA A 1 453 ? 8.707 -12.207 20.191 1.00 94.50 453 ALA A N 1
ATOM 3469 C CA . ALA A 1 453 ? 9.487 -13.030 21.108 1.00 94.50 453 ALA A CA 1
ATOM 3470 C C . ALA A 1 453 ? 8.737 -13.345 22.414 1.00 94.50 453 ALA A C 1
ATOM 3472 O O . ALA A 1 453 ? 8.936 -14.426 22.974 1.00 94.50 453 ALA A O 1
ATOM 3473 N N . ASN A 1 454 ? 7.868 -12.445 22.890 1.00 95.88 454 ASN A N 1
ATOM 3474 C CA . ASN A 1 454 ? 7.168 -12.590 24.165 1.00 95.88 454 ASN A CA 1
ATOM 3475 C C . ASN A 1 454 ? 5.634 -12.545 24.026 1.00 95.88 454 ASN A C 1
ATOM 3477 O O . ASN A 1 454 ? 5.024 -11.485 23.898 1.00 95.88 454 ASN A O 1
ATOM 3481 N N . ASN A 1 455 ? 4.996 -13.709 24.187 1.00 93.69 455 ASN A N 1
ATOM 3482 C CA . ASN A 1 455 ? 3.536 -13.856 24.146 1.00 93.69 455 ASN A CA 1
ATOM 3483 C C . ASN A 1 455 ? 2.790 -13.087 25.256 1.00 93.69 455 ASN A C 1
ATOM 3485 O O . ASN A 1 455 ? 1.588 -12.865 25.127 1.00 93.69 455 ASN A O 1
ATOM 3489 N N . GLU A 1 456 ? 3.446 -12.709 26.356 1.00 95.81 456 GLU A N 1
ATOM 3490 C CA . GLU A 1 456 ? 2.811 -11.890 27.398 1.00 95.81 456 GLU A CA 1
ATOM 3491 C C . GLU A 1 456 ? 2.531 -10.476 26.884 1.00 95.81 456 GLU A C 1
ATOM 3493 O O . GLU A 1 456 ? 1.424 -9.974 27.066 1.00 95.81 456 GLU A O 1
ATOM 3498 N N . LEU A 1 457 ? 3.463 -9.891 26.124 1.00 95.88 457 LEU A N 1
ATOM 3499 C CA . LEU A 1 457 ? 3.285 -8.574 25.505 1.00 95.88 457 LEU A CA 1
ATOM 3500 C C . LEU A 1 457 ? 2.122 -8.569 24.504 1.00 95.88 457 LEU A C 1
ATOM 3502 O O . LEU A 1 457 ? 1.353 -7.610 24.437 1.00 95.88 457 LEU A O 1
ATOM 3506 N N . ALA A 1 458 ? 1.932 -9.676 23.781 1.00 92.62 458 ALA A N 1
ATOM 3507 C CA . ALA A 1 458 ? 0.791 -9.861 22.888 1.00 92.62 458 ALA A CA 1
ATOM 3508 C C . ALA A 1 458 ? -0.556 -9.844 23.633 1.00 92.62 458 ALA A C 1
ATOM 3510 O O . ALA A 1 458 ? -1.529 -9.291 23.129 1.00 92.62 458 ALA A O 1
ATOM 3511 N N . ARG A 1 459 ? -0.617 -10.406 24.849 1.00 94.25 459 ARG A N 1
ATOM 3512 C CA . ARG A 1 459 ? -1.830 -10.402 25.691 1.00 94.25 459 ARG A CA 1
ATOM 3513 C C . ARG A 1 459 ? -2.119 -9.048 26.323 1.00 94.25 459 ARG A C 1
ATOM 3515 O O . ARG A 1 459 ? -3.268 -8.747 26.622 1.00 94.25 459 ARG A O 1
ATOM 3522 N N . GLU A 1 460 ? -1.076 -8.268 26.571 1.00 95.38 460 GLU A N 1
ATOM 3523 C CA . GLU A 1 460 ? -1.183 -6.920 27.131 1.00 95.38 460 GLU A CA 1
ATOM 3524 C C . GLU A 1 460 ? -1.442 -5.852 26.059 1.00 95.38 460 GLU A C 1
ATOM 3526 O O . GLU A 1 460 ? -1.765 -4.712 26.395 1.00 95.38 460 GLU A O 1
ATOM 3531 N N . SER A 1 461 ? -1.306 -6.218 24.783 1.00 96.00 461 SER A N 1
ATOM 3532 C CA . SER A 1 461 ? -1.664 -5.380 23.641 1.00 96.00 461 SER A CA 1
ATOM 3533 C C . SER A 1 461 ? -3.182 -5.216 23.549 1.00 96.00 461 SER A C 1
ATOM 3535 O O . SER A 1 461 ? -3.943 -6.089 23.968 1.00 96.00 461 SER A O 1
ATOM 3537 N N . GLN A 1 462 ? -3.638 -4.080 23.024 1.00 95.25 462 GLN A N 1
ATOM 3538 C CA . GLN A 1 462 ? -5.053 -3.702 23.040 1.00 95.25 462 GLN A CA 1
ATOM 3539 C C . GLN A 1 462 ? -5.488 -3.092 21.712 1.00 95.25 462 GLN A C 1
ATOM 3541 O O . GLN A 1 462 ? -4.742 -2.346 21.083 1.00 95.25 462 GLN A O 1
ATOM 3546 N N . VAL A 1 463 ? -6.723 -3.377 21.297 1.00 93.06 463 VAL A N 1
ATOM 3547 C CA . VAL A 1 463 ? -7.376 -2.626 20.222 1.00 93.06 463 VAL A CA 1
ATOM 3548 C C . VAL A 1 463 ? -8.218 -1.543 20.886 1.00 93.06 463 VAL A C 1
ATOM 3550 O O . VAL A 1 463 ? -9.241 -1.820 21.512 1.00 93.06 463 VAL A O 1
ATOM 3553 N N . ILE A 1 464 ? -7.770 -0.298 20.779 1.00 85.19 464 ILE A N 1
ATOM 3554 C CA . ILE A 1 464 ? -8.442 0.882 21.321 1.00 85.19 464 ILE A CA 1
ATOM 3555 C C . ILE A 1 464 ? -9.422 1.368 20.245 1.00 85.19 464 ILE A C 1
ATOM 3557 O O . ILE A 1 464 ? -9.200 2.363 19.564 1.00 85.19 464 ILE A O 1
ATOM 3561 N N . THR A 1 465 ? -10.486 0.611 19.977 1.00 67.25 465 THR A N 1
ATOM 3562 C CA . THR A 1 465 ? -11.390 0.960 18.870 1.00 67.25 465 THR A CA 1
ATOM 3563 C C . THR A 1 465 ? -12.205 2.216 19.198 1.00 67.25 465 THR A C 1
ATOM 3565 O O . THR A 1 465 ? -13.086 2.174 20.058 1.00 67.25 465 THR A O 1
ATOM 3568 N N . SER A 1 466 ? -11.994 3.304 18.457 1.00 53.78 466 SER A N 1
ATOM 3569 C CA . SER A 1 466 ? -13.007 4.336 18.223 1.00 53.78 466 SER A CA 1
ATOM 3570 C C . SER A 1 466 ? -13.404 4.249 16.755 1.00 53.78 466 SER A C 1
ATOM 3572 O O . SER A 1 466 ? -12.653 4.684 15.887 1.00 53.78 466 SER A O 1
ATOM 3574 N N . TRP A 1 467 ? -14.546 3.638 16.455 1.00 58.50 467 TRP A N 1
ATOM 3575 C CA . TRP A 1 467 ? -14.992 3.531 15.073 1.00 58.50 467 TRP A CA 1
ATOM 3576 C C . TRP A 1 467 ? -15.719 4.813 14.676 1.00 58.50 467 TRP A C 1
ATOM 3578 O O . TRP A 1 467 ? -16.612 5.290 15.377 1.00 58.50 467 TRP A O 1
ATOM 3588 N N . THR A 1 468 ? -15.346 5.361 13.528 1.00 57.81 468 THR A N 1
ATOM 3589 C CA . THR A 1 468 ? -16.194 6.292 12.794 1.00 57.81 468 THR A CA 1
ATOM 3590 C C . THR A 1 468 ? -16.400 5.670 11.433 1.00 57.81 468 THR A C 1
ATOM 3592 O O . THR A 1 468 ? -15.442 5.487 10.696 1.00 57.81 468 THR A O 1
ATOM 3595 N N . ILE A 1 469 ? -17.643 5.323 11.107 1.00 59.84 469 ILE A N 1
ATOM 3596 C CA . ILE A 1 469 ? -17.990 5.002 9.727 1.00 59.84 469 ILE A CA 1
ATOM 3597 C C . ILE A 1 469 ? -18.008 6.340 8.994 1.00 59.84 469 ILE A C 1
ATOM 3599 O O . ILE A 1 469 ? -18.955 7.120 9.139 1.00 59.84 469 ILE A O 1
ATOM 3603 N N . LYS A 1 470 ? -16.923 6.651 8.284 1.00 60.97 470 LYS A N 1
ATOM 3604 C CA . LYS A 1 470 ? -16.874 7.844 7.442 1.00 60.97 470 LYS A CA 1
ATOM 3605 C C . LYS A 1 470 ? -17.670 7.555 6.174 1.00 60.97 470 LYS A C 1
ATOM 3607 O O . LYS A 1 470 ? -17.312 6.664 5.415 1.00 60.97 470 LYS A O 1
ATOM 3612 N N . THR A 1 471 ? -18.760 8.290 5.975 1.00 59.44 471 THR A N 1
ATOM 3613 C CA . THR A 1 471 ? -19.511 8.295 4.717 1.00 59.44 471 THR A CA 1
ATOM 3614 C C . THR A 1 471 ? -19.113 9.549 3.949 1.00 59.44 471 THR A C 1
ATOM 3616 O O . THR A 1 471 ? -19.585 10.639 4.276 1.00 59.44 471 THR A O 1
ATOM 3619 N N . ASP A 1 472 ? -18.244 9.414 2.948 1.00 52.44 472 ASP A N 1
ATOM 3620 C CA . ASP A 1 472 ? -17.836 10.541 2.091 1.00 52.44 472 ASP A CA 1
ATOM 3621 C C . ASP A 1 472 ? -18.884 10.885 1.017 1.00 52.44 472 ASP A C 1
ATOM 3623 O O . ASP A 1 472 ? -18.724 11.840 0.257 1.00 52.44 472 ASP A O 1
ATOM 3627 N N . VAL A 1 473 ? -20.012 10.164 0.987 1.00 52.69 473 VAL A N 1
ATOM 3628 C CA . VAL A 1 473 ? -21.176 10.497 0.157 1.00 52.69 473 VAL A CA 1
ATOM 3629 C C . VAL A 1 473 ? -21.800 11.790 0.689 1.00 52.69 473 VAL A C 1
ATOM 3631 O O . VAL A 1 473 ? -22.628 11.781 1.603 1.00 52.69 473 VAL A O 1
ATOM 3634 N N . GLY A 1 474 ? -21.341 12.923 0.155 1.00 44.75 474 GLY A N 1
ATOM 3635 C CA . GLY A 1 474 ? -21.718 14.265 0.583 1.00 44.75 474 GLY A CA 1
ATOM 3636 C C . GLY A 1 474 ? -23.221 14.407 0.808 1.00 44.75 474 GLY A C 1
ATOM 3637 O O . GLY A 1 474 ? -24.000 14.446 -0.139 1.00 44.75 474 GLY A O 1
ATOM 3638 N N . GLY A 1 475 ? -23.629 14.476 2.079 1.00 39.25 475 GLY A N 1
ATOM 3639 C CA . GLY A 1 475 ? -24.971 14.881 2.499 1.00 39.25 475 GLY A CA 1
ATOM 3640 C C . GLY A 1 475 ? -26.139 14.154 1.824 1.00 39.25 475 GLY A C 1
ATOM 3641 O O . GLY A 1 475 ? -27.211 14.752 1.695 1.00 39.25 475 GLY A O 1
ATOM 3642 N N . GLY A 1 476 ? -25.954 12.901 1.388 1.00 42.31 476 GLY A N 1
ATOM 3643 C CA . GLY A 1 476 ? -27.040 12.080 0.858 1.00 42.31 476 GLY A CA 1
ATOM 3644 C C . GLY A 1 476 ? -28.217 12.036 1.839 1.00 42.31 476 GLY A C 1
ATOM 3645 O O . GLY A 1 476 ? -28.037 12.116 3.058 1.00 42.31 476 GLY A O 1
ATOM 3646 N N . LYS A 1 477 ? -29.450 11.957 1.322 1.00 46.00 477 LYS A N 1
ATOM 3647 C CA . LYS A 1 477 ? -30.641 11.839 2.178 1.00 46.00 477 LYS A CA 1
ATOM 3648 C C . LYS A 1 477 ? -30.455 10.640 3.109 1.00 46.00 477 LYS A C 1
ATOM 3650 O O . LYS A 1 477 ? -30.212 9.538 2.635 1.00 46.00 477 LYS A O 1
ATOM 3655 N N . VAL A 1 478 ? -30.582 10.872 4.419 1.00 50.09 478 VAL A N 1
ATOM 3656 C CA . VAL A 1 478 ? -30.531 9.816 5.441 1.00 50.09 478 VAL A CA 1
ATOM 3657 C C . VAL A 1 478 ? -31.465 8.689 5.015 1.00 50.09 478 VAL A C 1
ATOM 3659 O O . VAL A 1 478 ? -32.663 8.924 4.836 1.00 50.09 478 VAL A O 1
ATOM 3662 N N . HIS A 1 479 ? -30.899 7.499 4.823 1.00 53.16 479 HIS A N 1
ATOM 3663 C CA . HIS A 1 479 ? -31.634 6.321 4.388 1.00 53.16 479 HIS A CA 1
ATOM 3664 C C . HIS A 1 479 ? -32.816 6.058 5.334 1.00 53.16 479 HIS A C 1
ATOM 3666 O O . HIS A 1 479 ? -32.657 5.988 6.557 1.00 53.16 479 HIS A O 1
ATOM 3672 N N . ASP A 1 480 ? -34.024 5.962 4.777 1.00 54.06 480 ASP A N 1
ATOM 3673 C CA . ASP A 1 480 ? -35.229 5.710 5.560 1.00 54.06 480 ASP A CA 1
ATOM 3674 C C . ASP A 1 480 ? -35.368 4.209 5.843 1.00 54.06 480 ASP A C 1
ATOM 3676 O O . ASP A 1 480 ? -35.933 3.451 5.053 1.00 54.06 480 ASP A O 1
ATOM 3680 N N . HIS A 1 481 ? -34.916 3.801 7.030 1.00 58.50 481 HIS A N 1
ATOM 3681 C CA . HIS A 1 481 ? -35.047 2.436 7.552 1.00 58.50 481 HIS A CA 1
ATOM 3682 C C . HIS A 1 481 ? -36.498 1.919 7.647 1.00 58.50 481 HIS A C 1
ATOM 3684 O O . HIS A 1 481 ? -36.722 0.758 7.996 1.00 58.50 481 HIS A O 1
ATOM 3690 N N . SER A 1 482 ? -37.521 2.734 7.351 1.00 54.69 482 SER A N 1
ATOM 3691 C CA . SER A 1 482 ? -38.918 2.286 7.334 1.00 54.69 482 SER A CA 1
ATOM 3692 C C . SER A 1 482 ? -39.221 1.218 6.266 1.00 54.69 482 SER A C 1
ATOM 3694 O O . SER A 1 482 ? -40.227 0.503 6.384 1.00 54.69 482 SER A O 1
ATOM 3696 N N . TRP A 1 483 ? -38.343 1.059 5.268 1.00 53.56 483 TRP A N 1
ATOM 3697 C CA . TRP A 1 483 ? -38.484 0.096 4.168 1.00 53.56 483 TRP A CA 1
ATOM 3698 C C . TRP A 1 483 ? -37.703 -1.211 4.366 1.00 53.56 483 TRP A C 1
ATOM 3700 O O . TRP A 1 483 ? -37.922 -2.160 3.607 1.00 53.56 483 TRP A O 1
ATOM 3710 N N . ASP A 1 484 ? -36.881 -1.320 5.414 1.00 61.59 484 ASP A N 1
ATOM 3711 C CA . ASP A 1 484 ? -36.061 -2.505 5.669 1.00 61.59 484 ASP A CA 1
ATOM 3712 C C . ASP A 1 484 ? -36.933 -3.749 5.910 1.00 61.59 484 ASP A C 1
ATOM 3714 O O . ASP A 1 484 ? -37.597 -3.928 6.941 1.00 61.59 484 ASP A O 1
ATOM 3718 N N . SER A 1 485 ? -36.915 -4.668 4.940 1.00 55.66 485 SER A N 1
ATOM 3719 C CA . SER A 1 485 ? -37.715 -5.902 4.954 1.00 55.66 485 SER A CA 1
ATOM 3720 C C . SER A 1 485 ? -37.395 -6.819 6.148 1.00 55.66 485 SER A C 1
ATOM 3722 O O . SER A 1 485 ? -38.254 -7.584 6.600 1.00 55.66 485 SER A O 1
ATOM 3724 N N . ASN A 1 486 ? -36.196 -6.687 6.726 1.00 52.09 486 ASN A N 1
ATOM 3725 C CA . ASN A 1 486 ? -35.774 -7.404 7.928 1.00 52.09 486 ASN A CA 1
ATOM 3726 C C . ASN A 1 486 ? -36.439 -6.871 9.211 1.00 52.09 486 ASN A C 1
ATOM 3728 O O . ASN A 1 486 ? -36.740 -7.667 10.103 1.00 52.09 486 ASN A O 1
ATOM 3732 N N . PHE A 1 487 ? -36.784 -5.579 9.282 1.00 49.88 487 PHE A N 1
ATOM 3733 C CA . PHE A 1 487 ? -37.578 -5.033 10.391 1.00 49.88 487 PHE A CA 1
ATOM 3734 C C . PHE A 1 487 ? -39.047 -5.471 10.314 1.00 49.88 487 PHE A C 1
ATOM 3736 O O . PHE A 1 487 ? -39.675 -5.736 11.345 1.00 49.88 487 PHE A O 1
ATOM 3743 N N . ARG A 1 488 ? -39.592 -5.655 9.101 1.00 47.97 488 ARG A N 1
ATOM 3744 C CA . ARG A 1 488 ? -40.947 -6.209 8.917 1.00 47.97 488 ARG A CA 1
ATOM 3745 C C . ARG A 1 488 ? -41.078 -7.660 9.377 1.00 47.97 488 ARG A C 1
ATOM 3747 O O . ARG A 1 488 ? -42.136 -8.015 9.886 1.00 47.97 488 ARG A O 1
ATOM 3754 N N . LYS A 1 489 ? -40.030 -8.487 9.277 1.00 51.28 489 LYS A N 1
ATOM 3755 C CA . LYS A 1 489 ? -40.092 -9.893 9.732 1.00 51.28 489 LYS A CA 1
ATOM 3756 C C . LYS A 1 489 ? -40.233 -10.041 11.251 1.00 51.28 489 LYS A C 1
ATOM 3758 O O . LYS A 1 489 ? -40.798 -11.034 11.703 1.00 51.28 489 LYS A O 1
ATOM 3763 N N . PHE A 1 490 ? -39.773 -9.068 12.042 1.00 50.94 490 PHE A N 1
ATOM 3764 C CA . PHE A 1 490 ? -39.932 -9.097 13.503 1.00 50.94 490 PHE A CA 1
ATOM 3765 C C . PHE A 1 490 ? -41.268 -8.516 13.992 1.00 50.94 490 PHE A C 1
ATOM 3767 O O . PHE A 1 490 ? -41.725 -8.867 15.079 1.00 50.94 490 PHE A O 1
ATOM 3774 N N . PHE A 1 491 ? -41.922 -7.685 13.177 1.00 47.53 491 PHE A N 1
ATOM 3775 C CA . PHE A 1 491 ? -43.225 -7.077 13.466 1.00 47.53 491 PHE A CA 1
ATOM 3776 C C . PHE A 1 491 ? -44.275 -7.470 12.428 1.00 47.53 491 PHE A C 1
ATOM 3778 O O . PHE A 1 491 ? -45.046 -6.634 11.950 1.00 47.53 491 PHE A O 1
ATOM 3785 N N . ASP A 1 492 ? -44.328 -8.754 12.085 1.00 50.91 492 ASP A N 1
ATOM 3786 C CA . ASP A 1 492 ? -45.435 -9.256 11.290 1.00 50.91 492 ASP A CA 1
ATOM 3787 C C . ASP A 1 492 ? -46.715 -9.181 12.138 1.00 50.91 492 ASP A C 1
ATOM 3789 O O . ASP A 1 492 ? -46.883 -9.905 13.130 1.00 50.91 492 ASP A O 1
ATOM 3793 N N . LYS A 1 493 ? -47.594 -8.231 11.796 1.00 55.81 493 LYS A N 1
ATOM 3794 C CA . LYS A 1 493 ? -48.838 -7.952 12.531 1.00 55.81 493 LYS A CA 1
ATOM 3795 C C . LYS A 1 493 ? -49.705 -9.206 12.661 1.00 55.81 493 LYS A C 1
ATOM 3797 O O . LYS A 1 493 ? -50.411 -9.336 13.661 1.00 55.81 493 LYS A O 1
ATOM 3802 N N . ASP A 1 494 ? -49.580 -10.150 11.733 1.00 61.44 494 ASP A N 1
ATOM 3803 C CA . ASP A 1 494 ? -50.334 -11.401 11.731 1.00 61.44 494 ASP A CA 1
ATOM 3804 C C . ASP A 1 494 ? -49.846 -12.392 12.806 1.00 61.44 494 ASP A C 1
ATOM 3806 O O . ASP A 1 494 ? -50.647 -13.130 13.390 1.00 61.44 494 ASP A O 1
ATOM 3810 N N . ASN A 1 495 ? -48.562 -12.350 13.185 1.00 58.25 495 ASN A N 1
ATOM 3811 C CA . ASN A 1 495 ? -48.031 -13.154 14.292 1.00 58.25 495 ASN A CA 1
ATOM 3812 C C . ASN A 1 495 ? -48.381 -12.566 15.664 1.00 58.25 495 ASN A C 1
ATOM 3814 O O . ASN A 1 495 ? -48.678 -13.316 16.597 1.00 58.25 495 ASN A O 1
ATOM 3818 N N . ILE A 1 496 ? -48.419 -11.235 15.790 1.00 62.38 496 ILE A N 1
ATOM 3819 C CA . ILE A 1 496 ? -48.864 -10.573 17.026 1.00 62.38 496 ILE A CA 1
ATOM 3820 C C . ILE A 1 496 ? -50.361 -10.816 17.243 1.00 62.38 496 ILE A C 1
ATOM 3822 O O . ILE A 1 496 ? -50.771 -11.122 18.365 1.00 62.38 496 ILE A O 1
ATOM 3826 N N . LEU A 1 497 ? -51.177 -10.768 16.183 1.00 60.91 497 LEU A N 1
ATOM 3827 C CA . LEU A 1 497 ? -52.601 -11.077 16.295 1.00 60.91 497 LEU A CA 1
ATOM 3828 C C . LEU A 1 497 ? -52.830 -12.537 16.710 1.00 60.91 497 LEU A C 1
ATOM 3830 O O . LEU A 1 497 ? -53.635 -12.770 17.604 1.00 60.91 497 LEU A O 1
ATOM 3834 N N . ASN A 1 498 ? -52.083 -13.502 16.163 1.00 61.75 498 ASN A N 1
ATOM 3835 C CA . ASN A 1 498 ? -52.169 -14.913 16.570 1.00 61.75 498 ASN A CA 1
ATOM 3836 C C . ASN A 1 498 ? -51.696 -15.181 18.010 1.00 61.75 498 ASN A C 1
ATOM 3838 O O . ASN A 1 498 ? -52.167 -16.124 18.652 1.00 61.75 498 ASN A O 1
ATOM 3842 N N . TYR A 1 499 ? -50.796 -14.353 18.547 1.00 62.62 499 TYR A N 1
ATOM 3843 C CA . TYR A 1 499 ? -50.372 -14.438 19.947 1.00 62.62 499 TYR A CA 1
ATOM 3844 C C . TYR A 1 499 ? -51.419 -13.845 20.902 1.00 62.62 499 TYR A C 1
ATOM 3846 O O . TYR A 1 499 ? -51.645 -14.374 21.991 1.00 62.62 499 TYR A O 1
ATOM 3854 N N . VAL A 1 500 ? -52.102 -12.776 20.479 1.00 64.94 500 VAL A N 1
ATOM 3855 C CA . VAL A 1 500 ? -53.151 -12.099 21.258 1.00 64.94 500 VAL A CA 1
ATOM 3856 C C . VAL A 1 500 ? -54.499 -12.833 21.178 1.00 64.94 500 VAL A C 1
ATOM 3858 O O . VAL A 1 500 ? -55.251 -12.832 22.152 1.00 64.94 500 VAL A O 1
ATOM 3861 N N . THR A 1 501 ? -54.811 -13.521 20.077 1.00 68.50 501 THR A N 1
ATOM 3862 C CA . THR A 1 501 ? -56.063 -14.291 19.929 1.00 68.50 501 THR A CA 1
ATOM 3863 C C . THR A 1 501 ? -56.002 -15.690 20.544 1.00 68.50 501 THR A C 1
ATOM 3865 O O . THR A 1 501 ? -57.047 -16.318 20.727 1.00 68.50 501 THR A O 1
ATOM 3868 N N . ASN A 1 502 ? -54.824 -16.170 20.961 1.00 72.94 502 ASN A N 1
ATOM 3869 C CA . ASN A 1 502 ? -54.671 -17.427 21.699 1.00 72.94 502 ASN A CA 1
ATOM 3870 C C . ASN A 1 502 ? -55.055 -17.271 23.186 1.00 72.94 502 ASN A C 1
ATOM 3872 O O . ASN A 1 502 ? -54.277 -17.515 24.113 1.00 72.94 502 ASN A O 1
ATOM 3876 N N . ILE A 1 503 ? -56.316 -16.890 23.410 1.00 76.69 503 ILE A N 1
ATOM 3877 C CA . ILE A 1 503 ? -56.978 -16.764 24.716 1.00 76.69 503 ILE A CA 1
ATOM 3878 C C . ILE A 1 503 ? -56.724 -17.986 25.630 1.00 76.69 503 ILE A C 1
ATOM 3880 O O . ILE A 1 503 ? -56.483 -17.778 26.823 1.00 76.69 503 ILE A O 1
ATOM 3884 N N . PRO A 1 504 ? -56.687 -19.250 25.147 1.00 80.75 504 PRO A N 1
ATOM 3885 C CA . PRO A 1 504 ? -56.392 -20.401 26.005 1.00 80.75 504 PRO A CA 1
ATOM 3886 C C . PRO A 1 504 ? -54.987 -20.363 26.625 1.00 80.75 504 PRO A C 1
ATOM 3888 O O . PRO A 1 504 ? -54.807 -20.753 27.775 1.00 80.75 504 PRO A O 1
ATOM 3891 N N . LEU A 1 505 ? -53.987 -19.860 25.896 1.00 79.50 505 LEU A N 1
ATOM 3892 C CA . LEU A 1 505 ? -52.607 -19.808 26.381 1.00 79.50 505 LEU A CA 1
ATOM 3893 C C . LEU A 1 505 ? -52.432 -18.716 27.446 1.00 79.50 505 LEU A C 1
ATOM 3895 O O . LEU A 1 505 ? -51.833 -18.951 28.495 1.00 79.50 505 LEU A O 1
ATOM 3899 N N . MET A 1 506 ? -53.020 -17.540 27.208 1.00 82.19 506 MET A N 1
ATOM 3900 C CA . MET A 1 506 ? -53.003 -16.423 28.160 1.00 82.19 506 MET A CA 1
ATOM 3901 C C . MET A 1 506 ? -53.796 -16.742 29.433 1.00 82.19 506 MET A C 1
ATOM 3903 O O . MET A 1 506 ? -53.345 -16.435 30.536 1.00 82.19 506 MET A O 1
ATOM 3907 N N . THR A 1 507 ? -54.944 -17.416 29.306 1.00 85.19 507 THR A N 1
ATOM 3908 C CA . THR A 1 507 ? -55.729 -17.874 30.466 1.00 85.19 507 THR A CA 1
ATOM 3909 C C . THR A 1 507 ? -55.004 -18.962 31.259 1.00 85.19 507 THR A C 1
ATOM 3911 O O . THR A 1 507 ? -55.019 -18.911 32.487 1.00 85.19 507 THR A O 1
ATOM 3914 N N . MET A 1 508 ? -54.293 -19.885 30.600 1.00 89.75 508 MET A N 1
ATOM 3915 C CA . MET A 1 508 ? -53.431 -20.871 31.266 1.00 89.75 508 MET A CA 1
ATOM 3916 C C . MET A 1 508 ? -52.271 -20.212 32.018 1.00 89.75 508 MET A C 1
ATOM 3918 O O . MET A 1 508 ? -52.007 -20.577 33.162 1.00 89.75 508 MET A O 1
ATOM 3922 N N . ALA A 1 509 ? -51.605 -19.219 31.419 1.00 88.38 509 ALA A N 1
ATOM 3923 C CA . ALA A 1 509 ? -50.510 -18.488 32.058 1.00 88.38 509 ALA A CA 1
ATOM 3924 C C . ALA A 1 509 ? -50.983 -17.687 33.286 1.00 88.38 509 ALA A C 1
ATOM 3926 O O . ALA A 1 509 ? -50.333 -17.722 34.333 1.00 88.38 509 ALA A O 1
ATOM 3927 N N . LEU A 1 510 ? -52.143 -17.028 33.192 1.00 90.62 510 LEU A N 1
ATOM 3928 C CA . LEU A 1 510 ? -52.780 -16.335 34.318 1.00 90.62 510 LEU A CA 1
ATOM 3929 C C . LEU A 1 510 ? -53.250 -17.304 35.409 1.00 90.62 510 LEU A C 1
ATOM 3931 O O . LEU A 1 510 ? -53.063 -17.034 36.591 1.00 90.62 510 LEU A O 1
ATOM 3935 N N . ALA A 1 511 ? -53.815 -18.455 35.042 1.00 92.44 511 ALA A N 1
ATOM 3936 C CA . ALA A 1 511 ? -54.202 -19.474 36.013 1.00 92.44 511 ALA A CA 1
ATOM 3937 C C . ALA A 1 511 ? -52.977 -20.033 36.755 1.00 92.44 511 ALA A C 1
ATOM 3939 O O . ALA A 1 511 ? -53.004 -20.161 37.977 1.00 92.44 511 ALA A O 1
ATOM 3940 N N . LEU A 1 512 ? -51.876 -20.302 36.046 1.00 92.44 512 LEU A N 1
ATOM 3941 C CA . LEU A 1 512 ? -50.616 -20.752 36.641 1.00 92.44 512 LEU A CA 1
ATOM 3942 C C . LEU A 1 512 ? -50.003 -19.704 37.572 1.00 92.44 512 LEU A C 1
ATOM 3944 O O . LEU A 1 512 ? -49.538 -20.067 38.652 1.00 92.44 512 LEU A O 1
ATOM 3948 N N . SER A 1 513 ? -50.027 -18.420 37.204 1.00 90.00 513 SER A N 1
ATOM 3949 C CA . SER A 1 513 ? -49.508 -17.360 38.076 1.00 90.00 513 SER A CA 1
ATOM 3950 C C . SER A 1 513 ? -50.348 -17.214 39.347 1.00 90.00 513 SER A C 1
ATOM 3952 O O . SER A 1 513 ? -49.790 -17.122 40.439 1.00 90.00 513 SER A O 1
ATOM 3954 N N . LEU A 1 514 ? -51.678 -17.308 39.239 1.00 91.62 514 LEU A N 1
ATOM 3955 C CA . LEU A 1 514 ? -52.582 -17.283 40.388 1.00 91.62 514 LEU A CA 1
ATOM 3956 C C . LEU A 1 514 ? -52.407 -18.510 41.291 1.00 91.62 514 LEU A C 1
ATOM 3958 O O . LEU A 1 514 ? -52.407 -18.366 42.512 1.00 91.62 514 LEU A O 1
ATOM 3962 N N . ILE A 1 515 ? -52.190 -19.698 40.719 1.00 92.12 515 ILE A N 1
ATOM 3963 C CA . ILE A 1 515 ? -51.889 -20.920 41.479 1.00 92.12 515 ILE A CA 1
ATOM 3964 C C . ILE A 1 515 ? -50.550 -20.780 42.212 1.00 92.12 515 ILE A C 1
ATOM 3966 O O . ILE A 1 515 ? -50.469 -21.102 43.394 1.00 92.12 515 ILE A O 1
ATOM 3970 N N . LEU A 1 516 ? -49.510 -20.254 41.560 1.00 87.88 516 LEU A N 1
ATOM 3971 C CA . LEU A 1 516 ? -48.206 -20.031 42.192 1.00 87.88 516 LEU A CA 1
ATOM 3972 C C . LEU A 1 516 ? -48.272 -18.970 43.299 1.00 87.88 516 LEU A C 1
ATOM 3974 O O . LEU A 1 516 ? -47.677 -19.164 44.359 1.00 87.88 516 LEU A O 1
ATOM 3978 N N . CYS A 1 517 ? -49.043 -17.896 43.109 1.00 86.94 517 CYS A N 1
ATOM 3979 C CA . CYS A 1 517 ? -49.308 -16.909 4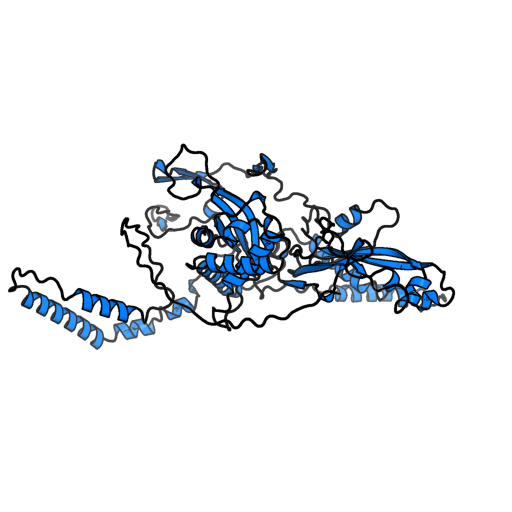4.156 1.00 86.94 517 CYS A CA 1
ATOM 3980 C C . CYS A 1 517 ? -50.100 -17.509 45.327 1.00 86.94 517 CYS A C 1
ATOM 3982 O O . CYS A 1 517 ? -49.759 -17.253 46.480 1.00 86.94 517 CYS A O 1
ATOM 3984 N N . ALA A 1 518 ? -51.109 -18.341 45.059 1.00 84.62 518 ALA A N 1
ATOM 3985 C CA . ALA A 1 518 ? -51.878 -19.022 46.098 1.00 84.62 518 ALA A CA 1
ATOM 3986 C C . ALA A 1 518 ? -51.014 -20.019 46.887 1.00 84.62 518 ALA A C 1
ATOM 3988 O O . ALA A 1 518 ? -51.073 -20.044 48.113 1.00 84.62 518 ALA A O 1
ATOM 3989 N N . ILE A 1 519 ? -50.146 -20.780 46.212 1.00 85.31 519 ILE A N 1
ATOM 3990 C CA . ILE A 1 519 ? -49.182 -21.682 46.861 1.00 85.31 519 ILE A CA 1
ATOM 3991 C C . ILE A 1 519 ? -48.172 -20.880 47.694 1.00 85.31 519 ILE A C 1
ATOM 3993 O O . ILE A 1 519 ? -47.887 -21.255 48.830 1.00 85.31 519 ILE A O 1
ATOM 3997 N N . GLY A 1 520 ? -47.679 -19.746 47.186 1.00 79.44 520 GLY A N 1
ATOM 3998 C CA . GLY A 1 520 ? -46.788 -18.849 47.928 1.00 79.44 520 GLY A CA 1
ATOM 3999 C C . GLY A 1 520 ? -47.431 -18.273 49.194 1.00 79.44 520 GLY A C 1
ATOM 4000 O O . GLY A 1 520 ? -46.795 -18.236 50.247 1.00 79.44 520 GLY A O 1
ATOM 4001 N N . LEU A 1 521 ? -48.711 -17.897 49.123 1.00 79.12 521 LEU A N 1
ATOM 4002 C CA . LEU A 1 521 ? -49.476 -17.384 50.263 1.00 79.12 521 LEU A CA 1
ATOM 4003 C C . LEU A 1 521 ? -49.832 -18.486 51.274 1.00 79.12 521 LEU A C 1
ATOM 4005 O O . LEU A 1 521 ? -49.730 -18.263 52.478 1.00 79.12 521 LEU A O 1
ATOM 4009 N N . CYS A 1 522 ? -50.182 -19.693 50.818 1.00 71.88 522 CYS A N 1
ATOM 4010 C CA . CYS A 1 522 ? -50.507 -20.815 51.703 1.00 71.88 522 CYS A CA 1
ATOM 4011 C C . CYS A 1 522 ? -49.268 -21.438 52.369 1.00 71.88 522 CYS A C 1
ATOM 4013 O O . CYS A 1 522 ? -49.351 -21.894 53.508 1.00 71.88 522 CYS A O 1
ATOM 4015 N N . CYS A 1 523 ? -48.107 -21.432 51.709 1.00 65.19 523 CYS A N 1
ATOM 4016 C CA . CYS A 1 523 ? -46.857 -21.937 52.285 1.00 65.19 523 CYS A CA 1
ATOM 4017 C C . CYS A 1 523 ? -46.090 -20.884 53.112 1.00 65.19 523 CYS A C 1
ATOM 4019 O O . CYS A 1 523 ? -45.171 -21.245 53.850 1.00 65.19 523 CYS A O 1
ATOM 4021 N N . GLY A 1 524 ? -46.474 -19.604 53.043 1.00 54.97 524 GLY A N 1
ATOM 4022 C CA . GLY A 1 524 ? -45.796 -18.492 53.720 1.00 54.97 524 GLY A CA 1
ATOM 4023 C C . GLY A 1 524 ? -46.055 -18.349 55.227 1.00 54.97 524 GLY A C 1
ATOM 4024 O O . GLY A 1 524 ? -45.338 -17.603 55.889 1.00 54.97 524 GLY A O 1
ATOM 4025 N N . CYS A 1 525 ? -47.026 -19.063 55.810 1.00 55.84 525 CYS A N 1
ATOM 4026 C CA . CYS A 1 525 ? -47.447 -18.820 57.199 1.00 55.84 525 CYS A CA 1
ATOM 4027 C C . CYS A 1 525 ? -46.960 -19.829 58.256 1.00 55.84 525 CYS A C 1
ATOM 4029 O O . CYS A 1 525 ? -47.391 -19.727 59.403 1.00 55.84 525 CYS A O 1
ATOM 4031 N N . SER A 1 526 ? -46.091 -20.809 57.964 1.00 54.78 526 SER A N 1
ATOM 4032 C CA . SER A 1 526 ? -45.785 -21.838 58.989 1.00 54.78 526 SER A CA 1
ATOM 4033 C C . SER A 1 526 ? -44.369 -22.413 59.059 1.00 54.78 526 SER A C 1
ATOM 4035 O O . SER A 1 526 ? -44.192 -23.464 59.667 1.00 54.78 526 SER A O 1
ATOM 4037 N N . CYS A 1 527 ? -43.324 -21.760 58.549 1.00 46.97 527 CYS A N 1
ATOM 4038 C CA . CYS A 1 527 ? -41.958 -22.258 58.777 1.00 46.97 527 CYS A CA 1
ATOM 4039 C C . CYS A 1 527 ? -41.002 -21.163 59.244 1.00 46.97 527 CYS A C 1
ATOM 4041 O O . CYS A 1 527 ? -40.391 -20.439 58.464 1.00 46.97 527 CYS A O 1
ATOM 4043 N N . GLY A 1 528 ? -40.870 -21.088 60.569 1.00 48.00 528 GLY A N 1
ATOM 4044 C CA . GLY A 1 528 ? -39.827 -20.339 61.244 1.00 48.00 528 GLY A CA 1
ATOM 4045 C C . GLY A 1 528 ? -38.417 -20.848 60.933 1.00 48.00 528 GLY A C 1
ATOM 4046 O O . GLY A 1 528 ? -38.197 -21.996 60.544 1.00 48.00 528 GLY A O 1
ATOM 4047 N N . ARG A 1 529 ? -37.467 -19.935 61.161 1.00 51.69 529 ARG A N 1
ATOM 4048 C CA . ARG A 1 529 ? -36.013 -20.116 61.297 1.00 51.69 529 ARG A CA 1
ATOM 4049 C C . ARG A 1 529 ? -35.559 -21.577 61.426 1.00 51.69 529 ARG A C 1
ATOM 4051 O O . ARG A 1 529 ? -35.596 -22.148 62.513 1.00 51.69 529 ARG A O 1
ATOM 4058 N N . ARG A 1 530 ? -34.949 -22.119 60.370 1.00 44.19 530 ARG A N 1
ATOM 4059 C CA . ARG A 1 530 ? -33.926 -23.166 60.505 1.00 44.19 530 ARG A CA 1
ATOM 4060 C C . ARG A 1 530 ? -32.835 -22.982 59.455 1.00 44.19 530 ARG A C 1
ATOM 4062 O O . ARG A 1 530 ? -33.077 -23.114 58.262 1.00 44.19 530 ARG A O 1
ATOM 4069 N N . LYS A 1 531 ? -31.625 -22.690 59.945 1.00 58.84 531 LYS A N 1
ATOM 4070 C CA . LYS A 1 531 ? -30.353 -22.783 59.216 1.00 58.84 531 LYS A CA 1
ATOM 4071 C C . LYS A 1 531 ? -30.274 -24.141 58.512 1.00 58.84 531 LYS A C 1
ATOM 4073 O O . LYS A 1 531 ? -30.293 -25.168 59.189 1.00 58.84 531 LYS A O 1
ATOM 4078 N N . ARG A 1 532 ? -30.122 -24.153 57.188 1.00 42.91 532 ARG A N 1
ATOM 4079 C CA . ARG A 1 532 ? -29.563 -25.306 56.472 1.00 42.91 532 ARG A CA 1
ATOM 4080 C C . ARG A 1 532 ? -28.816 -24.854 55.220 1.00 42.91 532 ARG A C 1
ATOM 4082 O O . ARG A 1 532 ? -29.380 -24.676 54.149 1.00 42.91 532 ARG A O 1
ATOM 4089 N N . SER A 1 533 ? -27.525 -24.650 55.452 1.00 58.34 533 SER A N 1
ATOM 4090 C CA . SER A 1 533 ? -26.447 -24.661 54.472 1.00 58.34 533 SER A CA 1
ATOM 4091 C C . SER A 1 533 ? -26.375 -26.029 53.768 1.00 58.34 533 SER A C 1
ATOM 4093 O O . SER A 1 533 ? -26.675 -27.054 54.388 1.00 58.34 533 SER A O 1
ATOM 4095 N N . GLY A 1 534 ? -25.978 -26.029 52.490 1.00 52.25 534 GLY A N 1
ATOM 4096 C CA . GLY A 1 534 ? -25.258 -27.162 51.897 1.00 52.25 534 GLY A CA 1
ATOM 4097 C C . GLY A 1 534 ? -25.928 -27.999 50.803 1.00 52.25 534 GLY A C 1
ATOM 4098 O O . GLY A 1 534 ? -25.433 -29.086 50.540 1.00 52.25 534 GLY A O 1
ATOM 4099 N N . ARG A 1 535 ? -27.033 -27.586 50.157 1.00 50.47 535 ARG A N 1
ATOM 4100 C CA . ARG A 1 535 ? -27.612 -28.419 49.068 1.00 50.47 535 ARG A CA 1
ATOM 4101 C C . ARG A 1 535 ? -28.159 -27.692 47.833 1.00 50.47 535 ARG A C 1
ATOM 4103 O O . ARG A 1 535 ? -28.636 -28.347 46.913 1.00 50.47 535 ARG A O 1
ATOM 4110 N N . ASN A 1 536 ? -28.065 -26.360 47.785 1.00 53.91 536 ASN A N 1
ATOM 4111 C CA . ASN A 1 536 ? -28.521 -25.569 46.632 1.00 53.91 536 ASN A CA 1
ATOM 4112 C C . ASN A 1 536 ? -27.404 -25.183 45.647 1.00 53.91 536 ASN A C 1
ATOM 4114 O O . ASN A 1 536 ? -27.726 -24.845 44.515 1.00 53.91 536 ASN A O 1
ATOM 4118 N N . GLN A 1 537 ? -26.121 -25.286 46.011 1.00 57.84 537 GLN A N 1
ATOM 4119 C CA . GLN A 1 537 ? -25.019 -24.966 45.087 1.00 57.84 537 GLN A CA 1
ATOM 4120 C C . GLN A 1 537 ? -24.933 -25.954 43.910 1.00 57.84 537 GLN A C 1
ATOM 4122 O O . GLN A 1 537 ? -24.789 -25.534 42.767 1.00 57.84 537 GLN A O 1
ATOM 4127 N N . GLU A 1 538 ? -25.164 -27.245 44.152 1.00 57.94 538 GLU A N 1
ATOM 4128 C CA . GLU A 1 538 ? -25.071 -28.288 43.118 1.00 57.94 538 GLU A CA 1
ATOM 4129 C C . GLU A 1 538 ? -26.217 -28.215 42.085 1.00 57.94 538 GLU A C 1
ATOM 4131 O O . GLU A 1 538 ? -26.022 -28.453 40.895 1.00 57.94 538 GLU A O 1
ATOM 4136 N N . ARG A 1 539 ? -27.421 -27.786 42.498 1.00 58.84 539 ARG A N 1
ATOM 4137 C CA . ARG A 1 539 ? -28.555 -27.577 41.575 1.00 58.84 539 ARG A CA 1
ATOM 4138 C C . ARG A 1 539 ? -28.476 -26.262 40.803 1.00 58.84 539 ARG A C 1
ATOM 4140 O O . ARG A 1 539 ? -28.989 -26.196 39.689 1.00 58.84 539 ARG A O 1
ATOM 4147 N N . VAL A 1 540 ? -27.842 -25.234 41.368 1.00 61.50 540 VAL A N 1
ATOM 4148 C CA . VAL A 1 540 ? -27.601 -23.966 40.663 1.00 61.50 540 VAL A CA 1
ATOM 4149 C C . VAL A 1 540 ? -26.524 -24.147 39.586 1.00 61.50 540 VAL A C 1
ATOM 4151 O O . VAL A 1 540 ? -26.705 -23.636 38.483 1.00 61.50 540 VAL A O 1
ATOM 4154 N N . ALA A 1 541 ? -25.497 -24.971 39.831 1.00 66.69 541 ALA A N 1
ATOM 4155 C CA . ALA A 1 541 ? -24.489 -25.325 38.825 1.00 66.69 541 ALA A CA 1
ATOM 4156 C C . ALA A 1 541 ? -25.091 -26.089 37.623 1.00 66.69 541 ALA A C 1
ATOM 4158 O O . ALA A 1 541 ? -24.859 -25.731 36.470 1.00 66.69 541 ALA A O 1
ATOM 4159 N N . LEU A 1 542 ? -25.978 -27.058 37.876 1.00 66.25 542 LEU A N 1
ATOM 4160 C CA . LEU A 1 542 ? -26.599 -27.886 36.827 1.00 66.25 542 LEU A CA 1
ATOM 4161 C C . LEU A 1 542 ? -27.641 -27.122 35.973 1.00 66.25 542 LEU A C 1
ATOM 4163 O O . LEU A 1 542 ? -27.907 -27.470 34.821 1.00 66.25 542 LEU A O 1
ATOM 4167 N N . ILE A 1 543 ? -28.227 -26.045 36.515 1.00 60.53 543 ILE A N 1
ATOM 4168 C CA . ILE A 1 543 ? -29.114 -25.125 35.774 1.00 60.53 543 ILE A CA 1
ATOM 4169 C C . ILE A 1 543 ? -28.303 -24.084 34.981 1.00 60.53 543 ILE A C 1
ATOM 4171 O O . ILE A 1 543 ? -28.746 -23.659 33.910 1.00 60.53 543 ILE A O 1
ATOM 4175 N N . ALA A 1 544 ? -27.117 -23.696 35.465 1.00 59.59 544 ALA A N 1
ATOM 4176 C CA . ALA A 1 544 ? -26.194 -22.825 34.739 1.00 59.59 544 ALA A CA 1
ATOM 4177 C C . ALA A 1 544 ? -25.613 -23.518 33.491 1.00 59.59 544 ALA A C 1
ATOM 4179 O O . ALA A 1 544 ? -25.504 -22.886 32.440 1.00 59.59 544 ALA A O 1
ATOM 4180 N N . GLU A 1 545 ? -25.359 -24.828 33.558 1.00 63.75 545 GLU A N 1
ATOM 4181 C CA . GLU A 1 545 ? -24.873 -25.618 32.419 1.00 63.75 545 GLU A CA 1
ATOM 4182 C C . GLU A 1 545 ? -25.923 -25.768 31.303 1.00 63.75 545 GLU A C 1
ATOM 4184 O O . GLU A 1 545 ? -25.638 -25.544 30.126 1.00 63.75 545 GLU A O 1
ATOM 4189 N N . LYS A 1 546 ? -27.194 -26.026 31.652 1.00 59.84 546 LYS A N 1
ATOM 4190 C CA . LYS A 1 546 ? -28.275 -26.188 30.656 1.00 59.84 546 LYS A CA 1
ATOM 4191 C C . LYS A 1 546 ? -28.692 -24.897 29.945 1.00 59.84 546 LYS A C 1
ATOM 4193 O O . LYS A 1 546 ? -29.355 -24.963 28.910 1.00 59.84 546 LYS A O 1
ATOM 4198 N N . LYS A 1 547 ? -28.306 -23.720 30.451 1.00 51.34 547 LYS A N 1
ATOM 4199 C CA . LYS A 1 547 ? -28.590 -22.421 29.810 1.00 51.34 547 LYS A CA 1
ATOM 4200 C C . LYS A 1 547 ? -27.544 -21.989 28.771 1.00 51.34 547 LYS A C 1
ATOM 4202 O O . LYS A 1 547 ? -27.769 -20.973 28.114 1.00 51.34 547 LYS A O 1
ATOM 4207 N N . LYS A 1 548 ? -26.456 -22.748 28.571 1.00 50.00 548 LYS A N 1
ATOM 4208 C CA . LYS A 1 548 ? -25.450 -22.471 27.525 1.00 50.00 548 LYS A CA 1
ATOM 4209 C C . LYS A 1 548 ? -25.880 -22.888 26.107 1.00 50.00 548 LYS A C 1
ATOM 4211 O O . LYS A 1 548 ? -25.277 -22.430 25.151 1.00 50.00 548 LYS A O 1
ATOM 4216 N N . GLY A 1 549 ? -26.943 -23.682 25.943 1.00 49.47 549 GLY A N 1
ATOM 4217 C CA . GLY A 1 549 ? -27.236 -24.329 24.654 1.00 49.47 549 GLY A CA 1
ATOM 4218 C C . GLY A 1 549 ? -28.106 -23.586 23.630 1.00 49.47 549 GLY A C 1
ATOM 4219 O O . GLY A 1 549 ? -28.192 -24.067 22.508 1.00 49.47 549 GLY A O 1
ATOM 4220 N N . LYS A 1 550 ? -28.808 -22.487 23.957 1.00 49.31 550 LYS A N 1
ATOM 4221 C CA . LYS A 1 550 ? -29.763 -21.852 23.011 1.00 49.31 550 LYS A CA 1
ATOM 4222 C C . LYS A 1 550 ? -29.971 -20.352 23.248 1.00 49.31 550 LYS A C 1
ATOM 4224 O O . LYS A 1 550 ? -31.030 -19.940 23.721 1.00 49.31 550 LYS A O 1
ATOM 4229 N N . LYS A 1 551 ? -28.985 -19.520 22.917 1.00 42.66 551 LYS A N 1
ATOM 4230 C CA . LYS A 1 551 ? -29.194 -18.073 22.738 1.00 42.66 551 LYS A CA 1
ATOM 4231 C C . LYS A 1 551 ? -28.591 -17.656 21.399 1.00 42.66 551 LYS A C 1
ATOM 4233 O O . LYS A 1 551 ? -27.455 -18.014 21.123 1.00 42.66 551 LYS A O 1
ATOM 4238 N N . GLY A 1 552 ? -29.388 -16.976 20.571 1.00 44.88 552 GLY A N 1
ATOM 4239 C CA . GLY A 1 552 ? -28.973 -16.482 19.256 1.00 44.88 552 GLY A CA 1
ATOM 4240 C C . GLY A 1 552 ? -27.791 -15.516 19.351 1.00 44.88 552 GLY A C 1
ATOM 4241 O O . GLY A 1 552 ? -27.620 -14.856 20.380 1.00 44.88 552 GLY A O 1
ATOM 4242 N N . LYS A 1 553 ? -27.003 -15.466 18.269 1.00 44.22 553 LYS A N 1
ATOM 4243 C CA . LYS A 1 553 ? -25.644 -14.904 18.163 1.00 44.22 553 LYS A CA 1
ATOM 4244 C C . LYS A 1 553 ? -25.445 -13.448 18.639 1.00 44.22 553 LYS A C 1
ATOM 4246 O O . LYS A 1 553 ? -24.308 -13.061 18.835 1.00 44.22 553 LYS A O 1
ATOM 4251 N N . TYR A 1 554 ? -26.495 -12.672 18.929 1.00 40.97 554 TYR A N 1
ATOM 4252 C CA . TYR A 1 554 ? -26.375 -11.224 19.193 1.00 40.97 554 TYR A CA 1
ATOM 4253 C C . TYR A 1 554 ? -26.816 -10.749 20.591 1.00 40.97 554 TYR A C 1
ATOM 4255 O O . TYR A 1 554 ? -26.961 -9.556 20.825 1.00 40.97 554 TYR A O 1
ATOM 4263 N N . ALA A 1 555 ? -27.053 -11.646 21.557 1.00 32.53 555 ALA A N 1
ATOM 4264 C CA . ALA A 1 555 ? -27.636 -11.259 22.854 1.00 32.53 555 ALA A CA 1
ATOM 4265 C C . ALA A 1 555 ? -26.660 -11.199 24.049 1.00 32.53 555 ALA A C 1
ATOM 4267 O O . ALA A 1 555 ? -27.113 -11.240 25.197 1.00 32.53 555 ALA A O 1
ATOM 4268 N N . LYS A 1 556 ? -25.339 -11.133 23.836 1.00 38.72 556 LYS A N 1
ATOM 4269 C CA . LYS A 1 556 ? -24.367 -10.995 24.935 1.00 38.72 556 LYS A CA 1
ATOM 4270 C C . LYS A 1 556 ? -23.156 -10.144 24.547 1.00 38.72 556 LYS A C 1
ATOM 4272 O O . LYS A 1 556 ? -22.097 -10.682 24.268 1.00 38.72 556 LYS A O 1
ATOM 4277 N N . ILE A 1 557 ? -23.300 -8.831 24.661 1.00 36.44 557 ILE A N 1
ATOM 4278 C CA . ILE A 1 557 ? -22.189 -7.974 25.084 1.00 36.44 557 ILE A CA 1
ATOM 4279 C C . ILE A 1 557 ? -22.481 -7.670 26.556 1.00 36.44 557 ILE A C 1
ATOM 4281 O O . ILE A 1 557 ? -23.511 -7.082 26.890 1.00 36.44 557 ILE A O 1
ATOM 4285 N N . SER A 1 558 ? -21.665 -8.233 27.446 1.00 32.25 558 SER A N 1
ATOM 4286 C CA . SER A 1 558 ? -21.841 -8.194 28.900 1.00 32.25 558 SER A CA 1
ATOM 4287 C C . SER A 1 558 ? -20.711 -7.387 29.515 1.00 32.25 558 SER A C 1
ATOM 4289 O O . SER A 1 558 ? -19.583 -7.854 29.591 1.00 32.25 558 SER A O 1
ATOM 4291 N N . SER A 1 559 ? -21.065 -6.206 30.006 1.00 35.56 559 SER A N 1
ATOM 4292 C CA . SER A 1 559 ? -20.301 -5.374 30.926 1.00 35.56 559 SER A CA 1
ATOM 4293 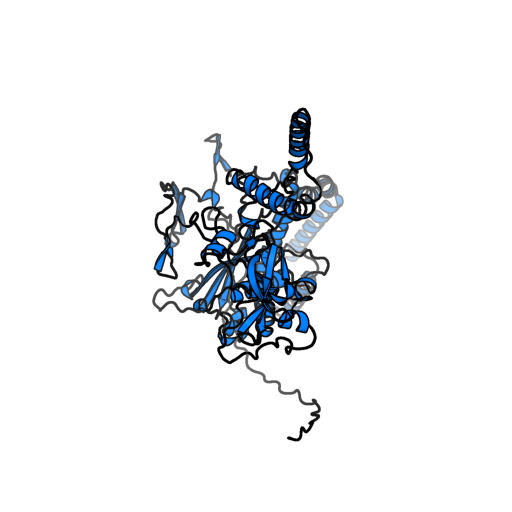C C . SER A 1 559 ? -20.122 -6.072 32.282 1.00 35.56 559 SER A C 1
ATOM 4295 O O . SER A 1 559 ? -21.071 -6.091 33.060 1.00 35.56 559 SER A O 1
ATOM 4297 N N . THR A 1 560 ? -18.944 -6.622 32.579 1.00 33.03 560 THR A N 1
ATOM 4298 C CA . THR A 1 560 ? -18.442 -6.824 33.957 1.00 33.03 560 THR A CA 1
ATOM 4299 C C . THR A 1 560 ? -16.943 -7.131 33.914 1.00 33.03 560 THR A C 1
ATOM 4301 O O . THR A 1 560 ? -16.557 -8.294 33.841 1.00 33.03 560 THR A O 1
ATOM 4304 N N . GLY A 1 561 ? -16.109 -6.093 33.970 1.00 29.78 561 GLY A N 1
ATOM 4305 C CA . GLY A 1 561 ? -14.729 -6.191 34.440 1.00 29.78 561 GLY A CA 1
ATOM 4306 C C . GLY A 1 561 ? -14.671 -5.610 35.848 1.00 29.78 561 GLY A C 1
ATOM 4307 O O . GLY A 1 561 ? -14.499 -4.408 36.007 1.00 29.78 561 GLY A O 1
ATOM 4308 N N . SER A 1 562 ? -14.912 -6.436 36.864 1.00 30.25 562 SER A N 1
ATOM 4309 C CA . SER A 1 562 ? -14.595 -6.110 38.257 1.00 30.25 562 SER A CA 1
ATOM 4310 C C . SER A 1 562 ? -13.405 -6.972 38.655 1.00 30.25 562 SER A C 1
ATOM 4312 O O . SER A 1 562 ? -13.538 -8.193 38.733 1.00 30.25 562 SER A O 1
ATOM 4314 N N . PHE A 1 563 ? -12.254 -6.332 38.844 1.00 32.78 563 PHE A N 1
ATOM 4315 C CA . PHE A 1 563 ? -11.074 -6.928 39.459 1.00 32.78 563 PHE A CA 1
ATOM 4316 C C . PHE A 1 563 ? -11.393 -7.222 40.932 1.00 32.78 563 PHE A C 1
ATOM 4318 O O . PHE A 1 563 ? -11.624 -6.292 41.701 1.00 32.78 563 PHE A O 1
ATOM 4325 N N . ASP A 1 564 ? -11.427 -8.502 41.302 1.00 32.88 564 ASP A N 1
ATOM 4326 C CA . ASP A 1 564 ? -11.288 -8.937 42.692 1.00 32.88 564 ASP A CA 1
ATOM 4327 C C . ASP A 1 564 ? -9.815 -9.308 42.913 1.00 32.88 564 ASP A C 1
ATOM 4329 O O . ASP A 1 564 ? -9.251 -10.150 42.208 1.00 32.88 564 ASP A O 1
ATOM 4333 N N . GLU A 1 565 ? -9.190 -8.636 43.877 1.00 47.25 565 GLU A N 1
ATOM 4334 C CA . GLU A 1 565 ? -7.847 -8.926 44.367 1.00 47.25 565 GLU A CA 1
ATOM 4335 C C . GLU A 1 565 ? -7.837 -10.212 45.209 1.00 47.25 565 GLU A C 1
ATOM 4337 O O . GLU A 1 565 ? -8.637 -10.379 46.130 1.00 47.25 565 GLU A O 1
ATOM 4342 N N . GLY A 1 566 ? -6.838 -11.061 44.959 1.00 37.44 566 GLY A N 1
ATOM 4343 C CA . GLY A 1 566 ? -6.270 -11.954 45.967 1.00 37.44 566 GLY A CA 1
ATOM 4344 C C . GLY A 1 566 ? -6.844 -13.368 46.028 1.00 37.44 566 GLY A C 1
ATOM 4345 O O . GLY A 1 566 ? -7.677 -13.670 46.877 1.00 37.44 566 GLY A O 1
ATOM 4346 N N . GLU A 1 567 ? -6.261 -14.285 45.253 1.00 34.50 567 GLU A N 1
ATOM 4347 C CA . GLU A 1 567 ? -6.173 -15.681 45.686 1.00 34.50 567 GLU A CA 1
ATOM 4348 C C . GLU A 1 567 ? -4.809 -16.274 45.299 1.00 34.50 567 GLU A C 1
ATOM 4350 O O . GLU A 1 567 ? -4.459 -16.442 44.133 1.00 34.50 567 GLU A O 1
ATOM 4355 N N . GLU A 1 568 ? -4.009 -16.511 46.333 1.00 44.12 568 GLU A N 1
ATOM 4356 C CA . GLU A 1 568 ? -2.685 -17.118 46.320 1.00 44.12 568 GLU A CA 1
ATOM 4357 C C . GLU A 1 568 ? -2.857 -18.631 46.091 1.00 44.12 568 GLU A C 1
ATOM 4359 O O . GLU A 1 568 ? -3.380 -19.333 46.958 1.00 44.12 568 GLU A O 1
ATOM 4364 N N . LEU A 1 569 ? -2.458 -19.153 44.924 1.00 33.59 569 LEU A N 1
ATOM 4365 C CA . LEU A 1 569 ? -2.466 -20.596 44.661 1.00 33.59 569 LEU A CA 1
ATOM 4366 C C . LEU A 1 569 ? -1.051 -21.130 44.471 1.00 33.59 569 LEU A C 1
ATOM 4368 O O . LEU A 1 569 ? -0.309 -20.746 43.568 1.00 33.59 569 LEU A O 1
ATOM 4372 N N . GLY A 1 570 ? -0.708 -22.019 45.401 1.00 32.47 570 GLY A N 1
ATOM 4373 C CA . GLY A 1 570 ? 0.567 -22.693 45.521 1.00 32.47 570 GLY A CA 1
ATOM 4374 C C . GLY A 1 570 ? 0.889 -23.624 44.357 1.00 32.47 570 GLY A C 1
ATOM 4375 O O . GLY A 1 570 ? 0.032 -24.281 43.769 1.00 32.47 570 GLY A O 1
ATOM 4376 N N . LEU A 1 571 ? 2.190 -23.675 44.100 1.00 37.47 571 LEU A N 1
ATOM 4377 C CA . LEU A 1 571 ? 2.904 -24.625 43.265 1.00 37.47 571 LEU A CA 1
ATOM 4378 C C . LEU A 1 571 ? 2.590 -26.077 43.657 1.00 37.47 571 LEU A C 1
ATOM 4380 O O . LEU A 1 571 ? 2.921 -26.501 44.763 1.00 37.47 571 LEU A O 1
ATOM 4384 N N . GLU A 1 572 ? 2.098 -26.867 42.704 1.00 33.66 572 GLU A N 1
ATOM 4385 C CA . GLU A 1 572 ? 2.377 -28.303 42.659 1.00 33.66 572 GLU A CA 1
ATOM 4386 C C . GLU A 1 572 ? 3.001 -28.652 41.308 1.00 33.66 572 GLU A C 1
ATOM 4388 O O . GLU A 1 572 ? 2.410 -28.514 40.238 1.00 33.66 572 GLU A O 1
ATOM 4393 N N . SER A 1 573 ? 4.260 -29.073 41.392 1.00 39.69 573 SER A N 1
ATOM 4394 C CA . SER A 1 573 ? 5.044 -29.652 40.319 1.00 39.69 573 SER A CA 1
ATOM 4395 C C . SER A 1 573 ? 4.516 -31.044 39.978 1.00 39.69 573 SER A C 1
ATOM 4397 O O . SER A 1 573 ? 4.380 -31.903 40.847 1.00 39.69 573 SER A O 1
ATOM 4399 N N . SER A 1 574 ? 4.301 -31.308 38.691 1.00 32.88 574 SER A N 1
ATOM 4400 C CA . SER A 1 574 ? 4.236 -32.677 38.179 1.00 32.88 574 SER A CA 1
ATOM 4401 C C . SER A 1 574 ? 5.275 -32.854 37.079 1.00 32.88 574 SER A C 1
ATOM 4403 O O . SER A 1 574 ? 5.179 -32.342 35.968 1.00 32.88 574 SER A O 1
ATOM 4405 N N . SER A 1 575 ? 6.335 -33.553 37.470 1.00 35.03 575 SER A N 1
ATOM 4406 C CA . SER A 1 575 ? 7.256 -34.271 36.606 1.00 35.03 575 SER A CA 1
ATOM 4407 C C . SER A 1 575 ? 6.557 -35.497 36.022 1.00 35.03 575 SER A C 1
ATOM 4409 O O . SER A 1 575 ? 5.979 -36.252 36.796 1.00 35.03 575 SER A O 1
ATOM 4411 N N . GLU A 1 576 ? 6.671 -35.710 34.714 1.00 38.62 576 GLU A N 1
ATOM 4412 C CA . GLU A 1 576 ? 6.908 -37.002 34.038 1.00 38.62 576 GLU A CA 1
ATOM 4413 C C . GLU A 1 576 ? 6.399 -36.922 32.597 1.00 38.62 576 GLU A C 1
ATOM 4415 O O . GLU A 1 576 ? 5.216 -37.101 32.330 1.00 38.62 576 GLU A O 1
ATOM 4420 N N . TYR A 1 577 ? 7.314 -36.719 31.649 1.00 31.94 577 TYR A N 1
ATOM 4421 C CA . TYR A 1 577 ? 7.201 -37.373 30.350 1.00 31.94 577 TYR A CA 1
ATOM 4422 C C . TYR A 1 577 ? 8.610 -37.627 29.819 1.00 31.94 577 TYR A C 1
ATOM 4424 O O . TYR A 1 577 ? 9.366 -36.702 29.525 1.00 31.94 577 TYR A O 1
ATOM 4432 N N . LYS A 1 578 ? 8.979 -38.906 29.802 1.00 36.94 578 LYS A N 1
ATOM 4433 C CA . LYS A 1 578 ? 10.223 -39.440 29.259 1.00 36.94 578 LYS A CA 1
ATOM 4434 C C . LYS A 1 578 ? 9.885 -40.348 28.079 1.00 36.94 578 LYS A C 1
ATOM 4436 O O . LYS A 1 578 ? 8.889 -41.063 28.121 1.00 36.94 578 LYS A O 1
ATOM 4441 N N . ASP A 1 579 ? 10.807 -40.324 27.123 1.00 35.81 579 ASP A N 1
ATOM 4442 C CA . ASP A 1 579 ? 11.120 -41.349 26.124 1.00 35.81 579 ASP A CA 1
ATOM 4443 C C . ASP A 1 579 ? 10.252 -41.397 24.852 1.00 35.81 579 ASP A C 1
ATOM 4445 O O . ASP A 1 579 ? 9.165 -41.968 24.818 1.00 35.81 579 ASP A O 1
ATOM 4449 N N . ASN A 1 580 ? 10.794 -40.866 23.748 1.00 34.69 580 ASN A N 1
ATOM 4450 C CA . ASN A 1 580 ? 11.459 -41.668 22.702 1.00 34.69 580 ASN A CA 1
ATOM 4451 C C . ASN A 1 580 ? 11.609 -40.844 21.412 1.00 34.69 580 ASN A C 1
ATOM 4453 O O . ASN A 1 580 ? 10.643 -40.679 20.670 1.00 34.69 580 ASN A O 1
ATOM 4457 N N . ILE A 1 581 ? 12.824 -40.379 21.113 1.00 37.81 581 ILE A N 1
ATOM 4458 C CA . ILE A 1 581 ? 13.219 -40.026 19.744 1.00 37.81 581 ILE A CA 1
ATOM 4459 C C . ILE A 1 581 ? 14.546 -40.729 19.470 1.00 37.81 581 ILE A C 1
ATOM 4461 O O . ILE A 1 581 ? 15.559 -40.437 20.103 1.00 37.81 581 ILE A O 1
ATOM 4465 N N . ASP A 1 582 ? 14.469 -41.695 18.558 1.00 38.75 582 ASP A N 1
ATOM 4466 C CA . ASP A 1 582 ? 15.586 -42.409 17.952 1.00 38.75 582 ASP A CA 1
ATOM 4467 C C . ASP A 1 582 ? 16.493 -41.416 17.217 1.00 38.75 582 ASP A C 1
ATOM 4469 O O . ASP A 1 582 ? 16.072 -40.708 16.301 1.00 38.75 582 ASP A O 1
ATOM 4473 N N . SER A 1 583 ? 17.752 -41.381 17.632 1.00 36.66 583 SER A N 1
ATOM 4474 C CA . SER A 1 583 ? 18.849 -40.700 16.962 1.00 36.66 583 SER A CA 1
ATOM 4475 C C . SER A 1 583 ? 19.477 -41.642 15.935 1.00 36.66 583 SER A C 1
ATOM 4477 O O . SER A 1 583 ? 20.164 -42.593 16.307 1.00 36.66 583 SER A O 1
ATOM 4479 N N . SER A 1 584 ? 19.283 -41.365 14.646 1.00 39.41 584 SER A N 1
ATOM 4480 C CA . SER A 1 584 ? 20.151 -41.882 13.587 1.00 39.41 584 SER A CA 1
ATOM 4481 C C . SER A 1 584 ? 21.224 -40.837 13.277 1.00 39.41 584 SER A C 1
ATOM 4483 O O . SER A 1 584 ? 20.962 -39.860 12.574 1.00 39.41 584 SER A O 1
ATOM 4485 N N . GLU A 1 585 ? 22.415 -41.042 13.837 1.00 39.50 585 GLU A N 1
ATOM 4486 C CA . GLU A 1 585 ? 23.654 -40.379 13.429 1.00 39.50 585 GLU A CA 1
ATOM 4487 C C . GLU A 1 585 ? 24.015 -40.809 11.999 1.00 39.50 585 GLU A C 1
ATOM 4489 O O . GLU A 1 585 ? 24.062 -42.000 11.685 1.00 39.50 585 GLU A O 1
ATOM 4494 N N . GLY A 1 586 ? 24.245 -39.826 11.129 1.00 40.62 586 GLY A N 1
ATOM 4495 C CA . GLY A 1 586 ? 24.870 -40.003 9.825 1.00 40.62 586 GLY A CA 1
ATOM 4496 C C . GLY A 1 586 ? 26.208 -39.276 9.827 1.00 40.62 586 GLY A C 1
ATOM 4497 O O . GLY A 1 586 ? 26.239 -38.047 9.828 1.00 40.62 586 GLY A O 1
ATOM 4498 N N . ASP A 1 587 ? 27.290 -40.049 9.852 1.00 46.53 587 ASP A N 1
ATOM 4499 C CA . ASP A 1 587 ? 28.663 -39.589 9.675 1.00 46.53 587 ASP A CA 1
ATOM 4500 C C . ASP A 1 587 ? 28.852 -38.970 8.279 1.00 46.53 587 ASP A C 1
ATOM 4502 O O . ASP A 1 587 ? 28.545 -39.599 7.264 1.00 46.53 587 ASP A O 1
ATOM 4506 N N . VAL A 1 588 ? 29.407 -37.756 8.218 1.00 47.81 588 VAL A N 1
ATOM 4507 C CA . VAL A 1 588 ? 29.961 -37.175 6.987 1.00 47.81 588 VAL A CA 1
ATOM 4508 C C . VAL A 1 588 ? 31.456 -36.955 7.202 1.00 47.81 588 VAL A C 1
ATOM 4510 O O . VAL A 1 588 ? 31.881 -36.069 7.943 1.00 47.81 588 VAL A O 1
ATOM 4513 N N . GLU A 1 589 ? 32.241 -37.820 6.560 1.00 47.69 589 GLU A N 1
ATOM 4514 C CA . GLU A 1 589 ? 33.690 -37.712 6.399 1.00 47.69 589 GLU A CA 1
ATOM 4515 C C . GLU A 1 589 ? 34.059 -36.483 5.555 1.00 47.69 589 GLU A C 1
ATOM 4517 O O . GLU A 1 589 ? 33.476 -36.225 4.503 1.00 47.69 589 GLU A O 1
ATOM 4522 N N . MET A 1 590 ? 35.077 -35.756 6.018 1.00 43.94 590 MET A N 1
ATOM 4523 C CA . MET A 1 590 ? 35.757 -34.694 5.279 1.00 43.94 590 MET A CA 1
ATOM 4524 C C . MET A 1 590 ? 36.625 -35.267 4.147 1.00 43.94 590 MET A C 1
ATOM 4526 O O . MET A 1 590 ? 37.520 -36.075 4.410 1.00 43.94 590 MET A O 1
ATOM 4530 N N . MET A 1 591 ? 36.440 -34.740 2.934 1.00 49.88 591 MET A N 1
ATOM 4531 C CA . MET A 1 591 ? 37.490 -34.533 1.925 1.00 49.88 591 MET A CA 1
ATOM 4532 C C . MET A 1 591 ? 37.290 -33.194 1.230 1.00 49.88 591 MET A C 1
ATOM 4534 O O . MET A 1 591 ? 36.125 -32.880 0.902 1.00 49.88 591 MET A O 1
#

Sequence (591 aa):
MEYSPSKDLYTSRLYFTESRGGVIGANAMQGHDVLFDWENGRVGFAESSCEFKEGENMIDPITGKVIDAGEVGENRNCVLGRPSLTYECRESVTVDDCLDDPNKNVAGFEKWTSVVLSSGTSSGMSCEDALMNNWAEEEKPEVSCDGSGLCFELRPCEVSCAEVMTGESGKAPLTPASPTEGGDICEDGLWGACDHTCEQSKIASTLMSDGLCHEVDELRQTRDCHIDACGRLDPCRVPFVVHAIIALRGGKAPLWNRRAEEVLADALAKTVDSEEADPGNEVLFGAGDVKVLLATSWYKSDLVGAEGVGEEDEEIGMKIVVEISIFNANAKFPEIVDVEQEEEEEEENMLSMEEEDADSNTTFLEKFDKVEGKVEEKVLEGKVKKVVKELPHGHPLSTCEESDFYPLAKTALDVHAELGREYFLSDMISNMKKYEILEVAYSEKSPFSDILANNELARESQVITSWTIKTDVGGGKVHDHSWDSNFRKFFDKDNILNYVTNIPLMTMALALSLILCAIGLCCGCSCGRRKRSGRNQERVALIAEKKKGKKGKYAKISSTGSFDEGEELGLESSSEYKDNIDSSEGDVEMM